Protein AF-A0A3A0E1W7-F1 (afdb_monomer_lite)

Secondary structure (DSSP, 8-state):
-GGGSTT----TT-HHHHHHHHHHHHHS---EEEEEP--HHHHHHHS---TT-SPEEEEE--SS-GGG----TTSHHHHHHHHHHHHHTTSTTEEEPPHHHHHHHHHHHHHTT--GGGHHHHHHHHHT-SEEEEEEEEEETTTEEEEEEEEEETTTTEEEEEEEEE--TTS-TTTHHHHHHHHHHHHHHHHHHHHHHHHH---HHHHHHHHHHTTS-S-TTS--SS-SSHHHHHHHHHHHHHHHHHHTS-TTTTT-HHHHHHHHHHHHHHHHHHHH-TT-HHHHHHHHHHHHHHTTTS-HHHHHHHHHHHHHHHHHTGGG-SSHHHHHHHHHHIIIIII--HHHHHHHHHHHHH-GG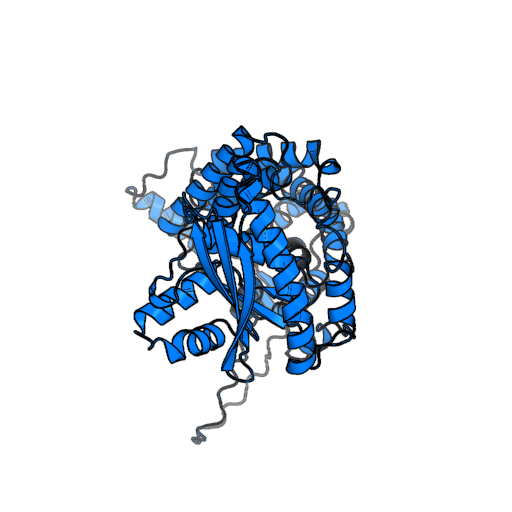GTTSHHHHHHHHHHHHHHTTTTTHHHHHTTS-TTTHHHH----HHHHHHHHHHHHHH-TTSHHHHHHHHHH-TT-----S--------PPP-----SEEEEETT-------

pLDDT: mean 79.91, std 18.23, range [26.44, 98.25]

Foldseek 3Di:
DVVVPPPDDPPVVPVVVVVVVVVCVVPPPFDWDWFFADDPVLLVVLQPVPVFDAAAEEEEAQAAQLLPGDCQLLDLSNLLSLVLLVVQLLFPSYHYDFLQLQRVQSVVLVVVVDDSLCSQLSSCVSRVGQKYKYHHWDADPVFGIWTWIWMAGNQVRDIDGQDIDGQDPPDDPFCRSVVRSLRRSLSNLVRVLVVCCVRVVGDCSSVVRSVVVHPCPNPPLLLQLLDPGSQLSSLQSSLSSLQRSLLPPPPVCLLPPSSLVSLVSSLVSLVRSCVVPVQRLSSLLLNLLSLCSNLVHDDVPVSLVRSLVSLVSSQVSLVSDSDPLSSLQSQLCCCLRPVVQLVSNLVSLVVSCPPPSPVLGPSNLLSLLVLLQQLCCASCQVVVLVPDDPVCSVVRRSHHSVSSVSSLSNCCNRVVSDPSVVVCCVQSVVPDPPDDPPDDDDDDDDDPPPCPPSTGIDGGHPRDNSRD

Structure (mmCIF, N/CA/C/O backbone):
data_AF-A0A3A0E1W7-F1
#
_entry.id   AF-A0A3A0E1W7-F1
#
loop_
_atom_site.group_PDB
_atom_site.id
_atom_site.type_symbol
_atom_site.label_atom_id
_atom_site.label_alt_id
_atom_site.label_comp_id
_atom_site.label_asym_id
_atom_site.label_entity_id
_atom_site.label_seq_id
_atom_site.pdbx_PDB_ins_code
_atom_site.Cartn_x
_atom_site.Cartn_y
_atom_site.Cartn_z
_atom_site.occupancy
_atom_site.B_iso_or_equiv
_atom_site.auth_seq_id
_atom_site.auth_comp_id
_atom_site.auth_asym_id
_atom_site.auth_atom_id
_atom_site.pdbx_PDB_model_num
ATOM 1 N N . MET A 1 1 ? 11.039 9.442 -26.256 1.00 36.88 1 MET A N 1
ATOM 2 C CA . MET A 1 1 ? 10.210 10.656 -26.444 1.00 36.88 1 MET A CA 1
ATOM 3 C C . MET A 1 1 ? 10.807 11.899 -25.775 1.00 36.88 1 MET A C 1
ATOM 5 O O . MET A 1 1 ? 10.768 12.933 -26.415 1.00 36.88 1 MET A O 1
ATOM 9 N N . ALA A 1 2 ? 11.445 11.827 -24.594 1.00 26.44 2 ALA A N 1
ATOM 10 C CA . ALA A 1 2 ? 12.159 12.977 -23.995 1.00 26.44 2 ALA A CA 1
ATOM 11 C C . ALA A 1 2 ? 13.501 13.340 -24.678 1.00 26.44 2 ALA A C 1
ATOM 13 O O . ALA A 1 2 ? 13.948 14.477 -24.624 1.00 26.44 2 ALA A O 1
ATOM 14 N N . THR A 1 3 ? 14.133 12.398 -25.380 1.00 32.91 3 THR A N 1
ATOM 15 C CA . THR A 1 3 ? 15.403 12.623 -26.094 1.00 32.91 3 THR A CA 1
ATOM 16 C C . THR A 1 3 ? 15.265 13.415 -27.398 1.00 32.91 3 THR A C 1
ATOM 18 O O . THR A 1 3 ? 16.273 13.832 -27.955 1.00 32.91 3 THR A O 1
ATOM 21 N N . ALA A 1 4 ? 14.042 13.637 -27.894 1.00 35.66 4 ALA A N 1
ATOM 22 C CA . ALA A 1 4 ? 13.806 14.321 -29.169 1.00 35.66 4 ALA A CA 1
ATOM 23 C C . ALA A 1 4 ? 13.568 15.837 -29.031 1.00 35.66 4 ALA A C 1
ATOM 25 O O . ALA A 1 4 ? 13.590 16.534 -30.039 1.00 35.66 4 ALA A O 1
ATOM 26 N N . THR A 1 5 ? 13.354 16.356 -27.816 1.00 40.19 5 THR A N 1
ATOM 27 C CA . THR A 1 5 ? 12.977 17.766 -27.580 1.00 40.19 5 THR A CA 1
ATOM 28 C C . THR A 1 5 ? 14.103 18.624 -26.996 1.00 40.19 5 THR A C 1
ATOM 30 O O . THR A 1 5 ? 13.856 19.750 -26.584 1.00 40.19 5 THR A O 1
ATOM 33 N N . GLY A 1 6 ? 15.340 18.116 -26.935 1.00 32.16 6 GLY A N 1
ATOM 34 C CA . GLY A 1 6 ? 16.533 18.926 -26.645 1.00 32.16 6 GLY A CA 1
ATOM 35 C C . GLY A 1 6 ? 16.595 19.614 -25.273 1.00 32.16 6 GLY A C 1
ATOM 36 O O . GLY A 1 6 ? 17.504 20.405 -25.055 1.00 32.16 6 GLY A O 1
ATOM 37 N N . GLY A 1 7 ? 15.677 19.319 -24.349 1.00 30.05 7 GLY A N 1
ATOM 38 C CA . GLY A 1 7 ? 15.647 19.961 -23.033 1.00 30.05 7 GLY A CA 1
ATOM 39 C C . GLY A 1 7 ? 15.045 21.370 -23.014 1.00 30.05 7 GLY A C 1
ATOM 40 O O . GLY A 1 7 ? 15.183 22.053 -22.002 1.00 30.05 7 GLY A O 1
ATOM 41 N N . ASP A 1 8 ? 14.346 21.799 -24.070 1.00 31.33 8 ASP A N 1
ATOM 42 C CA . ASP A 1 8 ? 13.544 23.021 -23.995 1.00 31.33 8 ASP A CA 1
ATOM 43 C C . ASP A 1 8 ? 12.328 22.780 -23.089 1.00 31.33 8 ASP A C 1
ATOM 45 O O . ASP A 1 8 ? 11.524 21.865 -23.298 1.00 31.33 8 ASP A O 1
ATOM 49 N N . VAL A 1 9 ? 12.226 23.598 -22.040 1.00 34.34 9 VAL A N 1
ATOM 50 C CA . VAL A 1 9 ? 11.094 23.646 -21.112 1.00 34.34 9 VAL A CA 1
ATOM 51 C C . VAL A 1 9 ? 9.804 23.739 -21.930 1.00 34.34 9 VAL A C 1
ATOM 53 O O . VAL A 1 9 ? 9.672 24.627 -22.766 1.00 34.34 9 VAL A O 1
ATOM 56 N N . LEU A 1 10 ? 8.883 22.796 -21.701 1.00 38.72 10 LEU A N 1
ATOM 57 C CA . LEU A 1 10 ? 7.594 22.643 -22.383 1.00 38.72 10 LEU A CA 1
ATOM 58 C C . LEU A 1 10 ? 6.791 23.952 -22.381 1.00 38.72 10 LEU A C 1
ATOM 60 O O . LEU A 1 10 ? 5.961 24.188 -21.502 1.00 38.72 10 LEU A O 1
ATOM 64 N N . ASP A 1 11 ? 7.009 24.791 -23.388 1.00 40.84 11 ASP A N 1
ATOM 65 C CA . ASP A 1 11 ? 6.181 25.961 -23.621 1.00 40.84 11 ASP A CA 1
ATOM 66 C C . ASP A 1 11 ? 4.884 25.498 -24.296 1.00 40.84 11 ASP A C 1
ATOM 68 O O . ASP A 1 11 ? 4.769 25.411 -25.520 1.00 40.84 11 ASP A O 1
ATOM 72 N N . LEU A 1 12 ? 3.896 25.132 -23.473 1.00 42.09 12 LEU A N 1
ATOM 73 C CA . LEU A 1 12 ? 2.563 24.688 -23.908 1.00 42.09 12 LEU A CA 1
ATOM 74 C C . LEU A 1 12 ? 1.793 25.771 -24.693 1.00 42.09 12 LEU A C 1
ATOM 76 O O . LEU A 1 12 ? 0.699 25.511 -25.193 1.00 42.09 12 LEU A O 1
ATOM 80 N N . TRP A 1 13 ? 2.358 26.975 -24.825 1.00 38.28 13 TRP A N 1
ATOM 81 C CA . TRP A 1 13 ? 1.854 28.048 -25.677 1.00 38.28 13 TRP A CA 1
ATOM 82 C C . TRP A 1 13 ? 2.224 27.837 -27.151 1.00 38.28 13 TRP A C 1
ATOM 84 O O . TRP A 1 13 ? 1.565 28.388 -28.038 1.00 38.28 13 TRP A O 1
ATOM 94 N N . ASN A 1 14 ? 3.221 26.995 -27.443 1.00 57.59 14 ASN A N 1
ATOM 95 C CA . ASN A 1 14 ? 3.564 26.616 -28.805 1.00 57.59 14 ASN A CA 1
ATOM 96 C C . ASN A 1 14 ? 2.574 25.564 -29.338 1.00 57.59 14 ASN A C 1
ATOM 98 O O . ASN A 1 14 ? 2.741 24.355 -29.163 1.00 57.59 14 ASN A O 1
ATOM 102 N N . GLN A 1 15 ? 1.540 26.042 -30.036 1.00 59.88 15 GLN A N 1
ATOM 103 C CA . GLN A 1 15 ? 0.503 25.211 -30.662 1.00 59.88 15 GLN A CA 1
ATOM 104 C C . GLN A 1 15 ? 1.070 24.160 -31.632 1.00 59.88 15 GLN A C 1
ATOM 106 O O . GLN A 1 15 ? 0.467 23.100 -31.796 1.00 59.88 15 GLN A O 1
ATOM 111 N N . GLN A 1 16 ? 2.231 24.412 -32.246 1.00 57.97 16 GLN A N 1
ATOM 112 C CA . GLN A 1 16 ? 2.889 23.449 -33.126 1.00 57.97 16 GLN A CA 1
ATOM 113 C C . GLN A 1 16 ? 3.519 22.302 -32.328 1.00 57.97 16 GLN A C 1
ATOM 115 O O . GLN A 1 16 ? 3.302 21.145 -32.673 1.00 57.97 16 GLN A O 1
ATOM 120 N N . LEU A 1 17 ? 4.199 22.598 -31.216 1.00 52.62 17 LEU A N 1
ATOM 121 C CA . LEU A 1 17 ? 4.743 21.571 -30.321 1.00 52.62 17 LEU A CA 1
ATOM 122 C C . LEU A 1 17 ? 3.619 20.713 -29.718 1.00 52.62 17 LEU A C 1
ATOM 124 O O . LEU A 1 17 ? 3.732 19.493 -29.655 1.00 52.62 17 LEU A O 1
ATOM 128 N N . VAL A 1 18 ? 2.495 21.335 -29.337 1.00 54.47 18 VAL A N 1
ATOM 129 C CA . VAL A 1 18 ? 1.290 20.630 -28.865 1.00 54.47 18 VAL A CA 1
ATOM 130 C C . VAL A 1 18 ? 0.700 19.745 -29.964 1.00 54.47 18 VAL A C 1
ATOM 132 O O . VAL A 1 18 ? 0.314 18.608 -29.688 1.00 54.47 18 VAL A O 1
ATOM 135 N N . ALA A 1 19 ? 0.646 20.218 -31.211 1.00 66.00 19 ALA A N 1
ATOM 136 C CA . ALA A 1 19 ? 0.169 19.429 -32.343 1.00 66.00 19 ALA A CA 1
ATOM 137 C C . ALA A 1 19 ? 1.109 18.258 -32.673 1.00 66.00 19 ALA A C 1
ATOM 139 O O . ALA A 1 19 ? 0.623 17.159 -32.927 1.00 66.00 19 ALA A O 1
ATOM 140 N N . GLU A 1 20 ? 2.427 18.456 -32.608 1.00 63.03 20 GLU A N 1
ATOM 141 C CA . GLU A 1 20 ? 3.446 17.421 -32.816 1.00 63.03 20 GLU A CA 1
ATOM 142 C C . GLU A 1 20 ? 3.429 16.379 -31.692 1.00 63.03 20 GLU A C 1
ATOM 144 O O . GLU A 1 20 ? 3.421 15.183 -31.975 1.00 63.03 20 GLU A O 1
ATOM 149 N N . LEU A 1 21 ? 3.296 16.800 -30.431 1.00 52.88 21 LEU A N 1
ATOM 150 C CA . LEU A 1 21 ? 3.073 15.911 -29.285 1.00 52.88 21 LEU A CA 1
ATOM 151 C C . LEU A 1 21 ? 1.758 15.142 -29.417 1.00 52.88 21 LEU A C 1
ATOM 153 O O . LEU A 1 21 ? 1.723 13.937 -29.189 1.00 52.88 21 LEU A O 1
ATOM 157 N N . THR A 1 22 ? 0.679 15.807 -29.829 1.00 57.44 22 THR A N 1
ATOM 158 C CA . THR A 1 22 ? -0.632 15.176 -30.035 1.00 57.44 22 THR A CA 1
ATOM 159 C C . THR A 1 22 ? -0.595 14.190 -31.201 1.00 57.44 22 THR A C 1
ATOM 161 O O . THR A 1 22 ? -1.192 13.120 -31.117 1.00 57.44 22 THR A O 1
ATOM 164 N N . ALA A 1 23 ? 0.108 14.512 -32.287 1.00 64.62 23 ALA A N 1
ATOM 165 C CA . ALA A 1 23 ? 0.292 13.632 -33.435 1.00 64.62 23 ALA A CA 1
ATOM 166 C C . ALA A 1 23 ? 1.200 12.444 -33.093 1.00 64.62 23 ALA A C 1
ATOM 168 O O . ALA A 1 23 ? 0.865 11.315 -33.438 1.00 64.62 23 ALA A O 1
ATOM 169 N N . ALA A 1 24 ? 2.285 12.666 -32.349 1.00 59.50 24 ALA A N 1
ATOM 170 C CA . ALA A 1 24 ? 3.161 11.612 -31.846 1.00 59.50 24 ALA A CA 1
ATOM 171 C C . ALA A 1 24 ? 2.443 10.709 -30.833 1.00 59.50 24 ALA A C 1
ATOM 173 O O . ALA A 1 24 ? 2.628 9.499 -30.862 1.00 59.50 24 ALA A O 1
ATOM 174 N N . ALA A 1 25 ? 1.569 11.261 -29.987 1.00 57.12 25 ALA A N 1
ATOM 175 C CA . ALA A 1 25 ? 0.742 10.495 -29.057 1.00 57.12 25 ALA A CA 1
ATOM 176 C C . ALA A 1 25 ? -0.375 9.711 -29.769 1.00 57.12 25 ALA A C 1
ATOM 178 O O . ALA A 1 25 ? -0.673 8.583 -29.381 1.00 57.12 25 ALA A O 1
ATOM 179 N N . LYS A 1 26 ? -0.978 10.275 -30.826 1.00 61.62 26 LYS A N 1
ATOM 180 C CA . LYS A 1 26 ? -1.965 9.585 -31.680 1.00 61.62 26 LYS A CA 1
ATOM 181 C C . LYS A 1 26 ? -1.325 8.530 -32.588 1.00 61.62 26 LYS A C 1
ATOM 183 O O . LYS A 1 26 ? -1.982 7.550 -32.920 1.00 61.62 26 LYS A O 1
ATOM 188 N N . GLY A 1 27 ? -0.074 8.743 -32.994 1.00 56.06 27 GLY A N 1
ATOM 189 C CA . GLY A 1 27 ? 0.714 7.854 -33.849 1.00 56.06 27 GLY A CA 1
ATOM 190 C C . GLY A 1 27 ? 1.590 6.860 -33.088 1.00 56.06 27 GLY A C 1
ATOM 191 O O . GLY A 1 27 ? 2.161 5.971 -33.714 1.00 56.06 27 GLY A O 1
ATOM 192 N N . ALA A 1 28 ? 1.696 6.978 -31.760 1.00 58.00 28 ALA A N 1
ATOM 193 C CA . ALA A 1 28 ? 2.352 5.984 -30.928 1.00 58.00 28 ALA A CA 1
ATOM 194 C C . ALA A 1 28 ? 1.559 4.682 -31.043 1.00 58.00 28 ALA A C 1
ATOM 196 O O . ALA A 1 28 ? 0.508 4.516 -30.421 1.00 58.00 28 ALA A O 1
ATOM 197 N N . THR A 1 29 ? 2.049 3.768 -31.881 1.00 60.06 29 THR A N 1
ATOM 198 C CA . THR A 1 29 ? 1.560 2.396 -31.958 1.00 60.06 29 THR A CA 1
ATOM 199 C C . THR A 1 29 ? 1.605 1.824 -30.555 1.00 60.06 29 THR A C 1
ATOM 201 O O . THR A 1 29 ? 2.677 1.541 -30.022 1.00 60.06 29 THR A O 1
ATOM 204 N N . ARG A 1 30 ? 0.433 1.704 -29.930 1.00 65.88 30 ARG A N 1
ATOM 205 C CA . ARG A 1 30 ? 0.301 0.971 -28.680 1.00 65.88 30 ARG A CA 1
ATOM 206 C C . ARG A 1 30 ? 0.635 -0.474 -29.005 1.00 65.88 30 ARG A C 1
ATOM 208 O O . ARG A 1 30 ? -0.069 -1.114 -29.784 1.00 65.88 30 ARG A O 1
ATOM 215 N N . THR A 1 31 ? 1.740 -0.957 -28.460 1.00 72.69 31 THR A N 1
ATOM 216 C CA . THR A 1 31 ? 2.071 -2.373 -28.532 1.00 72.69 31 THR A CA 1
ATOM 217 C C . THR A 1 31 ? 1.139 -3.093 -27.571 1.00 72.69 31 THR A C 1
ATOM 219 O O . THR A 1 31 ? 1.115 -2.803 -26.374 1.00 72.69 31 THR A O 1
ATOM 222 N N . TYR A 1 32 ? 0.334 -3.997 -28.113 1.00 78.69 32 TYR A N 1
ATOM 223 C CA . TYR A 1 32 ? -0.547 -4.851 -27.335 1.00 78.69 32 TYR A CA 1
ATOM 224 C C . TYR A 1 32 ? 0.049 -6.248 -27.273 1.00 78.69 32 TYR A C 1
ATOM 226 O O . TYR A 1 32 ? 0.481 -6.788 -28.293 1.00 78.69 32 TYR A O 1
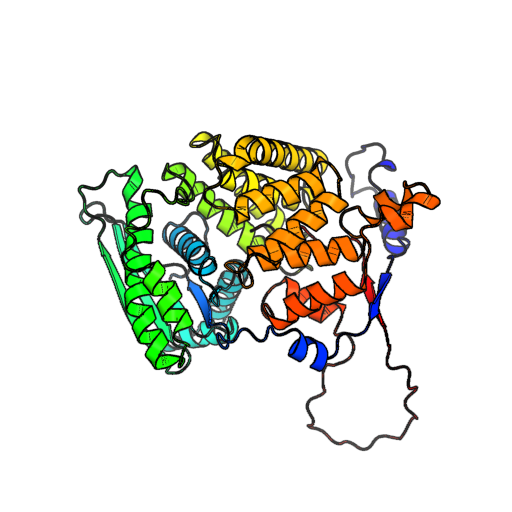ATOM 234 N N . GLN A 1 33 ? 0.031 -6.843 -26.085 1.00 82.31 33 GLN A N 1
ATOM 235 C CA . GLN A 1 33 ? 0.285 -8.271 -25.932 1.00 82.31 33 GLN A CA 1
ATOM 236 C C . GLN A 1 33 ? -1.045 -9.020 -25.996 1.00 82.31 33 GLN A C 1
ATOM 238 O O . GLN A 1 33 ? -2.052 -8.571 -25.440 1.00 82.31 33 GLN A O 1
ATOM 243 N N . ARG A 1 34 ? -1.058 -10.163 -26.689 1.00 87.12 34 ARG A N 1
ATOM 244 C CA . ARG A 1 34 ? -2.237 -11.033 -26.780 1.00 87.12 34 ARG A CA 1
ATOM 245 C C . ARG A 1 34 ? -2.233 -12.013 -25.619 1.00 87.12 34 ARG A C 1
ATOM 247 O O . ARG A 1 34 ? -1.562 -13.038 -25.674 1.00 87.12 34 ARG A O 1
ATOM 254 N N . LEU A 1 35 ? -3.006 -11.705 -24.587 1.00 89.62 35 LEU A N 1
ATOM 255 C CA . LEU A 1 35 ? -3.219 -12.598 -23.455 1.00 89.62 35 LEU A CA 1
ATOM 256 C C . LEU A 1 35 ? -4.380 -13.547 -23.767 1.00 89.62 35 LEU A C 1
ATOM 258 O O . LEU A 1 35 ? -5.383 -13.120 -24.340 1.00 89.62 35 LEU A O 1
ATOM 262 N N . LYS A 1 36 ? -4.284 -14.823 -23.378 1.00 91.19 36 LYS A N 1
ATOM 263 C CA . LYS A 1 36 ? -5.443 -15.731 -23.415 1.00 91.19 36 LYS A CA 1
ATOM 264 C C . LYS A 1 36 ? -6.580 -15.133 -22.579 1.00 91.19 36 LYS A C 1
ATOM 266 O O . LYS A 1 36 ? -6.323 -14.650 -21.475 1.00 91.19 36 LYS A O 1
ATOM 271 N N . ALA A 1 37 ? -7.813 -15.205 -23.087 1.00 90.38 37 ALA A N 1
ATOM 272 C CA . ALA A 1 37 ? -8.996 -14.737 -22.365 1.00 90.38 37 ALA A CA 1
ATOM 273 C C . ALA A 1 37 ? -9.049 -15.291 -20.925 1.00 90.38 37 ALA A C 1
ATOM 275 O O . ALA A 1 37 ? -8.622 -16.420 -20.657 1.00 90.38 37 ALA A O 1
ATOM 276 N N . ILE A 1 38 ? -9.509 -14.453 -19.997 1.00 91.00 38 ILE A N 1
ATOM 277 C CA . ILE A 1 38 ? -9.729 -14.804 -18.593 1.00 91.00 38 ILE A CA 1
ATOM 278 C C . ILE A 1 38 ? -11.227 -15.027 -18.420 1.00 91.00 38 ILE A C 1
ATOM 280 O O . ILE A 1 38 ? -12.004 -14.075 -18.487 1.00 91.00 38 ILE A O 1
ATOM 284 N N . GLU A 1 39 ? -11.613 -16.280 -18.215 1.00 92.31 39 GLU A N 1
ATOM 285 C CA . GLU A 1 39 ? -12.994 -16.680 -17.979 1.00 92.31 39 GLU A CA 1
ATOM 286 C C . GLU A 1 39 ? -13.310 -16.682 -16.472 1.00 92.31 39 GLU A C 1
ATOM 288 O O . GLU A 1 39 ? -12.401 -16.806 -15.643 1.00 92.31 39 GLU A O 1
ATOM 293 N N . PRO A 1 40 ? -14.592 -16.593 -16.072 1.00 91.31 40 PRO A N 1
ATOM 294 C CA . PRO A 1 40 ? -14.988 -16.709 -14.667 1.00 91.31 40 PRO A CA 1
ATOM 295 C C . PRO A 1 40 ? -14.476 -17.991 -13.993 1.00 91.31 40 PRO A C 1
ATOM 297 O O . PRO A 1 40 ? -14.046 -17.948 -12.841 1.00 91.31 40 PRO A O 1
ATOM 300 N N . ASP A 1 41 ? -14.451 -19.107 -14.728 1.00 90.94 41 ASP A N 1
ATOM 301 C CA . ASP A 1 41 ? -13.937 -20.389 -14.236 1.00 90.94 41 ASP A CA 1
ATOM 302 C C . ASP A 1 41 ? -12.428 -20.344 -13.962 1.00 90.94 41 ASP A C 1
ATOM 304 O O . ASP A 1 41 ? -11.964 -20.983 -13.020 1.00 90.94 41 ASP A O 1
ATOM 308 N N . ASP A 1 42 ? -11.656 -19.559 -14.723 1.00 92.69 42 ASP A N 1
ATOM 309 C CA . ASP A 1 42 ? -10.230 -19.372 -14.442 1.00 92.69 42 ASP A CA 1
ATOM 310 C C . ASP A 1 42 ? -10.026 -18.637 -13.113 1.00 92.69 42 ASP A C 1
ATOM 312 O O . ASP A 1 42 ? -9.148 -18.999 -12.335 1.00 92.69 42 ASP A O 1
ATOM 316 N N . ILE A 1 43 ? -10.844 -17.614 -12.837 1.00 91.00 43 ILE A N 1
ATOM 317 C CA . ILE A 1 43 ? -10.794 -16.869 -11.570 1.00 91.00 43 ILE A CA 1
ATOM 318 C C . ILE A 1 43 ? -11.199 -17.793 -10.417 1.00 91.00 43 ILE A C 1
ATOM 320 O O . ILE A 1 43 ? -10.525 -17.822 -9.390 1.00 91.00 43 ILE A O 1
ATOM 324 N N . ALA A 1 44 ? -12.249 -18.600 -10.602 1.00 88.69 44 ALA A N 1
ATOM 325 C CA . ALA A 1 44 ? -12.688 -19.589 -9.620 1.00 88.69 44 ALA A CA 1
ATOM 326 C C . ALA A 1 44 ? -11.622 -20.665 -9.337 1.00 88.69 44 ALA A C 1
ATOM 328 O O . ALA A 1 44 ? -11.486 -21.097 -8.197 1.00 88.69 44 ALA A O 1
ATOM 329 N N . GLN A 1 45 ? -10.845 -21.078 -10.343 1.00 89.25 45 GLN A N 1
ATOM 330 C CA . GLN A 1 45 ? -9.729 -22.020 -10.179 1.00 89.25 45 GLN A CA 1
ATOM 331 C C . GLN A 1 45 ? -8.481 -21.374 -9.563 1.00 89.25 45 GLN A C 1
ATOM 333 O O . GLN A 1 45 ? -7.729 -22.046 -8.861 1.00 89.25 45 GLN A O 1
ATOM 338 N N . ALA A 1 46 ? -8.251 -20.087 -9.834 1.00 89.19 46 ALA A N 1
ATOM 339 C CA . ALA A 1 46 ? -7.132 -19.319 -9.294 1.00 89.19 46 ALA A CA 1
ATOM 340 C C . ALA A 1 46 ? -7.387 -18.782 -7.882 1.00 89.19 46 ALA A C 1
ATOM 342 O O . ALA A 1 46 ? -6.450 -18.312 -7.227 1.00 89.19 46 ALA A O 1
ATOM 343 N N . HIS A 1 47 ? -8.631 -18.850 -7.397 1.00 83.88 47 HIS A N 1
ATOM 344 C CA . HIS A 1 47 ? -8.877 -18.812 -5.967 1.00 83.88 47 HIS A CA 1
ATOM 345 C C . HIS A 1 47 ? -8.073 -19.937 -5.352 1.00 83.88 47 HIS A C 1
ATOM 347 O O . HIS A 1 47 ? -8.253 -21.116 -5.666 1.00 83.88 47 HIS A O 1
ATOM 353 N N . TRP A 1 48 ? -7.141 -19.554 -4.494 1.00 69.56 48 TRP A N 1
ATOM 354 C CA . TRP A 1 48 ? -6.327 -20.526 -3.812 1.00 69.56 48 TRP A CA 1
ATOM 355 C C . TRP A 1 48 ? -7.329 -21.354 -3.029 1.00 69.56 48 TRP A C 1
ATOM 357 O O . TRP A 1 48 ? -8.181 -20.802 -2.331 1.00 69.56 48 TRP A O 1
ATOM 367 N N . GLN A 1 49 ? -7.247 -22.676 -3.135 1.00 55.56 49 GLN A N 1
ATOM 368 C CA . GLN A 1 49 ? -7.868 -23.546 -2.147 1.00 55.56 49 GLN A CA 1
ATOM 369 C C . GLN A 1 49 ? -7.081 -23.381 -0.840 1.00 55.56 49 GLN A C 1
ATOM 371 O O . GLN A 1 49 ? -6.490 -24.326 -0.323 1.00 55.56 49 GLN A O 1
ATOM 376 N N . THR A 1 50 ? -6.985 -22.151 -0.326 1.00 53.41 50 THR A N 1
ATOM 377 C CA . THR A 1 50 ? -6.629 -21.924 1.052 1.00 53.41 50 THR A CA 1
ATOM 378 C C . THR A 1 50 ? -7.751 -22.591 1.817 1.00 53.41 50 THR A C 1
ATOM 380 O O . THR A 1 50 ? -8.911 -22.187 1.800 1.00 53.41 50 THR A O 1
ATOM 383 N N . SER A 1 51 ? -7.399 -23.679 2.488 1.00 53.19 51 SER A N 1
ATOM 384 C CA . SER A 1 51 ? -8.263 -24.382 3.431 1.00 53.19 51 SER A CA 1
ATOM 385 C C . SER A 1 51 ? -8.814 -23.469 4.537 1.00 53.19 51 SER A C 1
ATOM 387 O O . SER A 1 51 ? -9.619 -23.920 5.335 1.00 53.19 51 SER A O 1
ATOM 389 N N . ALA A 1 52 ? -8.391 -22.204 4.572 1.00 60.81 52 ALA A N 1
ATOM 390 C CA . ALA A 1 52 ? -8.620 -21.235 5.622 1.00 60.81 52 ALA A CA 1
ATOM 391 C C . ALA A 1 52 ? -9.901 -20.379 5.435 1.00 60.81 52 ALA A C 1
ATOM 393 O O . ALA A 1 52 ? -10.167 -19.485 6.234 1.00 60.81 52 ALA A O 1
ATOM 394 N N . GLY A 1 53 ? -10.745 -20.649 4.436 1.00 69.25 53 GLY A N 1
ATOM 395 C CA . GLY A 1 53 ? -12.035 -19.958 4.274 1.00 69.25 53 GLY A CA 1
ATOM 396 C C . GLY A 1 53 ? -11.936 -18.575 3.616 1.00 69.25 53 GLY A C 1
ATOM 397 O O . GLY A 1 53 ? -10.862 -18.135 3.214 1.00 69.25 53 GLY A O 1
ATOM 398 N N . ALA A 1 54 ? -13.084 -17.909 3.446 1.00 76.31 54 ALA A N 1
ATOM 399 C CA . ALA A 1 54 ? -13.160 -16.615 2.765 1.00 76.31 54 ALA A CA 1
ATOM 400 C C . ALA A 1 54 ? -12.407 -15.514 3.544 1.00 76.31 54 ALA A C 1
ATOM 402 O O . ALA A 1 54 ? -12.491 -15.489 4.777 1.00 76.31 54 ALA A O 1
ATOM 403 N N . PRO A 1 55 ? -11.715 -14.587 2.853 1.00 80.50 55 PRO A N 1
ATOM 404 C CA . PRO A 1 55 ? -11.026 -13.484 3.508 1.00 80.50 55 PRO A CA 1
ATOM 405 C C . PRO A 1 55 ? -12.024 -12.558 4.207 1.00 80.50 55 PRO A C 1
ATOM 407 O O . PRO A 1 55 ? -13.128 -12.318 3.714 1.00 80.50 55 PRO A O 1
ATOM 410 N N . VAL A 1 56 ? -11.619 -12.004 5.346 1.00 83.50 56 VAL A N 1
ATOM 411 C CA . VAL A 1 56 ? -12.402 -11.016 6.088 1.00 83.50 56 VAL A CA 1
ATOM 412 C C . VAL A 1 56 ? -12.012 -9.627 5.618 1.00 83.50 56 VAL A C 1
ATOM 414 O O . VAL A 1 56 ? -10.859 -9.206 5.733 1.00 83.50 56 VAL A O 1
ATOM 417 N N . ARG A 1 57 ? -12.995 -8.882 5.121 1.00 89.56 57 ARG A N 1
ATOM 418 C CA . ARG A 1 57 ? -12.797 -7.531 4.602 1.00 89.56 57 ARG A CA 1
ATOM 419 C C . ARG A 1 57 ? -13.048 -6.519 5.705 1.00 89.56 57 ARG A C 1
ATOM 421 O O . ARG A 1 57 ? -14.111 -6.526 6.329 1.00 89.56 57 ARG A O 1
ATOM 428 N N . VAL A 1 58 ? -12.097 -5.621 5.924 1.00 91.75 58 VAL A N 1
ATOM 429 C CA . VAL A 1 58 ? -12.162 -4.619 6.994 1.00 91.75 58 VAL A CA 1
ATOM 430 C C . VAL A 1 58 ? -11.885 -3.238 6.442 1.00 91.75 58 VAL A C 1
ATOM 432 O O . VAL A 1 58 ? -10.979 -3.045 5.639 1.00 91.75 58 VAL A O 1
ATOM 435 N N . ALA A 1 59 ? -12.639 -2.253 6.910 1.00 95.56 59 ALA A N 1
ATOM 436 C CA . ALA A 1 59 ? -12.263 -0.855 6.786 1.00 95.56 59 ALA A CA 1
ATOM 437 C C . ALA A 1 59 ? -11.871 -0.310 8.156 1.00 95.56 59 ALA A C 1
ATOM 439 O O . ALA A 1 59 ? -12.578 -0.535 9.136 1.00 95.56 59 ALA A O 1
ATOM 440 N N . VAL A 1 60 ? -10.769 0.433 8.214 1.00 95.44 60 VAL A N 1
ATOM 441 C CA . VAL A 1 60 ? -10.399 1.213 9.398 1.00 95.44 60 VAL A CA 1
ATOM 442 C C . VAL A 1 60 ? -10.643 2.677 9.078 1.00 95.44 60 VAL A C 1
ATOM 444 O O . VAL A 1 60 ? -10.048 3.210 8.141 1.00 95.44 60 VAL A O 1
ATOM 447 N N . LEU A 1 61 ? -11.527 3.313 9.838 1.00 97.19 61 LEU A N 1
ATOM 448 C CA . LEU A 1 61 ? -11.848 4.728 9.713 1.00 97.19 61 LEU A CA 1
ATOM 449 C C . LEU A 1 61 ? -10.992 5.556 10.685 1.00 97.19 61 LEU A C 1
ATOM 451 O O . LEU A 1 61 ? -10.503 5.020 11.687 1.00 97.19 61 LEU A O 1
ATOM 455 N N . PRO A 1 62 ? -10.834 6.866 10.430 1.00 96.75 62 PRO A N 1
ATOM 456 C CA . PRO A 1 62 ? -10.259 7.784 11.406 1.00 96.75 62 PRO A CA 1
ATOM 457 C C . PRO A 1 62 ? -10.987 7.691 12.756 1.00 96.75 62 PRO A C 1
ATOM 459 O O . PRO A 1 62 ? -12.216 7.598 12.799 1.00 96.75 62 PRO A O 1
ATOM 462 N N . HIS A 1 63 ? -10.239 7.697 13.864 1.00 94.38 63 HIS A N 1
ATOM 463 C CA . HIS A 1 63 ? -10.801 7.545 15.216 1.00 94.38 63 HIS A CA 1
ATOM 464 C C . HIS A 1 63 ? -11.381 8.863 15.738 1.00 94.38 63 HIS A C 1
ATOM 466 O O . HIS A 1 63 ? -10.885 9.457 16.690 1.00 94.38 63 HIS A O 1
ATOM 472 N N . MET A 1 64 ? -12.443 9.318 15.086 1.00 95.50 64 MET A N 1
ATOM 473 C CA . MET A 1 64 ? -13.211 10.507 15.431 1.00 95.50 64 MET A CA 1
ATOM 474 C C . MET A 1 64 ? -14.713 10.222 15.338 1.00 95.50 64 MET A C 1
ATOM 476 O O . MET A 1 64 ? -15.137 9.180 14.820 1.00 95.50 64 MET A O 1
ATOM 480 N N . LYS A 1 65 ? -15.534 11.155 15.832 1.00 95.25 65 LYS A N 1
ATOM 481 C CA . LYS A 1 65 ? -16.989 11.042 15.696 1.00 95.25 65 LYS A CA 1
ATOM 482 C C . LYS A 1 65 ? -17.391 10.987 14.221 1.00 95.25 65 LYS A C 1
ATOM 484 O O . LYS A 1 65 ? -16.721 11.559 13.363 1.00 95.25 65 LYS A O 1
ATOM 489 N N . LEU A 1 66 ? -18.476 10.269 13.933 1.00 93.88 66 LEU A N 1
ATOM 490 C CA . LEU A 1 66 ? -18.903 9.967 12.561 1.00 93.88 66 LEU A CA 1
ATOM 491 C C . LEU A 1 66 ? -19.271 11.230 11.765 1.00 93.88 66 LEU A C 1
ATOM 493 O O . LEU A 1 66 ? -18.981 11.308 10.574 1.00 93.88 66 LEU A O 1
ATOM 497 N N . ASP A 1 67 ? -19.863 12.218 12.428 1.00 92.31 67 ASP A N 1
ATOM 498 C CA . ASP A 1 67 ? -20.233 13.526 11.882 1.00 92.31 67 ASP A CA 1
ATOM 499 C C . ASP A 1 67 ? -19.028 14.464 11.686 1.00 92.31 67 ASP A C 1
ATOM 501 O O . ASP A 1 67 ? -19.052 15.339 10.823 1.00 92.31 67 ASP A O 1
ATOM 505 N N . GLU A 1 68 ? -17.945 14.241 12.431 1.00 94.38 68 GLU A N 1
ATOM 506 C CA . GLU A 1 68 ? -16.698 15.012 12.375 1.00 94.38 68 GLU A CA 1
ATOM 507 C C . GLU A 1 68 ? -15.628 14.365 11.465 1.00 94.38 68 GLU A C 1
ATOM 509 O O . GLU A 1 68 ? -14.483 14.831 11.427 1.00 94.38 68 GLU A O 1
ATOM 514 N N . MET A 1 69 ? -15.973 13.290 10.736 1.00 95.19 69 MET A N 1
ATOM 515 C CA . MET A 1 69 ? -15.012 12.500 9.958 1.00 95.19 69 MET A CA 1
ATOM 516 C C . MET A 1 69 ? -14.238 13.320 8.917 1.00 95.19 69 MET A C 1
ATOM 518 O O . MET A 1 69 ? -14.803 13.952 8.028 1.00 95.19 69 MET A O 1
ATOM 522 N N . ASN A 1 70 ? -12.913 13.241 8.991 1.00 95.00 70 ASN A N 1
ATOM 523 C CA . ASN A 1 70 ? -11.964 13.859 8.076 1.00 95.00 70 ASN A CA 1
ATOM 524 C C . ASN A 1 70 ? -10.822 12.869 7.810 1.00 95.00 70 ASN A C 1
ATOM 526 O O . ASN A 1 70 ? -10.438 12.106 8.694 1.00 95.00 70 ASN A O 1
ATOM 530 N N . THR A 1 71 ? -10.274 12.898 6.601 1.00 96.50 71 THR A N 1
ATOM 531 C CA . THR A 1 71 ? -9.148 12.072 6.157 1.00 96.50 71 THR A CA 1
ATOM 532 C C . THR A 1 71 ? -7.852 12.868 6.004 1.00 96.50 71 THR A C 1
ATOM 534 O O . THR A 1 71 ? -6.979 12.460 5.248 1.00 96.50 71 THR A O 1
ATOM 537 N N . ASP A 1 72 ? -7.729 14.008 6.686 1.00 96.94 72 ASP A N 1
ATOM 538 C CA . ASP A 1 72 ? -6.504 14.811 6.726 1.00 96.94 72 ASP A CA 1
ATOM 539 C C . ASP A 1 72 ? -5.336 14.023 7.363 1.00 96.94 72 ASP A C 1
ATOM 541 O O . ASP A 1 72 ? -5.388 13.725 8.560 1.00 96.94 72 ASP A O 1
ATOM 545 N N . PRO A 1 73 ? -4.278 13.699 6.598 1.00 96.56 73 PRO A N 1
ATOM 546 C CA . PRO A 1 73 ? -3.143 12.892 7.056 1.00 96.56 73 PRO A CA 1
ATOM 547 C C . PRO A 1 73 ? -2.357 13.463 8.242 1.00 96.56 73 PRO A C 1
ATOM 549 O O . PRO A 1 73 ? -1.657 12.720 8.936 1.00 96.56 73 PRO A O 1
ATOM 552 N N . ASP A 1 74 ? -2.463 14.767 8.503 1.00 95.56 74 ASP A N 1
ATOM 553 C CA . ASP A 1 74 ? -1.741 15.407 9.609 1.00 95.56 74 ASP A CA 1
ATOM 554 C C . ASP A 1 74 ? -2.454 15.222 10.957 1.00 95.56 74 ASP A C 1
ATOM 556 O O . ASP A 1 74 ? -1.882 15.486 12.020 1.00 95.56 74 ASP A O 1
ATOM 560 N N . ARG A 1 75 ? -3.698 14.728 10.936 1.00 95.25 75 ARG A N 1
ATOM 561 C CA . ARG A 1 75 ? -4.486 14.474 12.139 1.00 95.25 75 ARG A CA 1
ATOM 562 C C . ARG A 1 75 ? -4.049 13.182 12.844 1.00 95.25 75 ARG A C 1
ATOM 564 O O . ARG A 1 75 ? -3.988 12.130 12.199 1.00 95.25 75 ARG A O 1
ATOM 571 N N . PRO A 1 76 ? -3.836 13.198 14.176 1.00 91.62 76 PRO A N 1
ATOM 572 C CA . PRO A 1 76 ? -3.492 11.996 14.942 1.00 91.62 76 PRO A CA 1
ATOM 573 C C . PRO A 1 76 ? -4.496 10.848 14.773 1.00 91.62 76 PRO A C 1
ATOM 575 O O . PRO A 1 76 ? -4.110 9.684 14.713 1.00 91.62 76 PRO A O 1
ATOM 578 N N . GLU A 1 77 ? -5.785 11.165 14.645 1.00 93.94 77 GLU A N 1
ATOM 579 C CA . GLU A 1 77 ? -6.858 10.180 14.487 1.00 93.94 77 GLU A CA 1
ATOM 580 C C . GLU A 1 77 ? -6.776 9.429 13.152 1.00 93.94 77 GLU A C 1
ATOM 582 O O . GLU A 1 77 ? -7.191 8.268 13.066 1.00 93.94 77 GLU A O 1
ATOM 587 N N . VAL A 1 78 ? -6.255 10.096 12.116 1.00 95.75 78 VAL A N 1
ATOM 588 C CA . VAL A 1 78 ? -6.018 9.521 10.788 1.00 95.75 78 VAL A CA 1
ATOM 589 C C . VAL A 1 78 ? -4.736 8.696 10.813 1.00 95.75 78 VAL A C 1
ATOM 591 O O . VAL A 1 78 ? -4.775 7.538 10.414 1.00 95.75 78 VAL A O 1
ATOM 594 N N . GLN A 1 79 ? -3.649 9.221 11.386 1.00 92.56 79 GLN A N 1
ATOM 595 C CA . GLN A 1 79 ? -2.377 8.497 11.536 1.00 92.56 79 GLN A CA 1
ATOM 596 C C . GLN A 1 79 ? -2.542 7.188 12.317 1.00 92.56 79 GLN A C 1
ATOM 598 O O . GLN A 1 79 ? -1.992 6.155 11.936 1.00 92.56 79 GLN A O 1
ATOM 603 N N . LEU A 1 80 ? -3.350 7.206 13.379 1.00 89.69 80 LEU A N 1
ATOM 604 C CA . LEU A 1 80 ? -3.719 6.008 14.126 1.00 89.69 80 LEU A CA 1
ATOM 605 C C . LEU A 1 80 ? -4.449 4.987 13.243 1.00 89.69 80 LEU A C 1
ATOM 607 O O . LEU A 1 80 ? -4.157 3.792 13.301 1.00 89.69 80 LEU A O 1
ATOM 611 N N . ALA A 1 81 ? -5.395 5.441 12.416 1.00 93.38 81 ALA A N 1
ATOM 612 C CA . ALA A 1 81 ? -6.093 4.569 11.480 1.00 93.38 81 ALA A CA 1
ATOM 613 C C . ALA A 1 81 ? -5.130 3.979 10.438 1.00 93.38 81 ALA A C 1
ATOM 615 O O . ALA A 1 81 ? -5.214 2.782 10.163 1.00 93.38 81 ALA A O 1
ATOM 616 N N . THR A 1 82 ? -4.188 4.770 9.916 1.00 93.00 82 THR A N 1
ATOM 617 C CA . THR A 1 82 ? -3.125 4.310 9.009 1.00 93.00 82 THR A CA 1
ATOM 618 C C . THR A 1 82 ? -2.281 3.221 9.669 1.00 93.00 82 THR A C 1
ATOM 620 O O . THR A 1 82 ? -2.090 2.151 9.095 1.00 93.00 82 THR A O 1
ATOM 623 N N . GLU A 1 83 ? -1.839 3.431 10.910 1.00 89.81 83 GLU A N 1
ATOM 624 C CA . GLU A 1 83 ? -1.065 2.432 11.647 1.00 89.81 83 GLU A CA 1
ATOM 625 C C . GLU A 1 83 ? -1.858 1.133 11.864 1.00 89.81 83 GLU A C 1
ATOM 627 O O . GLU A 1 83 ? -1.342 0.039 11.628 1.00 89.81 83 GLU A O 1
ATOM 632 N N . LEU A 1 84 ? -3.132 1.233 12.250 1.00 87.94 84 LEU A N 1
ATOM 633 C CA . LEU A 1 84 ? -4.004 0.069 12.396 1.00 87.94 84 LEU A CA 1
ATOM 634 C C . LEU A 1 84 ? -4.205 -0.669 11.066 1.00 87.94 84 LEU A C 1
ATOM 636 O O . LEU A 1 84 ? -4.183 -1.899 11.064 1.00 87.94 84 LEU A O 1
ATOM 640 N N . ARG A 1 85 ? -4.344 0.038 9.933 1.00 91.31 85 ARG A N 1
ATOM 641 C CA . ARG A 1 85 ? -4.394 -0.596 8.604 1.00 91.31 85 ARG A CA 1
ATOM 642 C C . ARG A 1 85 ? -3.111 -1.366 8.308 1.00 91.31 85 ARG A C 1
ATOM 644 O O . ARG A 1 85 ? -3.187 -2.520 7.894 1.00 91.31 85 ARG A O 1
ATOM 651 N N . LEU A 1 86 ? -1.947 -0.765 8.559 1.00 86.56 86 LEU A N 1
ATOM 652 C CA . LEU A 1 86 ? -0.645 -1.409 8.353 1.00 86.56 86 LEU A CA 1
ATOM 653 C C . LEU A 1 86 ? -0.505 -2.684 9.187 1.00 86.56 86 LEU A C 1
ATOM 655 O O . LEU A 1 86 ? -0.020 -3.696 8.687 1.00 86.56 86 LEU A O 1
ATOM 659 N N . LEU A 1 87 ? -0.955 -2.651 10.440 1.00 83.31 87 LEU A N 1
ATOM 660 C CA . LEU A 1 87 ? -0.877 -3.800 11.336 1.00 83.31 87 LEU A CA 1
ATOM 661 C C . LEU A 1 87 ? -1.887 -4.896 10.967 1.00 83.31 87 LEU A C 1
ATOM 663 O O . LEU A 1 87 ? -1.515 -6.067 10.934 1.00 83.31 87 LEU A O 1
ATOM 667 N N . LEU A 1 88 ? -3.130 -4.538 10.630 1.00 83.25 88 LEU A N 1
ATOM 668 C CA . LEU A 1 88 ? -4.144 -5.498 10.177 1.00 83.25 88 LEU A CA 1
ATOM 669 C C . LEU A 1 88 ? -3.770 -6.142 8.835 1.00 83.25 88 LEU A C 1
ATOM 671 O O . LEU A 1 88 ? -4.028 -7.323 8.643 1.00 83.25 88 LEU A O 1
ATOM 675 N N . ASN A 1 89 ? -3.086 -5.419 7.944 1.00 83.31 89 ASN A N 1
ATOM 676 C CA . ASN A 1 89 ? -2.578 -5.959 6.677 1.00 83.31 89 ASN A CA 1
ATOM 677 C C . ASN A 1 89 ? -1.488 -7.031 6.845 1.00 83.31 89 ASN A C 1
ATOM 679 O O . ASN A 1 89 ? -1.189 -7.748 5.888 1.00 83.31 89 ASN A O 1
ATOM 683 N N . LYS A 1 90 ? -0.874 -7.144 8.031 1.00 79.06 90 LYS A N 1
ATOM 684 C CA . LYS A 1 90 ? 0.064 -8.233 8.347 1.00 79.06 90 LYS A CA 1
ATOM 685 C C . LYS A 1 90 ? -0.656 -9.527 8.724 1.00 79.06 90 LYS A C 1
ATOM 687 O O . LYS A 1 90 ? -0.029 -10.583 8.723 1.00 79.06 90 LYS A O 1
ATOM 692 N N . ALA A 1 91 ? -1.940 -9.461 9.075 1.00 76.94 91 ALA A N 1
ATOM 693 C CA . ALA A 1 91 ? -2.683 -10.648 9.449 1.00 76.94 91 ALA A CA 1
ATOM 694 C C . ALA A 1 91 ? -3.159 -11.396 8.183 1.00 76.94 91 ALA A C 1
ATOM 696 O O . ALA A 1 91 ? -3.798 -10.791 7.319 1.00 76.94 91 ALA A O 1
ATOM 697 N N . PRO A 1 92 ? -2.863 -12.703 8.044 1.00 73.94 92 PRO A N 1
ATOM 698 C CA . PRO A 1 92 ? -3.386 -13.525 6.959 1.00 73.94 92 PRO A CA 1
ATOM 699 C C . PRO A 1 92 ? -4.910 -13.432 6.893 1.00 73.94 92 PRO A C 1
ATOM 701 O O . PRO A 1 92 ? -5.575 -13.331 7.925 1.00 73.94 92 PRO A O 1
ATOM 704 N N . GLN A 1 93 ? -5.456 -13.490 5.678 1.00 76.38 93 GLN A N 1
ATOM 705 C CA . GLN A 1 93 ? -6.894 -13.431 5.408 1.00 76.38 93 GLN A CA 1
ATOM 706 C C . GLN A 1 93 ? -7.605 -12.128 5.762 1.00 76.38 93 GLN A C 1
ATOM 708 O O . GLN A 1 93 ? -8.817 -12.031 5.561 1.00 76.38 93 GLN A O 1
ATOM 713 N N . MET A 1 94 ? -6.891 -11.106 6.235 1.00 81.69 94 MET A N 1
ATOM 714 C CA . MET A 1 94 ? -7.434 -9.757 6.328 1.00 81.69 94 MET A CA 1
ATOM 715 C C . MET A 1 94 ? -7.268 -9.045 4.990 1.00 81.69 94 MET A C 1
ATOM 717 O O . MET A 1 94 ? -6.160 -8.861 4.492 1.00 81.69 94 MET A O 1
ATOM 721 N N . GLN A 1 95 ? -8.378 -8.570 4.440 1.00 86.69 95 GLN A N 1
ATOM 722 C CA . GLN A 1 95 ? -8.378 -7.621 3.336 1.00 86.69 95 GLN A CA 1
ATOM 723 C C . GLN A 1 95 ? -8.757 -6.249 3.876 1.00 86.69 95 GLN A C 1
ATOM 725 O O . GLN A 1 95 ? -9.939 -5.930 4.037 1.00 86.69 95 GLN A O 1
ATOM 730 N N . VAL A 1 96 ? -7.750 -5.437 4.180 1.00 90.75 96 VAL A N 1
ATOM 731 C CA . VAL A 1 96 ? -7.974 -4.076 4.662 1.00 90.75 96 VAL A CA 1
ATOM 732 C C . VAL A 1 96 ? -8.181 -3.144 3.471 1.00 90.75 96 VAL A C 1
ATOM 734 O O . VAL A 1 96 ? -7.413 -3.170 2.511 1.00 90.75 96 VAL A O 1
ATOM 737 N N . ARG A 1 97 ? -9.228 -2.318 3.516 1.00 92.75 97 ARG A N 1
ATOM 738 C CA . ARG A 1 97 ? -9.455 -1.270 2.513 1.00 92.75 97 ARG A CA 1
ATOM 739 C C . ARG A 1 97 ? -8.399 -0.175 2.632 1.00 92.75 97 ARG A C 1
ATOM 741 O O . ARG A 1 97 ? -8.103 0.272 3.740 1.00 92.75 97 ARG A O 1
ATOM 748 N N . ASP A 1 98 ? -7.869 0.240 1.485 1.00 89.69 98 ASP A N 1
ATOM 749 C CA . ASP A 1 98 ? -6.892 1.322 1.382 1.00 89.69 98 ASP A CA 1
ATOM 750 C C . ASP A 1 98 ? -7.482 2.683 1.795 1.00 89.69 98 ASP A C 1
ATOM 752 O O . ASP A 1 98 ? -8.705 2.884 1.819 1.00 89.69 98 ASP A O 1
ATOM 756 N N . ALA A 1 99 ? -6.599 3.621 2.150 1.00 93.12 99 ALA A N 1
ATOM 757 C CA . ALA A 1 99 ? -6.991 4.954 2.597 1.00 93.12 99 ALA A CA 1
ATOM 758 C C . ALA A 1 99 ? -7.820 5.729 1.559 1.00 93.12 99 ALA A C 1
ATOM 760 O O . ALA A 1 99 ? -8.741 6.459 1.933 1.00 93.12 99 ALA A O 1
ATOM 761 N N . ALA A 1 100 ? -7.541 5.559 0.262 1.00 90.38 100 ALA A N 1
ATOM 762 C CA . ALA A 1 100 ? -8.267 6.251 -0.798 1.00 90.38 100 ALA A CA 1
ATOM 763 C C . ALA A 1 100 ? -9.737 5.822 -0.863 1.00 90.38 100 ALA A C 1
ATOM 765 O O . ALA A 1 100 ? -10.625 6.678 -0.866 1.00 90.38 100 ALA A O 1
ATOM 766 N N . ALA A 1 101 ? -10.002 4.513 -0.846 1.00 91.88 101 ALA A N 1
ATOM 767 C CA . ALA A 1 101 ? -11.352 3.964 -0.829 1.00 91.88 101 ALA A CA 1
ATOM 768 C C . ALA A 1 101 ? -12.123 4.431 0.414 1.00 91.88 101 ALA A C 1
ATOM 770 O O . ALA A 1 101 ? -13.295 4.806 0.319 1.00 91.88 101 ALA A O 1
ATOM 771 N N . VAL A 1 102 ? -11.461 4.464 1.578 1.00 95.50 102 VAL A N 1
ATOM 772 C CA . VAL A 1 102 ? -12.048 5.000 2.816 1.00 95.50 102 VAL A CA 1
ATOM 773 C C . VAL A 1 102 ? -12.393 6.485 2.667 1.00 95.50 102 VAL A C 1
ATOM 775 O O . VAL A 1 102 ? -13.526 6.876 2.956 1.00 95.50 102 VAL A O 1
ATOM 778 N N . ALA A 1 103 ? -11.469 7.309 2.170 1.00 94.62 103 ALA A N 1
ATOM 779 C CA . ALA A 1 103 ? -11.687 8.741 1.979 1.00 94.62 103 ALA A CA 1
ATOM 780 C C . ALA A 1 103 ? -12.799 9.043 0.966 1.00 94.62 103 ALA A C 1
ATOM 782 O O . ALA A 1 103 ? -13.621 9.940 1.177 1.00 94.62 103 ALA A O 1
ATOM 783 N N . GLU A 1 104 ? -12.870 8.292 -0.131 1.00 93.12 104 GLU A N 1
ATOM 784 C CA . GLU A 1 104 ? -13.958 8.401 -1.101 1.00 93.12 104 GLU A CA 1
ATOM 785 C C . GLU A 1 104 ? -15.309 8.023 -0.480 1.00 93.12 104 GLU A C 1
ATOM 787 O O . GLU A 1 104 ? -16.271 8.786 -0.602 1.00 93.12 104 GLU A O 1
ATOM 792 N N . ALA A 1 105 ? -15.383 6.901 0.243 1.00 95.25 105 ALA A N 1
ATOM 793 C CA . ALA A 1 105 ? -16.615 6.447 0.881 1.00 95.25 105 ALA A CA 1
ATOM 794 C C . ALA A 1 105 ? -17.123 7.428 1.951 1.00 95.25 105 ALA A C 1
ATOM 796 O O . ALA A 1 105 ? -18.334 7.676 2.020 1.00 95.25 105 ALA A O 1
ATOM 797 N N . ILE A 1 106 ? -16.221 8.021 2.743 1.00 95.88 106 ILE A N 1
ATOM 798 C CA . ILE A 1 106 ? -16.547 9.071 3.719 1.00 95.88 106 ILE A CA 1
ATOM 799 C C . ILE A 1 106 ? -17.117 10.295 2.998 1.00 95.88 106 ILE A C 1
ATOM 801 O O . ILE A 1 106 ? -18.252 10.687 3.278 1.00 95.88 106 ILE A O 1
ATOM 805 N N . ARG A 1 107 ? -16.405 10.839 2.000 1.00 94.69 107 ARG A N 1
ATOM 806 C CA . ARG A 1 107 ? -16.865 12.012 1.232 1.00 94.69 107 ARG A CA 1
ATOM 807 C C . ARG A 1 107 ? -18.212 11.763 0.554 1.00 94.69 107 ARG A C 1
ATOM 809 O O . ARG A 1 107 ? -19.087 12.627 0.584 1.00 94.69 107 ARG A O 1
ATOM 816 N N . ALA A 1 108 ? -18.407 10.587 -0.040 1.00 94.25 108 ALA A N 1
ATOM 817 C CA . ALA A 1 108 ? -19.667 10.215 -0.678 1.00 94.25 108 ALA A CA 1
ATOM 818 C C . ALA A 1 108 ? -20.826 10.131 0.329 1.00 94.25 108 ALA A C 1
ATOM 820 O O . ALA A 1 108 ? -21.934 10.572 0.030 1.00 94.25 108 ALA A O 1
ATOM 821 N N . THR A 1 109 ? -20.579 9.592 1.524 1.00 94.69 109 THR A N 1
ATOM 822 C CA . THR A 1 109 ? -21.597 9.465 2.582 1.00 94.69 109 THR A CA 1
ATOM 823 C C . THR A 1 109 ? -21.954 10.821 3.191 1.00 94.69 109 THR A C 1
ATOM 825 O O . THR A 1 109 ? -23.134 11.108 3.379 1.00 94.69 109 THR A O 1
ATOM 828 N N . GLN A 1 110 ? -20.968 11.698 3.395 1.00 93.50 110 GLN A N 1
ATOM 829 C CA . GLN A 1 110 ? -21.184 13.070 3.865 1.00 93.50 110 GLN A CA 1
ATOM 830 C C . GLN A 1 110 ? -21.992 13.904 2.864 1.00 93.50 110 GLN A C 1
ATOM 832 O O . GLN A 1 110 ? -22.951 14.567 3.249 1.00 93.50 110 GLN A O 1
ATOM 837 N N . ARG A 1 111 ? -21.674 13.824 1.562 1.00 94.88 111 ARG A N 1
ATOM 838 C CA . ARG A 1 111 ? -22.452 14.504 0.506 1.00 94.88 111 ARG A CA 1
ATOM 839 C C . ARG A 1 111 ? -23.899 14.022 0.430 1.00 94.88 111 ARG A C 1
ATOM 841 O O . ARG A 1 111 ? -24.773 14.798 0.059 1.00 94.88 111 ARG A O 1
ATOM 848 N N . ALA A 1 112 ? -24.145 12.753 0.756 1.00 94.88 112 ALA A N 1
ATOM 849 C CA . ALA A 1 112 ? -25.488 12.187 0.785 1.00 94.88 112 ALA A CA 1
ATOM 850 C C . ALA A 1 112 ? -26.308 12.636 2.010 1.00 94.88 112 ALA A C 1
ATOM 852 O O . ALA A 1 112 ? -27.515 12.407 2.029 1.00 94.88 112 ALA A O 1
ATOM 853 N N . GLY A 1 113 ? -25.681 13.259 3.018 1.00 93.19 113 GLY A N 1
ATOM 854 C CA . GLY A 1 113 ? -26.360 13.688 4.242 1.00 93.19 113 GLY A CA 1
ATOM 855 C C . GLY A 1 113 ? -26.979 12.521 5.015 1.00 93.19 113 GLY A C 1
ATOM 856 O O . GLY A 1 113 ? -28.093 12.645 5.522 1.00 93.19 113 GLY A O 1
ATOM 857 N N . ALA A 1 114 ? -26.306 11.366 5.040 1.00 87.31 114 ALA A N 1
ATOM 858 C CA . ALA A 1 114 ? -26.803 10.186 5.739 1.00 87.31 114 ALA A CA 1
ATOM 859 C C . ALA A 1 114 ? -27.023 10.491 7.232 1.00 87.31 114 ALA A C 1
ATOM 861 O O . ALA A 1 114 ? -26.164 11.084 7.878 1.00 87.31 114 ALA A O 1
ATOM 862 N N . ALA A 1 115 ? -28.169 10.071 7.775 1.00 83.94 115 ALA A N 1
ATOM 863 C CA . ALA A 1 115 ? -28.458 10.196 9.202 1.00 83.94 115 ALA A CA 1
ATOM 864 C C . ALA A 1 115 ? -27.484 9.347 10.034 1.00 83.94 115 ALA A C 1
ATOM 866 O O . ALA A 1 115 ? -27.147 8.236 9.615 1.00 83.94 115 ALA A O 1
ATOM 867 N N . ASP A 1 116 ? -27.108 9.828 11.224 1.00 82.38 116 ASP A N 1
ATOM 868 C CA . ASP A 1 116 ? -26.087 9.234 12.105 1.00 82.38 116 ASP A CA 1
ATOM 869 C C . ASP A 1 116 ? -26.221 7.713 12.278 1.00 82.38 116 ASP A C 1
ATOM 871 O O . ASP A 1 116 ? -25.238 6.978 12.181 1.00 82.38 116 ASP A O 1
ATOM 875 N N . GLU A 1 117 ? -27.451 7.216 12.446 1.00 83.44 117 GLU A N 1
ATOM 876 C CA . GLU A 1 117 ? -27.748 5.791 12.655 1.00 83.44 117 GLU A CA 1
ATOM 877 C C . GLU A 1 117 ? -27.413 4.899 11.444 1.00 83.44 117 GLU A C 1
ATOM 879 O O . GLU A 1 117 ? -27.223 3.693 11.597 1.00 83.44 117 GLU A O 1
ATOM 884 N N . ARG A 1 118 ? -27.341 5.464 10.231 1.00 92.94 118 ARG A N 1
ATOM 885 C CA . ARG A 1 118 ? -27.113 4.724 8.975 1.00 92.94 118 ARG A CA 1
ATOM 886 C C . ARG A 1 118 ? -25.722 4.910 8.386 1.00 92.94 118 ARG A C 1
ATOM 888 O O . ARG A 1 118 ? -25.363 4.146 7.493 1.00 92.94 118 ARG A O 1
ATOM 895 N N . ILE A 1 119 ? -24.923 5.855 8.891 1.00 95.38 119 ILE A N 1
ATOM 896 C CA . ILE A 1 119 ? -23.595 6.172 8.337 1.00 95.38 119 ILE A CA 1
ATOM 897 C C . ILE A 1 119 ? -22.727 4.912 8.220 1.00 95.38 119 ILE A C 1
ATOM 899 O O . ILE A 1 119 ? -22.140 4.661 7.171 1.00 95.38 119 ILE A O 1
ATOM 903 N N . LEU A 1 120 ? -22.679 4.077 9.262 1.00 95.75 120 LEU A N 1
ATOM 904 C CA . LEU A 1 120 ? -21.859 2.859 9.268 1.00 95.75 120 LEU A CA 1
ATOM 905 C C . LEU A 1 120 ? -22.354 1.798 8.278 1.00 95.75 120 LEU A C 1
ATOM 907 O O . LEU A 1 120 ? -21.541 1.173 7.600 1.00 95.75 120 LEU A O 1
ATOM 911 N N . ALA A 1 121 ? -23.671 1.612 8.158 1.00 95.44 121 ALA A N 1
ATOM 912 C CA . ALA A 1 121 ? -24.253 0.687 7.187 1.00 95.44 121 ALA A CA 1
ATOM 913 C C . ALA A 1 121 ? -23.954 1.134 5.748 1.00 95.44 121 ALA A C 1
ATOM 915 O O . ALA A 1 121 ? -23.537 0.329 4.912 1.00 95.44 121 ALA A O 1
ATOM 916 N N . ASP A 1 122 ? -24.089 2.433 5.486 1.00 95.56 122 ASP A N 1
ATOM 917 C CA . ASP A 1 122 ? -23.810 3.038 4.189 1.00 95.56 122 ASP A CA 1
ATOM 918 C C . ASP A 1 122 ? -22.323 2.964 3.826 1.00 95.56 122 ASP A C 1
ATOM 920 O O . ASP A 1 122 ? -21.984 2.648 2.682 1.00 95.56 122 ASP A O 1
ATOM 924 N N . LEU A 1 123 ? -21.429 3.240 4.780 1.00 96.50 123 LEU A N 1
ATOM 925 C CA . LEU A 1 123 ? -19.984 3.098 4.594 1.00 96.50 123 LEU A CA 1
ATOM 926 C C . LEU A 1 123 ? -19.612 1.643 4.319 1.00 96.50 123 LEU A C 1
ATOM 928 O O . LEU A 1 123 ? -18.867 1.372 3.381 1.00 96.50 123 LEU A O 1
ATOM 932 N N . ALA A 1 124 ? -20.171 0.704 5.079 1.00 95.81 124 ALA A N 1
ATOM 933 C CA . ALA A 1 124 ? -19.910 -0.718 4.908 1.00 95.81 124 ALA A CA 1
ATOM 934 C C . ALA A 1 124 ? -20.320 -1.214 3.519 1.00 95.81 124 ALA A C 1
ATOM 936 O O . ALA A 1 124 ? -19.568 -1.948 2.877 1.00 95.81 124 ALA A O 1
ATOM 937 N N . ALA A 1 125 ? -21.488 -0.779 3.039 1.00 95.25 125 ALA A N 1
ATOM 938 C CA . ALA A 1 125 ? -21.985 -1.115 1.712 1.00 95.25 125 ALA A CA 1
ATOM 939 C C . ALA A 1 125 ? -21.090 -0.540 0.602 1.00 95.25 125 ALA A C 1
ATOM 941 O O . ALA A 1 125 ? -20.712 -1.271 -0.316 1.00 95.25 125 ALA A O 1
ATOM 942 N N . LYS A 1 126 ? -20.700 0.741 0.702 1.00 94.69 126 LYS A N 1
ATOM 943 C CA . LYS A 1 126 ? -19.797 1.389 -0.270 1.00 94.69 126 LYS A CA 1
ATOM 944 C C . LYS A 1 126 ? -18.424 0.720 -0.302 1.00 94.69 126 LYS A C 1
ATOM 946 O O . LYS A 1 126 ? -17.895 0.452 -1.376 1.00 94.69 126 LYS A O 1
ATOM 951 N N . LEU A 1 127 ? -17.883 0.402 0.871 1.00 94.31 127 LEU A N 1
ATOM 952 C CA . LEU A 1 127 ? -16.572 -0.224 1.026 1.00 94.31 127 LEU A CA 1
ATOM 953 C C . LEU A 1 127 ? -16.601 -1.736 0.788 1.00 94.31 127 LEU A C 1
ATOM 955 O O . LEU A 1 127 ? -15.541 -2.342 0.673 1.00 94.31 127 LEU A O 1
ATOM 959 N N . ARG A 1 128 ? -17.778 -2.369 0.703 1.00 93.94 128 ARG A N 1
ATOM 960 C CA . ARG A 1 128 ? -17.937 -3.828 0.558 1.00 93.94 128 ARG A CA 1
ATOM 961 C C . ARG A 1 128 ? -17.082 -4.585 1.575 1.00 93.94 128 ARG A C 1
ATOM 963 O O . ARG A 1 128 ? -16.243 -5.411 1.201 1.00 93.94 128 ARG A O 1
ATOM 970 N N . VAL A 1 129 ? -17.234 -4.223 2.842 1.00 93.12 129 VAL A N 1
ATOM 971 C CA . VAL A 1 129 ? -16.504 -4.825 3.963 1.00 93.12 129 VAL A CA 1
ATOM 972 C C . VAL A 1 129 ? -17.433 -5.658 4.827 1.00 93.12 129 VAL A C 1
ATOM 974 O O . VAL A 1 129 ? -18.647 -5.490 4.779 1.00 93.12 129 VAL A O 1
ATOM 977 N N . ASP A 1 130 ? -16.855 -6.555 5.614 1.00 90.38 130 ASP A N 1
ATOM 978 C CA . ASP A 1 130 ? -17.565 -7.341 6.622 1.00 90.38 130 ASP A CA 1
ATOM 979 C C . ASP A 1 130 ? -17.555 -6.617 7.978 1.00 90.38 130 ASP A C 1
ATOM 981 O O . ASP A 1 130 ? -18.495 -6.750 8.771 1.00 90.38 130 ASP A O 1
ATOM 985 N N . PHE A 1 131 ? -16.517 -5.801 8.209 1.00 91.62 131 PHE A N 1
ATOM 986 C CA . PHE A 1 131 ? -16.333 -5.023 9.429 1.00 91.62 131 PHE A CA 1
ATOM 987 C C . PHE A 1 131 ? -15.861 -3.595 9.169 1.00 91.62 131 PHE A C 1
ATOM 989 O O . PHE A 1 131 ? -15.079 -3.327 8.253 1.00 91.62 131 PHE A O 1
ATOM 996 N N . ILE A 1 132 ? -16.278 -2.692 10.054 1.00 94.25 132 ILE A N 1
ATOM 997 C CA . ILE A 1 132 ? -15.707 -1.352 10.188 1.00 94.25 132 ILE A CA 1
ATOM 998 C C . ILE A 1 132 ? -15.098 -1.218 11.580 1.00 94.25 132 ILE A C 1
ATOM 1000 O O . ILE A 1 132 ? -15.765 -1.482 12.579 1.00 94.25 132 ILE A O 1
ATOM 1004 N N . VAL A 1 133 ? -13.849 -0.770 11.637 1.00 93.12 133 VAL A N 1
ATOM 1005 C CA . VAL A 1 133 ? -13.155 -0.348 12.855 1.00 93.12 133 VAL A CA 1
ATOM 1006 C C . VAL A 1 133 ? -13.116 1.178 12.865 1.00 93.12 133 VAL A C 1
ATOM 1008 O O . VAL A 1 133 ? -12.642 1.784 11.909 1.00 93.12 133 VAL A O 1
ATOM 1011 N N . TRP A 1 134 ? -13.620 1.811 13.919 1.00 94.88 134 TRP A N 1
ATOM 1012 C CA . TRP A 1 134 ? -13.524 3.264 14.131 1.00 94.88 134 TRP A CA 1
ATOM 1013 C C . TRP A 1 134 ? -13.491 3.552 15.625 1.00 94.88 134 TRP A C 1
ATOM 1015 O O . TRP A 1 134 ? -13.572 2.636 16.437 1.00 94.88 134 TRP A O 1
ATOM 1025 N N . GLY A 1 135 ? -13.419 4.813 16.026 1.00 92.81 135 GLY A N 1
ATOM 1026 C CA . GLY A 1 135 ? -13.385 5.129 17.440 1.00 92.81 135 GLY A CA 1
ATOM 1027 C C . GLY A 1 135 ? -13.394 6.609 17.731 1.00 92.81 135 GLY A C 1
ATOM 1028 O O . GLY A 1 135 ? -13.768 7.406 16.883 1.00 92.81 135 GLY A O 1
ATOM 1029 N N . GLU A 1 136 ? -12.969 6.954 18.933 1.00 93.94 136 GLU A N 1
ATOM 1030 C CA . GLU A 1 136 ? -12.704 8.321 19.355 1.00 93.94 136 GLU A CA 1
ATOM 1031 C C . GLU A 1 136 ? -11.319 8.357 19.993 1.00 93.94 136 GLU A C 1
ATOM 1033 O O . GLU A 1 136 ? -11.017 7.579 20.901 1.00 93.94 136 GLU A O 1
ATOM 1038 N N . TYR A 1 137 ? -10.480 9.253 19.495 1.00 91.25 137 TYR A N 1
ATOM 1039 C CA . TYR A 1 137 ? -9.187 9.578 20.062 1.00 91.25 137 TYR A CA 1
ATOM 1040 C C . TYR A 1 137 ? -9.258 10.972 20.679 1.00 91.25 137 TYR A C 1
ATOM 1042 O O . TYR A 1 137 ? -9.687 11.928 20.035 1.00 91.25 137 TYR A O 1
ATOM 1050 N N . ALA A 1 138 ? -8.838 11.088 21.933 1.00 89.50 138 ALA A N 1
ATOM 1051 C CA . ALA A 1 138 ? -8.799 12.349 22.654 1.00 89.50 138 ALA A CA 1
ATOM 1052 C C . ALA A 1 138 ? -7.433 12.514 23.316 1.00 89.50 138 ALA A C 1
ATOM 1054 O O . ALA A 1 138 ? -7.069 11.741 24.197 1.00 89.50 138 ALA A O 1
ATOM 1055 N N . ALA A 1 139 ? -6.691 13.546 22.925 1.00 84.06 139 ALA A N 1
ATOM 1056 C CA . ALA A 1 139 ? -5.494 13.971 23.636 1.00 84.06 139 ALA A CA 1
ATOM 1057 C C . ALA A 1 139 ? -5.870 15.079 24.630 1.00 84.06 139 ALA A C 1
ATOM 1059 O O . ALA A 1 139 ? -6.330 16.147 24.226 1.00 84.06 139 ALA A O 1
ATOM 1060 N N . SER A 1 140 ? -5.696 14.827 25.927 1.00 81.75 140 SER A N 1
ATOM 1061 C CA . SER A 1 140 ? -5.898 15.810 26.994 1.00 81.75 140 SER A CA 1
ATOM 1062 C C . SER A 1 140 ? -4.593 16.052 27.742 1.00 81.75 140 SER A C 1
ATOM 1064 O O . SER A 1 140 ? -3.889 15.112 28.106 1.00 81.75 140 SER A O 1
ATOM 1066 N N . SER A 1 141 ? -4.291 17.317 28.043 1.00 75.19 141 SER A N 1
ATOM 1067 C CA . SER A 1 141 ? -3.163 17.667 28.912 1.00 75.19 141 SER A CA 1
ATOM 1068 C C . SER A 1 141 ? -3.328 17.140 30.342 1.00 75.19 141 SER A C 1
ATOM 1070 O O . SER A 1 141 ? -2.332 16.933 31.023 1.00 75.19 141 SER A O 1
ATOM 1072 N N . GLU A 1 142 ? -4.567 16.930 30.805 1.00 79.06 142 GLU A N 1
ATOM 1073 C CA . GLU A 1 142 ? -4.867 16.501 32.182 1.00 79.06 142 GLU A CA 1
ATOM 1074 C C . GLU A 1 142 ? -4.992 14.981 32.334 1.00 79.06 142 GLU A C 1
ATOM 1076 O O . GLU A 1 142 ? -4.682 14.432 33.390 1.00 79.06 142 GLU A O 1
ATOM 1081 N N . HIS A 1 143 ? -5.466 14.291 31.294 1.00 75.19 143 HIS A N 1
ATOM 1082 C CA . HIS A 1 143 ? -5.780 12.857 31.349 1.00 75.19 143 HIS A CA 1
ATOM 1083 C C . HIS A 1 143 ? -4.921 12.005 30.411 1.00 75.19 143 HIS A C 1
ATOM 1085 O O . HIS A 1 143 ? -5.152 10.804 30.297 1.00 75.19 143 HIS A O 1
ATOM 1091 N N . GLY A 1 144 ? -3.932 12.614 29.757 1.00 83.25 144 GLY A N 1
ATOM 1092 C CA . GLY A 1 144 ? -3.149 11.956 28.725 1.00 83.25 144 GLY A CA 1
ATOM 1093 C C . GLY A 1 144 ? -3.964 11.709 27.456 1.00 83.25 144 GLY A C 1
ATOM 1094 O O . GLY A 1 144 ? -4.979 12.354 27.183 1.00 83.25 144 GLY A O 1
ATOM 1095 N N . GLU A 1 145 ? -3.480 10.776 26.652 1.00 83.75 145 GLU A N 1
ATOM 1096 C CA . GLU A 1 145 ? -4.116 10.352 25.410 1.00 83.75 145 GLU A CA 1
ATOM 1097 C C . GLU A 1 145 ? -5.069 9.186 25.705 1.00 83.75 145 GLU A C 1
ATOM 1099 O O . GLU A 1 145 ? -4.675 8.202 26.323 1.00 83.75 145 GLU A O 1
ATOM 1104 N N . ARG A 1 146 ? -6.323 9.279 25.269 1.00 87.56 146 ARG A N 1
ATOM 1105 C CA . ARG A 1 146 ? -7.330 8.224 25.397 1.00 87.56 146 ARG A CA 1
ATOM 1106 C C . ARG A 1 146 ? -7.794 7.777 24.024 1.00 87.56 146 ARG A C 1
ATOM 1108 O O . ARG A 1 146 ? -8.068 8.601 23.153 1.00 87.56 146 ARG A O 1
ATOM 1115 N N . LEU A 1 147 ? -7.936 6.468 23.870 1.00 87.00 147 LEU A N 1
ATOM 1116 C CA . LEU A 1 147 ? -8.384 5.834 22.645 1.00 87.00 147 LEU A CA 1
ATOM 1117 C C . LEU A 1 147 ? -9.511 4.838 22.929 1.00 87.00 147 LEU A C 1
ATOM 1119 O O . LEU A 1 147 ? -9.308 3.791 23.545 1.00 87.00 147 LEU A O 1
ATOM 1123 N N . ASP A 1 148 ? -10.701 5.156 22.428 1.00 90.31 148 ASP A N 1
ATOM 1124 C CA . ASP A 1 148 ? -11.872 4.287 22.457 1.00 90.31 148 ASP A CA 1
ATOM 1125 C C . ASP A 1 148 ? -12.072 3.703 21.052 1.00 90.31 148 ASP A C 1
ATOM 1127 O O . ASP A 1 148 ? -12.366 4.443 20.122 1.00 90.31 148 ASP A O 1
ATOM 1131 N N . THR A 1 149 ? -11.939 2.387 20.867 1.00 89.56 149 THR A N 1
ATOM 1132 C CA . THR A 1 149 ? -12.139 1.726 19.561 1.00 89.56 149 THR A CA 1
ATOM 1133 C C . THR A 1 149 ? -13.390 0.858 19.554 1.00 89.56 149 THR A C 1
ATOM 1135 O O . THR A 1 149 ? -13.642 0.070 20.469 1.00 89.56 149 THR A O 1
ATOM 1138 N N . ARG A 1 150 ? -14.168 0.977 18.485 1.00 92.06 150 ARG A N 1
ATOM 1139 C CA . ARG A 1 150 ? -15.432 0.302 18.214 1.00 92.06 150 ARG A CA 1
ATOM 1140 C C . ARG A 1 150 ? -15.322 -0.554 16.950 1.00 92.06 150 ARG A C 1
ATOM 1142 O O . ARG A 1 150 ? -14.541 -0.259 16.046 1.00 92.06 150 ARG A O 1
ATOM 1149 N N . LEU A 1 151 ? -16.124 -1.611 16.900 1.00 90.25 151 LEU A N 1
ATOM 1150 C CA . LEU A 1 151 ? -16.262 -2.511 15.759 1.00 90.25 151 LEU A CA 1
ATOM 1151 C C . LEU A 1 151 ? -17.729 -2.572 15.344 1.00 90.25 151 LEU A C 1
ATOM 1153 O O . LEU A 1 151 ? -18.609 -2.738 16.185 1.00 90.25 151 LEU A O 1
ATOM 1157 N N . TYR A 1 152 ? -17.983 -2.478 14.047 1.00 92.31 152 TYR A N 1
ATOM 1158 C CA . TYR A 1 152 ? -19.309 -2.575 13.452 1.00 92.31 152 TYR A CA 1
ATOM 1159 C C . TYR A 1 152 ? -19.307 -3.778 12.546 1.00 92.31 152 TYR A C 1
ATOM 1161 O O . TYR A 1 152 ? -18.428 -3.915 11.691 1.00 92.31 152 TYR A O 1
ATOM 1169 N N . ARG A 1 153 ? -20.282 -4.653 12.758 1.00 89.19 153 ARG A N 1
ATOM 1170 C CA . ARG A 1 153 ? -20.430 -5.894 12.012 1.00 89.19 153 ARG A CA 1
ATOM 1171 C C . ARG A 1 153 ? -21.573 -5.742 11.027 1.00 89.19 153 ARG A C 1
ATOM 1173 O O . ARG A 1 153 ? -22.709 -5.474 11.407 1.00 89.19 153 ARG A O 1
ATOM 1180 N N . VAL A 1 154 ? -21.287 -5.967 9.753 1.00 90.56 154 VAL A N 1
ATOM 1181 C CA . VAL A 1 154 ? -22.277 -5.752 8.687 1.00 90.56 154 VAL A CA 1
ATOM 1182 C C . VAL A 1 154 ? -23.404 -6.781 8.738 1.00 90.56 154 VAL A C 1
ATOM 1184 O O . VAL A 1 154 ? -24.547 -6.459 8.435 1.00 90.56 154 VAL A O 1
ATOM 1187 N N . LYS A 1 155 ? -23.096 -8.009 9.171 1.00 87.62 155 LYS A N 1
ATOM 1188 C CA . LYS A 1 155 ? -24.040 -9.136 9.211 1.00 87.62 155 LYS A CA 1
ATOM 1189 C C . LYS A 1 155 ? -25.266 -8.880 10.092 1.00 87.62 155 LYS A C 1
ATOM 1191 O O . LYS A 1 155 ? -26.356 -9.317 9.739 1.00 87.62 155 LYS A O 1
ATOM 1196 N N . ASP A 1 156 ? -25.083 -8.232 11.238 1.00 89.44 156 ASP A N 1
ATOM 1197 C CA . ASP A 1 156 ? -26.142 -7.993 12.226 1.00 89.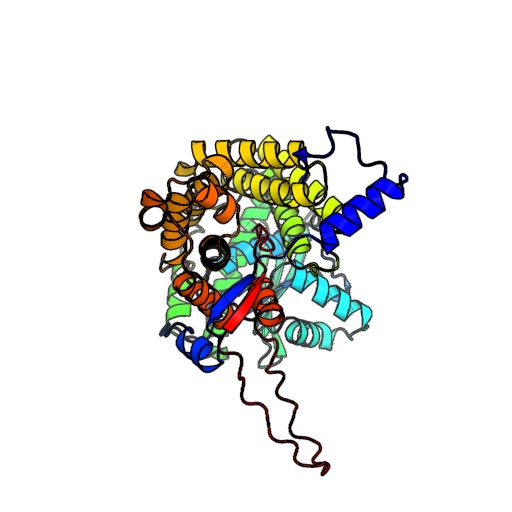44 156 ASP A CA 1
ATOM 1198 C C . ASP A 1 156 ? -26.359 -6.506 12.547 1.00 89.44 156 ASP A C 1
ATOM 1200 O O . ASP A 1 156 ? -27.237 -6.177 13.341 1.00 89.44 156 ASP A O 1
ATOM 1204 N N . GLY A 1 157 ? -25.584 -5.607 11.932 1.00 90.62 157 GLY A N 1
ATOM 1205 C CA . GLY A 1 157 ? -25.653 -4.168 12.177 1.00 90.62 157 GLY A CA 1
ATOM 1206 C C . GLY A 1 157 ? -25.205 -3.760 13.583 1.00 90.62 157 GLY A C 1
ATOM 1207 O O . GLY A 1 157 ? -25.497 -2.646 14.016 1.00 90.62 157 GLY A O 1
ATOM 1208 N N . ALA A 1 158 ? -24.530 -4.641 14.329 1.00 88.50 158 ALA A N 1
ATOM 1209 C CA . ALA A 1 158 ? -24.142 -4.362 15.704 1.00 88.50 158 ALA A CA 1
ATOM 1210 C C . ALA A 1 158 ? -22.856 -3.528 15.765 1.00 88.50 158 ALA A C 1
ATOM 1212 O O . ALA A 1 158 ? -21.838 -3.896 15.177 1.00 88.50 158 ALA A O 1
ATOM 1213 N N . ALA A 1 159 ? -22.894 -2.441 16.540 1.00 87.25 159 ALA A N 1
ATOM 1214 C CA . ALA A 1 159 ? -21.733 -1.650 16.935 1.00 87.25 159 ALA A CA 1
ATOM 1215 C C . ALA A 1 159 ? -21.335 -1.995 18.376 1.00 87.25 159 ALA A C 1
ATOM 1217 O O . ALA A 1 159 ? -22.115 -1.791 19.308 1.00 87.25 159 ALA A O 1
ATOM 1218 N N . THR A 1 160 ? -20.122 -2.501 18.580 1.00 84.81 160 THR A N 1
ATOM 1219 C CA . THR A 1 160 ? -19.611 -2.869 19.904 1.00 84.81 160 THR A CA 1
ATOM 1220 C C . THR A 1 160 ? -18.374 -2.053 20.250 1.00 84.81 160 THR A C 1
ATOM 1222 O O . THR A 1 160 ? -17.479 -1.862 19.430 1.00 84.81 160 THR A O 1
ATOM 1225 N N . LEU A 1 161 ? -18.312 -1.545 21.484 1.00 81.50 161 LEU A N 1
ATOM 1226 C CA . LEU A 1 161 ? -17.077 -0.984 22.026 1.00 81.50 161 LEU A CA 1
ATOM 1227 C C . LEU A 1 161 ? -16.117 -2.139 22.298 1.00 81.50 161 LEU A C 1
ATOM 1229 O O . LEU A 1 161 ? -16.378 -2.976 23.163 1.00 81.50 161 LEU A O 1
ATOM 1233 N N . VAL A 1 162 ? -15.005 -2.160 21.574 1.00 77.38 162 VAL A N 1
ATOM 1234 C CA . VAL A 1 162 ? -14.045 -3.252 21.654 1.00 77.38 162 VAL A CA 1
ATOM 1235 C C . VAL A 1 162 ? -12.908 -2.882 22.578 1.00 77.38 162 VAL A C 1
ATOM 1237 O O . VAL A 1 162 ? -12.662 -3.618 23.518 1.00 77.38 162 VAL A O 1
ATOM 1240 N N . ALA A 1 163 ? -12.258 -1.739 22.404 1.00 78.44 163 ALA A N 1
ATOM 1241 C CA . ALA A 1 163 ? -11.091 -1.380 23.202 1.00 78.44 163 ALA A CA 1
ATOM 1242 C C . ALA A 1 163 ? -11.253 -0.008 23.854 1.00 78.44 163 ALA A C 1
ATOM 1244 O O . ALA A 1 163 ? -11.875 0.892 23.294 1.00 78.44 163 ALA A O 1
ATOM 1245 N N . LYS A 1 164 ? -10.682 0.121 25.051 1.00 83.25 164 LYS A N 1
ATOM 1246 C CA . LYS A 1 164 ? -10.401 1.393 25.710 1.00 83.25 164 LYS A CA 1
ATOM 1247 C C . LYS A 1 164 ? -8.960 1.333 26.177 1.00 83.25 164 LYS A C 1
ATOM 1249 O O . LYS A 1 164 ? -8.612 0.398 26.901 1.00 83.25 164 LYS A O 1
ATOM 1254 N N . ALA A 1 165 ? -8.153 2.280 25.734 1.00 78.88 165 ALA A N 1
ATOM 1255 C CA . ALA A 1 165 ? -6.776 2.423 26.159 1.00 78.88 165 ALA A CA 1
ATOM 1256 C C . ALA A 1 165 ? -6.568 3.849 26.661 1.00 78.88 165 ALA A C 1
ATOM 1258 O O . ALA A 1 165 ? -6.837 4.811 25.943 1.00 78.88 165 ALA A O 1
ATOM 1259 N N . ASP A 1 166 ? -6.093 3.958 27.896 1.00 78.56 166 ASP A N 1
ATOM 1260 C CA . ASP A 1 166 ? -5.702 5.221 28.503 1.00 78.56 166 ASP A CA 1
ATOM 1261 C C . ASP A 1 166 ? -4.173 5.271 28.549 1.00 78.56 166 ASP A C 1
ATOM 1263 O O . ASP A 1 166 ? -3.508 4.356 29.047 1.00 78.56 166 ASP A O 1
ATOM 1267 N N . GLY A 1 167 ? -3.603 6.332 27.993 1.00 69.56 167 GLY A N 1
ATOM 1268 C CA . GLY A 1 167 ? -2.176 6.592 28.007 1.00 69.56 167 GLY A CA 1
ATOM 1269 C C . GLY A 1 167 ? -1.788 7.011 29.411 1.00 69.56 167 GLY A C 1
ATOM 1270 O O . GLY A 1 167 ? -2.164 8.090 29.864 1.00 69.56 167 GLY A O 1
ATOM 1271 N N . GLN A 1 168 ? -1.048 6.161 30.123 1.00 67.25 168 GLN A N 1
ATOM 1272 C CA . GLN A 1 168 ? -0.567 6.516 31.455 1.00 67.25 168 GLN A CA 1
ATOM 1273 C C . GLN A 1 168 ? 0.332 7.757 31.381 1.00 67.25 168 GLN A C 1
ATOM 1275 O O . GLN A 1 168 ? 1.266 7.806 30.577 1.00 67.25 168 GLN A O 1
ATOM 1280 N N . ALA A 1 169 ? 0.072 8.732 32.259 1.00 59.16 169 ALA A N 1
ATOM 1281 C CA . ALA A 1 169 ? 0.834 9.979 32.355 1.00 59.16 169 ALA A CA 1
ATOM 1282 C C . ALA A 1 169 ? 2.341 9.752 32.597 1.00 59.16 169 ALA A C 1
ATOM 1284 O O . ALA A 1 169 ? 3.154 10.597 32.235 1.00 59.16 169 ALA A O 1
ATOM 1285 N N . ASP A 1 170 ? 2.726 8.592 33.134 1.00 63.59 170 ASP A N 1
ATOM 1286 C CA . ASP A 1 170 ? 4.121 8.260 33.445 1.00 63.59 170 ASP A CA 1
ATOM 1287 C C . ASP A 1 170 ? 4.926 7.733 32.241 1.00 63.59 170 ASP A C 1
ATOM 1289 O O . ASP A 1 170 ? 6.137 7.537 32.350 1.00 63.59 170 ASP A O 1
ATOM 1293 N N . MET A 1 171 ? 4.305 7.504 31.075 1.00 64.38 171 MET A N 1
ATOM 1294 C CA . MET A 1 171 ? 5.068 7.134 29.878 1.00 64.38 171 MET A CA 1
ATOM 1295 C C . MET A 1 171 ? 5.837 8.342 29.318 1.00 64.38 171 MET A C 1
ATOM 1297 O O . MET A 1 171 ? 5.272 9.435 29.277 1.00 64.38 171 MET A O 1
ATOM 1301 N N . PRO A 1 172 ? 7.085 8.173 28.837 1.00 64.88 172 PRO A N 1
ATOM 1302 C CA . PRO A 1 172 ? 7.809 9.217 28.112 1.00 64.88 172 PRO A CA 1
ATOM 1303 C C . PRO A 1 172 ? 6.989 9.756 26.931 1.00 64.88 172 PRO A C 1
ATOM 1305 O O . PRO A 1 172 ? 6.410 8.963 26.183 1.00 64.88 172 PRO A O 1
ATOM 1308 N N . ASP A 1 173 ? 6.936 11.084 26.760 1.00 64.19 173 ASP A N 1
ATOM 1309 C CA . ASP A 1 173 ? 6.133 11.760 25.720 1.00 64.19 173 ASP A CA 1
ATOM 1310 C C . ASP A 1 173 ? 6.393 11.205 24.310 1.00 64.19 173 ASP A C 1
ATOM 1312 O O . ASP A 1 173 ? 5.487 11.130 23.482 1.00 64.19 173 ASP A O 1
ATOM 1316 N N . ASP A 1 174 ? 7.622 10.767 24.038 1.00 61.62 174 ASP A N 1
ATOM 1317 C CA . ASP A 1 174 ? 8.041 10.231 22.748 1.00 61.62 174 ASP A CA 1
ATOM 1318 C C . ASP A 1 174 ? 7.553 8.798 22.477 1.00 61.62 174 ASP A C 1
ATOM 1320 O O . ASP A 1 174 ? 7.623 8.355 21.333 1.00 61.62 174 ASP A O 1
ATOM 1324 N N . ARG A 1 175 ? 7.034 8.078 23.481 1.00 62.22 175 ARG A N 1
ATOM 1325 C CA . ARG A 1 175 ? 6.556 6.687 23.346 1.00 62.22 175 ARG A CA 1
ATOM 1326 C C . ARG A 1 175 ? 5.042 6.520 23.477 1.00 62.22 175 ARG A C 1
ATOM 1328 O O . ARG A 1 175 ? 4.533 5.457 23.112 1.00 62.22 175 ARG A O 1
ATOM 1335 N N . ARG A 1 176 ? 4.318 7.537 23.960 1.00 65.25 176 ARG A N 1
ATOM 1336 C CA . ARG A 1 176 ? 2.877 7.442 24.276 1.00 65.25 176 ARG A CA 1
ATOM 1337 C C . ARG A 1 176 ? 1.993 7.012 23.092 1.00 65.25 176 ARG A C 1
ATOM 1339 O O . ARG A 1 176 ? 1.277 6.022 23.266 1.00 65.25 176 ARG A O 1
ATOM 1346 N N . PRO A 1 177 ? 2.102 7.597 21.880 1.00 59.34 177 PRO A N 1
ATOM 1347 C CA . PRO A 1 177 ? 1.186 7.254 20.789 1.00 59.34 177 PRO A CA 1
ATOM 1348 C C . PRO A 1 177 ? 1.392 5.822 20.281 1.00 59.34 177 PRO A C 1
ATOM 1350 O O . PRO A 1 177 ? 0.438 5.088 20.048 1.00 59.34 177 PRO A O 1
ATOM 1353 N N . THR A 1 178 ? 2.649 5.378 20.165 1.00 62.31 178 THR A N 1
ATOM 1354 C CA . THR A 1 178 ? 2.978 4.011 19.729 1.00 62.31 178 THR A CA 1
ATOM 1355 C C . THR A 1 178 ? 2.519 2.974 20.739 1.00 62.31 178 THR A C 1
ATOM 1357 O O . THR A 1 178 ? 1.936 1.963 20.352 1.00 62.31 178 THR A O 1
ATOM 1360 N N . ALA A 1 179 ? 2.749 3.224 22.028 1.00 64.56 179 ALA A N 1
ATOM 1361 C CA . ALA A 1 179 ? 2.268 2.336 23.074 1.00 64.56 179 ALA A CA 1
ATOM 1362 C C . ALA A 1 179 ? 0.736 2.234 23.046 1.00 64.56 179 ALA A C 1
ATOM 1364 O O . ALA A 1 179 ? 0.200 1.137 23.179 1.00 64.56 179 ALA A O 1
ATOM 1365 N N . LEU A 1 180 ? 0.032 3.339 22.786 1.00 65.94 180 LEU A N 1
ATOM 1366 C CA . LEU A 1 180 ? -1.422 3.349 22.664 1.00 65.94 180 LEU A CA 1
ATOM 1367 C C . LEU A 1 180 ? -1.941 2.580 21.457 1.00 65.94 180 LEU A C 1
ATOM 1369 O O . LEU A 1 180 ? -2.839 1.758 21.641 1.00 65.94 180 LEU A O 1
ATOM 1373 N N . THR A 1 181 ? -1.389 2.776 20.256 1.00 65.25 181 THR A N 1
ATOM 1374 C CA . THR A 1 181 ? -1.831 2.008 19.080 1.00 65.25 181 THR A CA 1
ATOM 1375 C C . THR A 1 181 ? -1.604 0.518 19.286 1.00 65.25 181 THR A C 1
ATOM 1377 O O . THR A 1 181 ? -2.473 -0.291 18.980 1.00 65.25 181 THR A O 1
ATOM 1380 N N . VAL A 1 182 ? -0.460 0.147 19.857 1.00 66.56 182 VAL A N 1
ATOM 1381 C CA . VAL A 1 182 ? -0.093 -1.246 20.111 1.00 66.56 182 VAL A CA 1
ATOM 1382 C C . VAL A 1 182 ? -0.988 -1.889 21.175 1.00 66.56 182 VAL A C 1
ATOM 1384 O O . VAL A 1 182 ? -1.499 -2.988 20.958 1.00 66.56 182 VAL A O 1
ATOM 1387 N N . LEU A 1 183 ? -1.221 -1.213 22.305 1.00 67.94 183 LEU A N 1
ATOM 1388 C CA . LEU A 1 183 ? -2.125 -1.688 23.361 1.00 67.94 183 LEU A CA 1
ATOM 1389 C C . LEU A 1 183 ? -3.566 -1.791 22.856 1.00 67.94 183 LEU A C 1
ATOM 1391 O O . LEU A 1 183 ? -4.273 -2.761 23.150 1.00 67.94 183 LEU A O 1
ATOM 1395 N N . THR A 1 184 ? -3.990 -0.804 22.070 1.00 67.12 184 THR A N 1
ATOM 1396 C CA . THR A 1 184 ? -5.324 -0.770 21.475 1.00 67.12 184 THR A CA 1
ATOM 1397 C C . THR A 1 184 ? -5.479 -1.861 20.446 1.00 67.12 184 THR A C 1
ATOM 1399 O O . THR A 1 184 ? -6.487 -2.548 20.490 1.00 67.12 184 THR A O 1
ATOM 1402 N N . LEU A 1 185 ? -4.492 -2.086 19.577 1.00 68.19 185 LEU A N 1
ATOM 1403 C CA . LEU A 1 185 ? -4.517 -3.190 18.633 1.00 68.19 185 LEU A CA 1
ATOM 1404 C C . LEU A 1 185 ? -4.555 -4.521 19.378 1.00 68.19 185 LEU A C 1
ATOM 1406 O O . LEU A 1 185 ? -5.420 -5.326 19.083 1.00 68.19 185 LEU A O 1
ATOM 1410 N N . GLY A 1 186 ? -3.693 -4.749 20.371 1.00 67.38 186 GLY A N 1
ATOM 1411 C CA . GLY A 1 186 ? -3.729 -5.984 21.161 1.00 67.38 186 GLY A CA 1
ATOM 1412 C C . GLY A 1 186 ? -5.114 -6.236 21.765 1.00 67.38 186 GLY A C 1
ATOM 1413 O O . GLY A 1 186 ? -5.673 -7.317 21.612 1.00 67.38 186 GLY A O 1
ATOM 1414 N N . THR A 1 187 ? -5.723 -5.200 22.350 1.00 70.12 187 THR A N 1
ATOM 1415 C CA . THR A 1 187 ? -7.076 -5.272 22.928 1.00 70.12 187 THR A CA 1
ATOM 1416 C C . THR A 1 187 ? -8.161 -5.449 21.866 1.00 70.12 187 THR A C 1
ATOM 1418 O O . THR A 1 187 ? -9.106 -6.213 22.077 1.00 70.12 187 THR A O 1
ATOM 1421 N N . LEU A 1 188 ? -8.038 -4.739 20.740 1.00 68.69 188 LEU A N 1
ATOM 1422 C CA . LEU A 1 188 ? -8.914 -4.832 19.580 1.00 68.69 188 LEU A CA 1
ATOM 1423 C C . LEU A 1 188 ? -8.895 -6.271 19.101 1.00 68.69 188 LEU A C 1
ATOM 1425 O O . LEU A 1 188 ? -9.930 -6.905 19.157 1.00 68.69 188 LEU A O 1
ATOM 1429 N N . LEU A 1 189 ? -7.731 -6.797 18.730 1.00 67.88 189 LEU A N 1
ATOM 1430 C CA . LEU A 1 189 ? -7.555 -8.153 18.228 1.00 67.88 189 LEU A CA 1
ATOM 1431 C C . LEU A 1 189 ? -8.020 -9.205 19.233 1.00 67.88 189 LEU A C 1
ATOM 1433 O O . LEU A 1 189 ? -8.711 -10.137 18.845 1.00 67.88 189 LEU A O 1
ATOM 1437 N N . ASP A 1 190 ? -7.725 -9.050 20.524 1.00 68.25 190 ASP A N 1
ATOM 1438 C CA . ASP A 1 190 ? -8.152 -10.015 21.542 1.00 68.25 190 ASP A CA 1
ATOM 1439 C C . ASP A 1 190 ? -9.673 -10.103 21.678 1.00 68.25 190 ASP A C 1
ATOM 1441 O O . ASP A 1 190 ? -10.235 -11.195 21.819 1.00 68.25 190 ASP A O 1
ATOM 1445 N N . ARG A 1 191 ? -10.349 -8.952 21.664 1.00 67.25 191 ARG A N 1
ATOM 1446 C CA . ARG A 1 191 ? -11.801 -8.883 21.850 1.00 67.25 191 ARG A CA 1
ATOM 1447 C C . ARG A 1 191 ? -12.560 -9.054 20.539 1.00 67.25 191 ARG A C 1
ATOM 1449 O O . ARG A 1 191 ? -13.642 -9.636 20.554 1.00 67.25 191 ARG A O 1
ATOM 1456 N N . THR A 1 192 ? -12.004 -8.609 19.412 1.00 63.78 192 THR A N 1
ATOM 1457 C CA . THR A 1 192 ? -12.566 -8.879 18.090 1.00 63.78 192 THR A CA 1
ATOM 1458 C C . THR A 1 192 ? -12.378 -10.332 17.721 1.00 63.78 192 THR A C 1
ATOM 1460 O O . THR A 1 192 ? -13.329 -10.885 17.205 1.00 63.78 192 THR A O 1
ATOM 1463 N N . ALA A 1 193 ? -11.262 -10.999 18.034 1.00 64.75 193 ALA A N 1
ATOM 1464 C CA . ALA A 1 193 ? -11.062 -12.405 17.670 1.00 64.75 193 ALA A CA 1
ATOM 1465 C C . ALA A 1 193 ? -12.201 -13.302 18.177 1.00 64.75 193 ALA A C 1
ATOM 1467 O O . ALA A 1 193 ? -12.740 -14.091 17.408 1.00 64.75 193 ALA A O 1
ATOM 1468 N N . GLY A 1 194 ? -12.634 -13.131 19.432 1.00 66.38 194 GLY A N 1
ATOM 1469 C CA . GLY A 1 194 ? -13.762 -13.894 19.983 1.00 66.38 194 GLY A CA 1
ATOM 1470 C C . GLY A 1 194 ? -15.127 -13.522 19.387 1.00 66.38 194 GLY A C 1
ATOM 1471 O O . GLY A 1 194 ? -16.021 -14.360 19.311 1.00 66.38 194 GLY A O 1
ATOM 1472 N N . GLU A 1 195 ? -15.319 -12.276 18.952 1.00 66.25 195 GLU A N 1
ATOM 1473 C CA . GLU A 1 195 ? -16.557 -11.851 18.280 1.00 66.25 195 GLU A CA 1
ATOM 1474 C C . GLU A 1 195 ? -16.567 -12.197 16.781 1.00 66.25 195 GLU A C 1
ATOM 1476 O O . GLU A 1 195 ? -17.625 -12.478 16.212 1.00 66.25 195 GLU A O 1
ATOM 1481 N N . LEU A 1 196 ? -15.397 -12.222 16.147 1.00 61.66 196 LEU A N 1
ATOM 1482 C CA . LEU A 1 196 ? -15.160 -12.687 14.786 1.00 61.66 196 LEU A CA 1
ATOM 1483 C C . LEU A 1 196 ? -15.443 -14.189 14.713 1.00 61.66 196 LEU A C 1
ATOM 1485 O O . LEU A 1 196 ? -16.270 -14.584 13.899 1.00 61.66 196 LEU A O 1
ATOM 1489 N N . GLU A 1 197 ? -14.900 -14.988 15.639 1.00 64.81 197 GLU A N 1
ATOM 1490 C CA . GLU A 1 197 ? -15.172 -16.431 15.777 1.00 64.81 197 GLU A CA 1
ATOM 1491 C C . GLU A 1 197 ? -16.669 -16.748 15.699 1.00 64.81 197 GLU A C 1
ATOM 1493 O O . GLU A 1 197 ? -17.125 -17.543 14.877 1.00 64.81 197 GLU A O 1
ATOM 1498 N N . LYS A 1 198 ? -17.457 -16.062 16.533 1.00 68.56 198 LYS A N 1
ATOM 1499 C CA . LYS A 1 198 ? -18.902 -16.285 16.637 1.00 68.56 198 LYS A CA 1
ATOM 1500 C C . LYS A 1 198 ? -19.663 -15.823 15.396 1.00 68.56 198 LYS A C 1
ATOM 1502 O O . LYS A 1 198 ? -20.695 -16.402 15.063 1.00 68.56 198 LYS A O 1
ATOM 1507 N N . SER A 1 199 ? -19.220 -14.740 14.756 1.00 57.72 199 SER A N 1
ATOM 1508 C CA . SER A 1 199 ? -20.008 -14.052 13.726 1.00 57.72 199 SER A CA 1
ATOM 1509 C C . SER A 1 199 ? -19.753 -14.575 12.315 1.00 57.72 199 SER A C 1
ATOM 1511 O O . SER A 1 199 ? -20.708 -14.679 11.535 1.00 57.72 199 SER A O 1
ATOM 1513 N N . THR A 1 200 ? -18.513 -14.940 11.989 1.00 57.28 200 THR A N 1
ATOM 1514 C CA . THR A 1 200 ? -18.121 -15.361 10.635 1.00 57.28 200 THR A CA 1
ATOM 1515 C C . THR A 1 200 ? -18.057 -16.8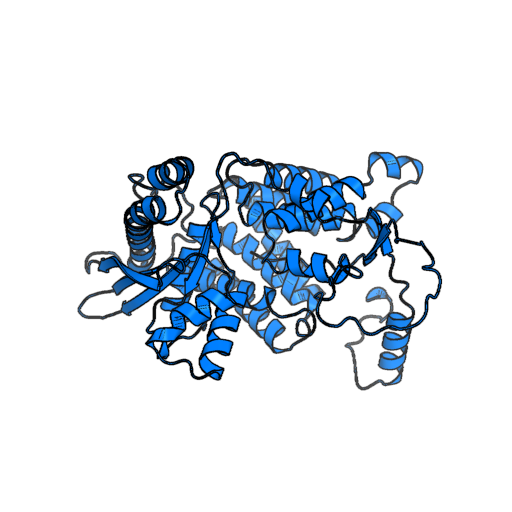76 10.473 1.00 57.28 200 THR A C 1
ATOM 1517 O O . THR A 1 200 ? -18.016 -17.348 9.341 1.00 57.28 200 THR A O 1
ATOM 1520 N N . GLY A 1 201 ? -18.072 -17.646 11.570 1.00 58.94 201 GLY A N 1
ATOM 1521 C CA . GLY A 1 201 ? -17.689 -19.060 11.514 1.00 58.94 201 GLY A CA 1
ATOM 1522 C C . GLY A 1 201 ? -16.234 -19.225 11.064 1.00 58.94 201 GLY A C 1
ATOM 1523 O O . GLY A 1 201 ? -15.895 -20.250 10.476 1.00 58.94 201 GLY A O 1
ATOM 1524 N N . ALA A 1 202 ? -15.418 -18.183 11.276 1.00 55.03 202 ALA A N 1
ATOM 1525 C CA . ALA A 1 202 ? -14.016 -18.139 10.904 1.00 55.03 202 ALA A CA 1
ATOM 1526 C C . ALA A 1 202 ? -13.288 -19.374 11.431 1.00 55.03 202 ALA A C 1
ATOM 1528 O O . ALA A 1 202 ? -13.427 -19.759 12.592 1.00 55.03 202 ALA A O 1
ATOM 1529 N N . ASP A 1 203 ? -12.511 -19.984 10.541 1.00 56.25 203 ASP A N 1
ATOM 1530 C CA . ASP A 1 203 ? -11.731 -21.180 10.814 1.00 56.25 203 ASP A CA 1
ATOM 1531 C C . ASP A 1 203 ? -10.784 -20.969 12.014 1.00 56.25 203 ASP A C 1
ATOM 1533 O O . ASP A 1 203 ? -10.329 -19.854 12.287 1.00 56.25 203 ASP A O 1
ATOM 1537 N N . LYS A 1 204 ? -10.408 -22.053 12.704 1.00 62.38 204 LYS A N 1
ATOM 1538 C CA . LYS A 1 204 ? -9.397 -22.059 13.784 1.00 62.38 204 LYS A CA 1
ATOM 1539 C C . LYS A 1 204 ? -8.077 -21.390 13.370 1.00 62.38 204 LYS A C 1
ATOM 1541 O O . LYS A 1 204 ? -7.299 -20.981 14.238 1.00 62.38 204 LYS A O 1
ATOM 1546 N N . ALA A 1 205 ? -7.821 -21.270 12.067 1.00 57.91 205 ALA A N 1
ATOM 1547 C CA . ALA A 1 205 ? -6.734 -20.484 11.494 1.00 57.91 205 ALA A CA 1
ATOM 1548 C C . ALA A 1 205 ? -6.720 -19.031 12.011 1.00 57.91 205 ALA A C 1
ATOM 1550 O O . ALA A 1 205 ? -5.675 -18.568 12.463 1.00 57.91 205 ALA A O 1
ATOM 1551 N N . TRP A 1 206 ? -7.879 -18.365 12.084 1.00 62.88 206 TRP A N 1
ATOM 1552 C CA . TRP A 1 206 ? -8.010 -17.004 12.621 1.00 62.88 206 TRP A CA 1
ATOM 1553 C C . TRP A 1 206 ? -7.564 -16.911 14.076 1.00 62.88 206 TRP A C 1
ATOM 1555 O O . TRP A 1 206 ? -6.793 -16.023 14.445 1.00 62.88 206 TRP A O 1
ATOM 1565 N N . HIS A 1 207 ? -7.995 -17.869 14.900 1.00 61.88 207 HIS A N 1
ATOM 1566 C CA . HIS A 1 207 ? -7.543 -17.961 16.284 1.00 61.88 207 HIS A CA 1
ATOM 1567 C C . HIS A 1 207 ? -6.055 -18.188 16.382 1.00 61.88 207 HIS A C 1
ATOM 1569 O O . HIS A 1 207 ? -5.444 -17.621 17.267 1.00 61.88 207 HIS A O 1
ATOM 1575 N N . THR A 1 208 ? -5.466 -19.001 15.511 1.00 61.16 208 THR A N 1
ATOM 1576 C CA . THR A 1 208 ? -4.033 -19.304 15.567 1.00 61.16 208 THR A CA 1
ATOM 1577 C C . THR A 1 208 ? -3.210 -18.068 15.217 1.00 61.16 208 THR A C 1
ATOM 1579 O O . THR A 1 208 ? -2.253 -17.749 15.920 1.00 61.16 208 THR A O 1
ATOM 1582 N N . THR A 1 209 ? -3.630 -17.316 14.200 1.00 58.84 209 THR A N 1
ATOM 1583 C CA . THR A 1 209 ? -3.008 -16.046 13.831 1.00 58.84 209 THR A CA 1
ATOM 1584 C C . THR A 1 209 ? -3.136 -15.018 14.945 1.00 58.84 209 THR A C 1
ATOM 1586 O O . THR A 1 209 ? -2.127 -14.481 15.392 1.00 58.84 209 THR A O 1
ATOM 1589 N N . PHE A 1 210 ? -4.344 -14.763 15.453 1.00 64.31 210 PHE A N 1
ATOM 1590 C CA . PHE A 1 210 ? -4.526 -13.774 16.515 1.00 64.31 210 PHE A CA 1
ATOM 1591 C C . PHE A 1 210 ? -3.967 -14.231 17.857 1.00 64.31 210 PHE A C 1
ATOM 1593 O O . PHE A 1 210 ? -3.424 -13.412 18.587 1.00 64.31 210 PHE A O 1
ATOM 1600 N N . ALA A 1 211 ? -3.997 -15.526 18.163 1.00 63.78 211 ALA A N 1
ATOM 1601 C CA . ALA A 1 211 ? -3.325 -16.080 19.331 1.00 63.78 211 ALA A CA 1
ATOM 1602 C C . ALA A 1 211 ? -1.802 -15.942 19.228 1.00 63.78 211 ALA A C 1
ATOM 1604 O O . ALA A 1 211 ? -1.148 -15.799 20.252 1.00 63.78 211 ALA A O 1
ATOM 1605 N N . ALA A 1 212 ? -1.227 -15.926 18.018 1.00 60.72 212 ALA A N 1
ATOM 1606 C CA . ALA A 1 212 ? 0.184 -15.597 17.838 1.00 60.72 212 ALA A CA 1
ATOM 1607 C C . ALA A 1 212 ? 0.484 -14.120 18.155 1.00 60.72 212 ALA A C 1
ATOM 1609 O O . ALA A 1 212 ? 1.608 -13.818 18.552 1.00 60.72 212 ALA A O 1
ATOM 1610 N N . TYR A 1 213 ? -0.499 -13.220 18.036 1.00 60.00 213 TYR A N 1
ATOM 1611 C CA . TYR A 1 213 ? -0.410 -11.843 18.540 1.00 60.00 213 TYR A CA 1
ATOM 1612 C C . TYR A 1 213 ? -0.729 -11.750 20.042 1.00 60.00 213 TYR A C 1
ATOM 1614 O O . TYR A 1 213 ? -0.123 -10.951 20.754 1.00 60.00 213 TYR A O 1
ATOM 1622 N N . LYS A 1 214 ? -1.627 -12.601 20.547 1.00 55.31 214 LYS A N 1
ATOM 1623 C CA . LYS A 1 214 ? -2.049 -12.669 21.948 1.00 55.31 214 LYS A CA 1
ATOM 1624 C C . LYS A 1 214 ? -0.933 -13.209 22.838 1.00 55.31 214 LYS A C 1
ATOM 1626 O O . LYS A 1 214 ? -0.579 -14.382 22.797 1.00 55.31 214 LYS A O 1
ATOM 1631 N N . GLY A 1 215 ? -0.387 -12.355 23.696 1.00 51.72 215 GLY A N 1
ATOM 1632 C CA . GLY A 1 215 ? 0.628 -12.754 24.675 1.00 51.72 215 GLY A CA 1
ATOM 1633 C C . GLY A 1 215 ? 2.070 -12.662 24.179 1.00 51.72 215 GLY A C 1
ATOM 1634 O O . GLY A 1 215 ? 2.985 -12.750 24.997 1.00 51.72 215 GLY A O 1
ATOM 1635 N N . ARG A 1 216 ? 2.301 -12.348 22.896 1.00 52.34 216 ARG A N 1
ATOM 1636 C CA . ARG A 1 216 ? 3.498 -11.571 22.577 1.00 52.34 216 ARG A CA 1
ATOM 1637 C C . ARG A 1 216 ? 3.246 -10.206 23.215 1.00 52.34 216 ARG A C 1
ATOM 1639 O O . ARG A 1 216 ? 2.353 -9.489 22.772 1.00 52.34 216 ARG A O 1
ATOM 1646 N N . GLN A 1 217 ? 3.993 -9.834 24.264 1.00 48.34 217 GLN A N 1
ATOM 1647 C CA . GLN A 1 217 ? 4.281 -8.405 24.453 1.00 48.34 217 GLN A CA 1
ATOM 1648 C C . GLN A 1 217 ? 4.633 -7.925 23.055 1.00 48.34 217 GLN A C 1
ATOM 1650 O O . GLN A 1 217 ? 5.508 -8.560 22.471 1.00 48.34 217 GLN A O 1
ATOM 1655 N N . ALA A 1 218 ? 3.870 -6.995 22.472 1.00 46.69 218 ALA A N 1
ATOM 1656 C CA . ALA A 1 218 ? 4.088 -6.559 21.097 1.00 46.69 218 ALA A CA 1
ATOM 1657 C C . ALA A 1 218 ? 5.596 -6.398 20.910 1.00 46.69 218 ALA A C 1
ATOM 1659 O O . ALA A 1 218 ? 6.167 -5.616 21.674 1.00 46.69 218 ALA A O 1
ATOM 1660 N N . PRO A 1 219 ? 6.257 -7.265 20.121 1.00 44.94 219 PRO A N 1
ATOM 1661 C CA . PRO A 1 219 ? 7.590 -7.690 20.510 1.00 44.94 219 PRO A CA 1
ATOM 1662 C C . PRO A 1 219 ? 8.486 -6.473 20.584 1.00 44.94 219 PRO A C 1
ATOM 1664 O O . PRO A 1 219 ? 8.725 -5.816 19.571 1.00 44.94 219 PRO A O 1
ATOM 1667 N N . ALA A 1 220 ? 8.988 -6.188 21.787 1.00 41.69 220 ALA A N 1
ATOM 1668 C CA . ALA A 1 220 ? 10.067 -5.227 21.967 1.00 41.69 220 ALA A CA 1
ATOM 1669 C C . ALA A 1 220 ? 11.258 -5.586 21.047 1.00 41.69 220 ALA A C 1
ATOM 1671 O O . ALA A 1 220 ? 12.058 -4.725 20.707 1.00 41.69 220 ALA A O 1
ATOM 1672 N N . GLU A 1 221 ? 11.316 -6.845 20.595 1.00 36.50 221 GLU A N 1
ATOM 1673 C CA . GLU A 1 221 ? 12.283 -7.413 19.657 1.00 36.50 221 GLU A CA 1
ATOM 1674 C C . GLU A 1 221 ? 11.828 -7.473 18.190 1.00 36.50 221 GLU A C 1
ATOM 1676 O O . GLU A 1 221 ? 12.643 -7.810 17.340 1.00 36.50 221 GLU A O 1
ATOM 1681 N N . THR A 1 222 ? 10.576 -7.149 17.832 1.00 42.78 222 THR A N 1
ATOM 1682 C CA . THR A 1 222 ? 10.194 -7.215 16.407 1.00 42.78 222 THR A CA 1
ATOM 1683 C C . THR A 1 222 ? 10.837 -6.120 15.581 1.00 42.78 222 THR A C 1
ATOM 1685 O O . THR A 1 222 ? 10.814 -6.255 14.369 1.00 42.78 222 THR A O 1
ATOM 1688 N N . GLY A 1 223 ? 11.365 -5.034 16.164 1.00 44.31 223 GLY A N 1
ATOM 1689 C CA . GLY A 1 223 ? 11.972 -3.944 15.378 1.00 44.31 223 GLY A CA 1
ATOM 1690 C C . GLY A 1 223 ? 11.053 -3.347 14.292 1.00 44.31 223 GLY A C 1
ATOM 1691 O O . GLY A 1 223 ? 11.475 -2.491 13.532 1.00 44.31 223 GLY A O 1
ATOM 1692 N N . ASP A 1 224 ? 9.793 -3.789 14.236 1.00 52.25 224 ASP A N 1
ATOM 1693 C CA . ASP A 1 224 ? 8.790 -3.520 13.207 1.00 52.25 224 ASP A CA 1
ATOM 1694 C C . ASP A 1 224 ? 7.948 -2.293 13.567 1.00 52.25 224 ASP A C 1
ATOM 1696 O O . ASP A 1 224 ? 6.996 -1.952 12.857 1.00 52.25 224 ASP A O 1
ATOM 1700 N N . GLY A 1 225 ? 8.271 -1.650 14.697 1.00 63.12 225 GLY A N 1
ATOM 1701 C CA . GLY A 1 225 ? 7.839 -0.296 14.968 1.00 63.12 225 GLY A CA 1
ATOM 1702 C C . GLY A 1 225 ? 8.325 0.542 13.803 1.00 63.12 225 GLY A C 1
ATOM 1703 O O . GLY A 1 225 ? 9.523 0.720 13.635 1.00 63.12 225 GLY A O 1
ATOM 1704 N N . LEU A 1 226 ? 7.381 1.001 12.983 1.00 81.12 226 LEU A N 1
ATOM 1705 C CA . LEU A 1 226 ? 7.607 1.794 11.773 1.00 81.12 226 LEU A CA 1
ATOM 1706 C C . LEU A 1 226 ? 8.706 2.857 11.944 1.00 81.12 226 LEU A C 1
ATOM 1708 O O . LEU A 1 226 ? 9.398 3.180 10.988 1.00 81.12 226 LEU A O 1
ATOM 1712 N N . SER A 1 227 ? 8.852 3.377 13.164 1.00 87.75 227 SER A N 1
ATOM 1713 C CA . SER A 1 227 ? 9.949 4.214 13.633 1.00 87.75 227 SER A CA 1
ATOM 1714 C C . SER A 1 227 ? 10.105 4.044 15.153 1.00 87.75 227 SER A C 1
ATOM 1716 O O . SER A 1 227 ? 9.111 3.796 15.850 1.00 87.75 227 SER A O 1
ATOM 1718 N N . ASN A 1 228 ? 11.325 4.192 15.675 1.00 85.19 228 ASN A N 1
ATOM 1719 C CA . ASN A 1 228 ? 11.609 4.249 17.115 1.00 85.19 228 ASN A CA 1
ATOM 1720 C C . ASN A 1 228 ? 11.409 5.666 17.688 1.00 85.19 228 ASN A C 1
ATOM 1722 O O . ASN A 1 228 ? 11.128 5.809 18.877 1.00 85.19 228 ASN A O 1
ATOM 1726 N N . ASP A 1 229 ? 11.513 6.704 16.856 1.00 87.69 229 ASP A N 1
ATOM 1727 C CA . ASP A 1 229 ? 11.198 8.096 17.184 1.00 87.69 229 ASP A CA 1
ATOM 1728 C C . ASP A 1 229 ? 9.741 8.423 16.800 1.00 87.69 229 ASP A C 1
ATOM 1730 O O . ASP A 1 229 ? 9.310 8.223 15.659 1.00 87.69 229 ASP A O 1
ATOM 1734 N N . SER A 1 230 ? 8.941 8.938 17.738 1.00 84.19 230 SER A N 1
ATOM 1735 C CA . SER A 1 230 ? 7.531 9.275 17.470 1.00 84.19 230 SER A CA 1
ATOM 1736 C C . SER A 1 230 ? 7.344 10.405 16.466 1.00 84.19 230 SER A C 1
ATOM 1738 O O . SER A 1 230 ? 6.331 10.430 15.767 1.00 84.19 230 SER A O 1
ATOM 1740 N N . ARG A 1 231 ? 8.290 11.341 16.359 1.00 89.62 231 ARG A N 1
ATOM 1741 C CA . ARG A 1 231 ? 8.232 12.431 15.377 1.00 89.62 231 ARG A CA 1
ATOM 1742 C C . ARG A 1 231 ? 8.430 11.870 13.978 1.00 89.62 231 ARG A C 1
ATOM 1744 O O . ARG A 1 231 ? 7.617 12.180 13.110 1.00 89.62 231 ARG A O 1
ATOM 1751 N N . ALA A 1 232 ? 9.424 10.998 13.790 1.00 92.31 232 ALA A N 1
ATOM 1752 C CA . ALA A 1 232 ? 9.582 10.266 12.534 1.00 92.31 232 ALA A CA 1
ATOM 1753 C C . ALA A 1 232 ? 8.351 9.426 12.220 1.00 92.31 232 ALA A C 1
ATOM 1755 O O . ALA A 1 232 ? 7.857 9.472 11.099 1.00 92.31 232 ALA A O 1
ATOM 1756 N N . LYS A 1 233 ? 7.798 8.724 13.214 1.00 90.31 233 LYS A N 1
ATOM 1757 C CA . LYS A 1 233 ? 6.607 7.896 13.022 1.00 90.31 233 LYS A CA 1
ATOM 1758 C C . LYS A 1 233 ? 5.401 8.700 12.539 1.00 90.31 233 LYS A C 1
ATOM 1760 O O . LYS A 1 233 ? 4.735 8.268 11.607 1.00 90.31 233 LYS A O 1
ATOM 1765 N N . ARG A 1 234 ? 5.119 9.859 13.145 1.00 90.81 234 ARG A N 1
ATOM 1766 C CA . ARG A 1 234 ? 4.013 10.732 12.713 1.00 90.81 234 ARG A CA 1
ATOM 1767 C C . ARG A 1 234 ? 4.180 11.161 11.260 1.00 90.81 234 ARG A C 1
ATOM 1769 O O . ARG A 1 234 ? 3.238 11.050 10.486 1.00 90.81 234 ARG A O 1
ATOM 1776 N N . GLN A 1 235 ? 5.386 11.590 10.893 1.00 95.69 235 GLN A N 1
ATOM 1777 C CA . GLN A 1 235 ? 5.698 11.986 9.521 1.00 95.69 235 GLN A CA 1
ATOM 1778 C C . GLN A 1 235 ? 5.579 10.805 8.550 1.00 95.69 235 GLN A C 1
ATOM 1780 O O . GLN A 1 235 ? 4.938 10.918 7.513 1.00 95.69 235 GLN A O 1
ATOM 1785 N N . LEU A 1 236 ? 6.101 9.637 8.917 1.00 95.06 236 LEU A N 1
ATOM 1786 C CA . LEU A 1 236 ? 5.973 8.408 8.140 1.00 95.06 236 LEU A CA 1
ATOM 1787 C C . LEU A 1 236 ? 4.503 8.016 7.922 1.00 95.06 236 LEU A C 1
ATOM 1789 O O . LEU A 1 236 ? 4.112 7.744 6.793 1.00 95.06 236 LEU A O 1
ATOM 1793 N N . LEU A 1 237 ? 3.675 8.023 8.969 1.00 93.94 237 LEU A N 1
ATOM 1794 C CA . LEU A 1 237 ? 2.251 7.684 8.866 1.00 93.94 237 LEU A CA 1
ATOM 1795 C C . LEU A 1 237 ? 1.479 8.695 8.010 1.00 93.94 237 LEU A C 1
ATOM 1797 O O . LEU A 1 237 ? 0.697 8.281 7.160 1.00 93.94 237 LEU A O 1
ATOM 1801 N N . ALA A 1 238 ? 1.733 9.996 8.181 1.00 95.94 238 ALA A N 1
ATOM 1802 C CA . ALA A 1 238 ? 1.142 11.032 7.334 1.00 95.94 238 ALA A CA 1
ATOM 1803 C C . ALA A 1 238 ? 1.550 10.857 5.860 1.00 95.94 238 ALA A C 1
ATOM 1805 O O . ALA A 1 238 ? 0.712 10.949 4.963 1.00 95.94 238 ALA A O 1
ATOM 1806 N N . GLY A 1 239 ? 2.823 10.542 5.603 1.00 96.38 239 GLY A N 1
ATOM 1807 C CA . GLY A 1 239 ? 3.328 10.272 4.259 1.00 96.38 239 GLY A CA 1
ATOM 1808 C C . GLY A 1 239 ? 2.680 9.045 3.616 1.00 96.38 239 GLY A C 1
ATOM 1809 O O . GLY A 1 239 ? 2.262 9.121 2.462 1.00 96.38 239 GLY A O 1
ATOM 1810 N N . ILE A 1 240 ? 2.544 7.938 4.359 1.00 94.19 240 ILE A N 1
ATOM 1811 C CA . ILE A 1 240 ? 1.864 6.717 3.888 1.00 94.19 240 ILE A CA 1
ATOM 1812 C C . ILE A 1 240 ? 0.407 7.023 3.564 1.00 94.19 240 ILE A C 1
ATOM 1814 O O . ILE A 1 240 ? -0.069 6.646 2.502 1.00 94.19 240 ILE A O 1
ATOM 1818 N N . GLU A 1 241 ? -0.288 7.746 4.439 1.00 95.19 241 GLU A N 1
ATOM 1819 C CA . GLU A 1 241 ? -1.683 8.104 4.215 1.00 95.19 241 GLU A CA 1
ATOM 1820 C C . GLU A 1 241 ? -1.866 8.932 2.937 1.00 95.19 241 GLU A C 1
ATOM 1822 O O . GLU A 1 241 ? -2.730 8.617 2.119 1.00 95.19 241 GLU A O 1
ATOM 1827 N N . ARG A 1 242 ? -1.030 9.959 2.727 1.00 95.25 242 ARG A N 1
ATOM 1828 C CA . ARG A 1 242 ? -1.043 10.769 1.495 1.00 95.25 242 ARG A CA 1
ATOM 1829 C C . ARG A 1 242 ? -0.783 9.910 0.268 1.00 95.25 242 ARG A C 1
ATOM 1831 O O . ARG A 1 242 ? -1.494 10.018 -0.728 1.00 95.25 242 ARG A O 1
ATOM 1838 N N . LEU A 1 243 ? 0.218 9.041 0.351 1.00 92.50 243 LEU A N 1
ATOM 1839 C CA . LEU A 1 243 ? 0.584 8.140 -0.728 1.00 92.50 243 LEU A CA 1
ATOM 1840 C C . LEU A 1 243 ? -0.566 7.184 -1.066 1.00 92.50 243 LEU A C 1
ATOM 1842 O O . LEU A 1 243 ? -0.991 7.139 -2.217 1.00 92.50 243 LEU A O 1
ATOM 1846 N N . GLU A 1 244 ? -1.147 6.500 -0.082 1.00 89.62 244 GLU A N 1
ATOM 1847 C CA . GLU A 1 244 ? -2.289 5.605 -0.287 1.00 89.62 244 GLU A CA 1
ATOM 1848 C C . GLU A 1 244 ? -3.507 6.344 -0.857 1.00 89.62 244 GLU A C 1
ATOM 1850 O O . GLU A 1 244 ? -4.131 5.849 -1.796 1.00 89.62 244 GLU A O 1
ATOM 1855 N N . GLN A 1 245 ? -3.819 7.547 -0.358 1.00 90.44 245 GLN A N 1
ATOM 1856 C CA . GLN A 1 245 ? -4.924 8.363 -0.874 1.00 90.44 245 GLN A CA 1
ATOM 1857 C C . GLN A 1 245 ? -4.756 8.709 -2.361 1.00 90.44 245 GLN A C 1
ATOM 1859 O O . GLN A 1 245 ? -5.749 8.742 -3.089 1.00 90.44 245 GLN A O 1
ATOM 1864 N N . THR A 1 246 ? -3.520 8.903 -2.836 1.00 88.50 246 THR A N 1
ATOM 1865 C CA . THR A 1 246 ? -3.251 9.192 -4.256 1.00 88.50 246 THR A CA 1
ATOM 1866 C C . THR A 1 246 ? -3.419 7.982 -5.172 1.00 88.50 246 THR A C 1
ATOM 1868 O O . THR A 1 246 ? -3.757 8.151 -6.341 1.00 88.50 246 THR A O 1
ATOM 1871 N N . LEU A 1 247 ? -3.231 6.761 -4.662 1.00 78.50 247 LEU A N 1
ATOM 1872 C CA . LEU A 1 247 ? -3.271 5.538 -5.474 1.00 78.50 247 LEU A CA 1
ATOM 1873 C C . LEU A 1 247 ? -4.686 5.108 -5.864 1.00 78.50 247 LEU A C 1
ATOM 1875 O O . LEU A 1 247 ? -4.862 4.440 -6.883 1.00 78.50 247 LEU A O 1
ATOM 1879 N N . GLY A 1 248 ? -5.696 5.472 -5.069 1.00 71.12 248 GLY A N 1
ATOM 1880 C CA . GLY A 1 248 ? -7.095 5.188 -5.403 1.00 71.12 248 GLY A CA 1
ATOM 1881 C C . GLY A 1 248 ? -7.760 6.255 -6.270 1.00 71.12 248 GLY A C 1
ATOM 1882 O O . GLY A 1 248 ? -8.897 6.060 -6.697 1.00 71.12 248 GLY A O 1
ATOM 1883 N N . VAL A 1 249 ? -7.074 7.363 -6.570 1.00 69.12 249 VAL A N 1
ATOM 1884 C CA . VAL A 1 249 ? -7.579 8.355 -7.522 1.00 69.12 249 VAL A CA 1
ATOM 1885 C C . VAL A 1 249 ? -7.661 7.699 -8.903 1.00 69.12 249 VAL A C 1
ATOM 1887 O O . VAL A 1 249 ? -6.682 7.150 -9.411 1.00 69.12 249 VAL A O 1
ATOM 1890 N N . SER A 1 250 ? -8.856 7.720 -9.506 1.00 58.56 250 SER A N 1
ATOM 1891 C CA . SER A 1 250 ? -9.106 7.162 -10.840 1.00 58.56 250 SER A CA 1
ATOM 1892 C C . SER A 1 250 ? -8.034 7.624 -11.825 1.00 58.56 250 SER A C 1
ATOM 1894 O O . SER A 1 250 ? -7.630 8.784 -11.818 1.00 58.56 250 SER A O 1
ATOM 1896 N N . ARG A 1 251 ? -7.612 6.745 -12.744 1.00 58.06 251 ARG A N 1
ATOM 1897 C CA . ARG A 1 251 ? -6.635 7.074 -13.801 1.00 58.06 251 ARG A CA 1
ATOM 1898 C C . ARG A 1 251 ? -6.964 8.351 -14.577 1.00 58.06 251 ARG A C 1
ATOM 1900 O O . ARG A 1 251 ? -6.056 8.964 -15.127 1.00 58.06 251 ARG A O 1
ATOM 1907 N N . GLN A 1 252 ? -8.241 8.723 -14.648 1.00 57.25 252 GLN A N 1
ATOM 1908 C CA . GLN A 1 252 ? -8.688 9.955 -15.302 1.00 57.25 252 GLN A CA 1
ATOM 1909 C C . GLN A 1 252 ? -8.199 11.218 -14.576 1.00 57.25 252 GLN A C 1
ATOM 1911 O O . GLN A 1 252 ? -7.900 12.209 -15.233 1.00 57.25 252 GLN A O 1
ATOM 1916 N N . ASP A 1 253 ? -8.018 11.135 -13.260 1.00 65.19 253 ASP A N 1
ATOM 1917 C CA . ASP A 1 253 ? -7.558 12.220 -12.395 1.00 65.19 253 ASP A CA 1
ATOM 1918 C C . ASP A 1 253 ? -6.088 12.057 -11.983 1.00 65.19 253 ASP A C 1
ATOM 1920 O O . ASP A 1 253 ? -5.538 12.916 -11.297 1.00 65.19 253 ASP A O 1
ATOM 1924 N N . ALA A 1 254 ? -5.407 10.994 -12.433 1.00 64.31 254 ALA A N 1
ATOM 1925 C CA . ALA A 1 254 ? -3.995 10.780 -12.129 1.00 64.31 254 ALA A CA 1
ATOM 1926 C C . ALA A 1 254 ? -3.138 11.978 -12.573 1.00 64.31 254 ALA A C 1
ATOM 1928 O O . ALA A 1 254 ? -2.218 12.370 -11.873 1.00 64.31 254 ALA A O 1
ATOM 1929 N N . SER A 1 255 ? -3.455 12.650 -13.683 1.00 69.25 255 SER A N 1
ATOM 1930 C CA . SER A 1 255 ? -2.742 13.869 -14.096 1.00 69.25 255 SER A CA 1
ATOM 1931 C C . SER A 1 255 ? -3.155 15.140 -13.335 1.00 69.25 255 SER A C 1
ATOM 1933 O O . SER A 1 255 ? -2.801 16.238 -13.764 1.00 69.25 255 SER A O 1
ATOM 1935 N N . SER A 1 256 ? -3.928 15.038 -12.250 1.00 84.94 256 SER A N 1
ATOM 1936 C CA . SER A 1 256 ? -4.398 16.208 -11.512 1.00 84.94 256 SER A CA 1
ATOM 1937 C C . SER A 1 256 ? -3.268 16.888 -10.730 1.00 84.94 256 SER A C 1
ATOM 1939 O O . SER A 1 256 ? -2.329 16.264 -10.227 1.00 84.94 256 SER A O 1
ATOM 1941 N N . VAL A 1 257 ? -3.379 18.212 -10.602 1.00 89.69 257 VAL A N 1
ATOM 1942 C CA . VAL A 1 257 ? -2.484 19.020 -9.759 1.00 89.69 257 VAL A CA 1
ATOM 1943 C C . VAL A 1 257 ? -2.592 18.601 -8.288 1.00 89.69 257 VAL A C 1
ATOM 1945 O O . VAL A 1 257 ? -1.596 18.658 -7.571 1.00 89.69 257 VAL A O 1
ATOM 1948 N N . GLU A 1 258 ? -3.773 18.150 -7.857 1.00 90.31 258 GLU A N 1
ATOM 1949 C CA . GLU A 1 258 ? -4.039 17.669 -6.499 1.00 90.31 258 GLU A CA 1
ATOM 1950 C C . GLU A 1 258 ? -3.232 16.405 -6.183 1.00 90.31 258 GLU A C 1
ATOM 1952 O O . GLU A 1 258 ? -2.486 16.403 -5.206 1.00 90.31 258 GLU A O 1
ATOM 1957 N N . THR A 1 259 ? -3.268 15.391 -7.056 1.00 88.12 259 THR A N 1
ATOM 1958 C CA . THR A 1 259 ? -2.455 14.170 -6.918 1.00 88.12 259 THR A CA 1
ATOM 1959 C C . THR A 1 259 ? -0.965 14.502 -6.827 1.00 88.12 259 THR A C 1
ATOM 1961 O O . THR A 1 259 ? -0.262 14.003 -5.950 1.00 88.12 259 THR A O 1
ATOM 1964 N N . ALA A 1 260 ? -0.475 15.400 -7.686 1.00 91.06 260 ALA A N 1
ATOM 1965 C CA . ALA A 1 260 ? 0.924 15.820 -7.663 1.00 91.06 260 ALA A CA 1
ATOM 1966 C C . ALA A 1 260 ? 1.309 16.565 -6.369 1.00 91.06 260 ALA A C 1
ATOM 1968 O O . ALA A 1 260 ? 2.436 16.423 -5.896 1.00 91.06 260 ALA A O 1
ATOM 1969 N N . ASN A 1 261 ? 0.398 17.363 -5.801 1.00 94.62 261 ASN A N 1
ATOM 1970 C CA . ASN A 1 261 ? 0.615 18.045 -4.522 1.00 94.62 261 ASN A CA 1
ATOM 1971 C C . ASN A 1 261 ? 0.656 17.048 -3.362 1.00 94.62 261 ASN A C 1
ATOM 1973 O O . ASN A 1 261 ? 1.603 17.085 -2.584 1.00 94.62 261 ASN A O 1
ATOM 1977 N N . GLN A 1 262 ? -0.298 16.118 -3.292 1.00 92.94 262 GLN A N 1
ATOM 1978 C CA . GLN A 1 262 ? -0.322 15.086 -2.254 1.00 92.94 262 GLN A CA 1
ATOM 1979 C C . GLN A 1 262 ? 0.925 14.192 -2.300 1.00 92.94 262 GLN A C 1
ATOM 1981 O O . GLN A 1 262 ? 1.504 13.894 -1.259 1.00 92.94 262 GLN A O 1
ATOM 1986 N N . LEU A 1 263 ? 1.395 13.816 -3.495 1.00 93.50 263 LEU A N 1
ATOM 1987 C CA . LEU A 1 263 ? 2.647 13.068 -3.655 1.00 93.50 263 LEU A CA 1
ATOM 1988 C C . LEU A 1 263 ? 3.875 13.880 -3.213 1.00 93.50 263 LEU A C 1
ATOM 1990 O O . LEU A 1 263 ? 4.779 13.333 -2.586 1.00 93.50 263 LEU A O 1
ATOM 1994 N N . ALA A 1 264 ? 3.918 15.182 -3.513 1.00 96.44 264 ALA A N 1
ATOM 1995 C CA . ALA A 1 264 ? 4.998 16.056 -3.055 1.00 96.44 264 ALA A CA 1
ATOM 1996 C C . ALA A 1 264 ? 5.003 16.218 -1.526 1.00 96.44 264 ALA A C 1
ATOM 1998 O O . ALA A 1 264 ? 6.066 16.188 -0.909 1.00 96.44 264 ALA A O 1
ATOM 1999 N N . GLU A 1 265 ? 3.827 16.334 -0.911 1.00 97.12 265 GLU A N 1
ATOM 2000 C CA . GLU A 1 265 ? 3.671 16.341 0.545 1.00 97.12 265 GLU A CA 1
ATOM 2001 C C . GLU A 1 265 ? 4.086 14.999 1.163 1.00 97.12 265 GLU A C 1
ATOM 2003 O O . GLU A 1 265 ? 4.800 14.995 2.161 1.00 97.12 265 GLU A O 1
ATOM 2008 N N . ALA A 1 266 ? 3.729 13.864 0.547 1.00 96.69 266 ALA A N 1
ATOM 2009 C CA . ALA A 1 266 ? 4.175 12.543 0.996 1.00 96.69 266 ALA A CA 1
ATOM 2010 C C . ALA A 1 266 ? 5.710 12.433 0.998 1.00 96.69 266 ALA A C 1
ATOM 2012 O O . ALA A 1 266 ? 6.299 12.012 1.993 1.00 96.69 266 ALA A O 1
ATOM 2013 N N . VAL A 1 267 ? 6.368 12.880 -0.081 1.00 97.56 267 VAL A N 1
ATOM 2014 C CA . VAL A 1 267 ? 7.838 12.962 -0.163 1.00 97.56 267 VAL A CA 1
ATOM 2015 C C . VAL A 1 267 ? 8.405 13.821 0.969 1.00 97.56 267 VAL A C 1
ATOM 2017 O O . VAL A 1 267 ? 9.320 13.377 1.659 1.00 97.56 267 VAL A O 1
ATOM 2020 N N . ALA A 1 268 ? 7.843 15.011 1.203 1.00 98.25 268 ALA A N 1
ATOM 2021 C CA . ALA A 1 268 ? 8.303 15.908 2.264 1.00 98.25 268 ALA A CA 1
ATOM 2022 C C . ALA A 1 268 ? 8.153 15.284 3.663 1.00 98.25 268 ALA A C 1
ATOM 2024 O O . ALA A 1 268 ? 9.047 15.423 4.499 1.00 98.25 268 ALA A O 1
ATOM 2025 N N . CYS A 1 269 ? 7.059 14.565 3.914 1.00 98.00 269 CYS A N 1
ATOM 2026 C CA . CYS A 1 269 ? 6.854 13.811 5.146 1.00 98.00 269 CYS A CA 1
ATOM 2027 C C . CYS A 1 269 ? 7.927 12.725 5.332 1.00 98.00 269 CYS A C 1
ATOM 2029 O O . CYS A 1 269 ? 8.549 12.653 6.392 1.00 98.00 269 CYS A O 1
ATOM 2031 N N . PHE A 1 270 ? 8.219 11.913 4.312 1.00 97.94 270 PHE A N 1
ATOM 2032 C CA . PHE A 1 270 ? 9.263 10.887 4.431 1.00 97.94 270 PHE A CA 1
ATOM 2033 C C . PHE A 1 270 ? 10.659 11.486 4.628 1.00 97.94 270 PHE A C 1
ATOM 2035 O O . PHE A 1 270 ? 11.421 10.989 5.454 1.00 97.94 270 PHE A O 1
ATOM 2042 N N . GLU A 1 271 ? 10.984 12.587 3.951 1.00 98.19 271 GLU A N 1
ATOM 2043 C CA . GLU A 1 271 ? 12.240 13.311 4.174 1.00 98.19 271 GLU A CA 1
ATOM 2044 C C . GLU A 1 271 ? 12.349 13.825 5.616 1.00 98.19 271 GLU A C 1
ATOM 2046 O O . GLU A 1 271 ? 13.382 13.641 6.257 1.00 98.19 271 GLU A O 1
ATOM 2051 N N . GLN A 1 272 ? 11.276 14.400 6.167 1.00 97.75 272 GLN A N 1
ATOM 2052 C CA . GLN A 1 272 ? 11.241 14.818 7.572 1.00 97.75 272 GLN A CA 1
ATOM 2053 C C . GLN A 1 272 ? 11.374 13.638 8.536 1.00 97.75 272 GLN A C 1
ATOM 2055 O O . GLN A 1 272 ? 12.042 13.764 9.561 1.00 97.75 272 GLN A O 1
ATOM 2060 N N . ALA A 1 273 ? 10.779 12.485 8.226 1.00 96.50 273 ALA A N 1
ATOM 2061 C CA . ALA A 1 273 ? 10.960 11.281 9.028 1.00 96.50 273 ALA A CA 1
ATOM 2062 C C . ALA A 1 273 ? 12.433 10.830 9.037 1.00 96.50 273 ALA A C 1
ATOM 2064 O O . ALA A 1 273 ? 12.982 10.535 10.098 1.00 96.50 273 ALA A O 1
ATOM 2065 N N . LEU A 1 274 ? 13.107 10.879 7.885 1.00 97.19 274 LEU A N 1
ATOM 2066 C CA . LEU A 1 274 ? 14.528 10.539 7.759 1.00 97.19 274 LEU A CA 1
ATOM 2067 C C . LEU A 1 274 ? 15.470 11.545 8.437 1.00 97.19 274 LEU A C 1
ATOM 2069 O O . LEU A 1 274 ? 16.596 11.182 8.757 1.00 97.19 274 LEU A O 1
ATOM 2073 N N . VAL A 1 275 ? 15.037 12.781 8.720 1.00 97.75 275 VAL A N 1
ATOM 2074 C CA . VAL A 1 275 ? 15.818 13.709 9.566 1.00 97.75 275 VAL A CA 1
ATOM 2075 C C . VAL A 1 275 ? 15.971 13.159 10.987 1.00 97.75 275 VAL A C 1
ATOM 2077 O O . VAL A 1 275 ? 17.026 13.331 11.597 1.00 97.75 275 VAL A O 1
ATOM 2080 N N . PHE A 1 276 ? 14.939 12.498 11.519 1.00 95.56 276 PHE A N 1
ATOM 2081 C CA . PHE A 1 276 ? 14.996 11.894 12.853 1.00 95.56 276 PHE A CA 1
ATOM 2082 C C . PHE A 1 276 ? 15.589 10.480 12.824 1.00 95.56 276 PHE A C 1
ATOM 2084 O O . PHE A 1 276 ? 16.308 10.113 13.750 1.00 95.56 276 PHE A O 1
ATOM 2091 N N . GLU A 1 277 ? 15.334 9.708 11.762 1.00 95.06 277 GLU A N 1
ATOM 2092 C CA . GLU A 1 277 ? 15.857 8.346 11.597 1.00 95.06 277 GLU A CA 1
ATOM 2093 C C . GLU A 1 277 ? 16.433 8.096 10.189 1.00 95.06 277 GLU A C 1
ATOM 2095 O O . GLU A 1 277 ? 15.776 7.469 9.353 1.00 95.06 277 GLU A O 1
ATOM 2100 N N . PRO A 1 278 ? 17.677 8.529 9.908 1.00 96.19 278 PRO A N 1
ATOM 2101 C CA . PRO A 1 278 ? 18.264 8.443 8.562 1.00 96.19 278 PRO A CA 1
ATOM 2102 C C . PRO A 1 278 ? 18.388 7.014 8.008 1.00 96.19 278 PRO A C 1
ATOM 2104 O O . PRO A 1 278 ? 18.288 6.792 6.799 1.00 96.19 278 PRO A O 1
ATOM 2107 N N . ASP A 1 279 ? 18.577 6.048 8.909 1.00 94.12 279 ASP A N 1
ATOM 2108 C CA . ASP A 1 279 ? 18.809 4.635 8.600 1.00 94.12 279 ASP A CA 1
ATOM 2109 C C . ASP A 1 279 ? 17.512 3.810 8.512 1.00 94.12 279 ASP A C 1
ATOM 2111 O O . ASP A 1 279 ? 17.570 2.586 8.356 1.00 94.12 279 ASP A O 1
ATOM 2115 N N . ASN A 1 280 ? 16.336 4.436 8.643 1.00 94.88 280 ASN A N 1
ATOM 2116 C CA . ASN A 1 280 ? 15.063 3.722 8.610 1.00 94.88 280 ASN A CA 1
ATOM 2117 C C . ASN A 1 280 ? 14.750 3.223 7.188 1.00 94.88 280 ASN A C 1
ATOM 2119 O O . ASN A 1 280 ? 14.261 3.963 6.332 1.00 94.88 280 ASN A O 1
ATOM 2123 N N . VAL A 1 281 ? 15.024 1.939 6.942 1.00 95.44 281 VAL A N 1
ATOM 2124 C CA . VAL A 1 281 ? 14.891 1.308 5.618 1.00 95.44 281 VAL A CA 1
ATOM 2125 C C . VAL A 1 281 ? 13.474 1.330 5.068 1.00 95.44 281 VAL A C 1
ATOM 2127 O O . VAL A 1 281 ? 13.292 1.445 3.858 1.00 95.44 281 VAL A O 1
ATOM 2130 N N . PHE A 1 282 ? 12.471 1.237 5.941 1.00 92.88 282 PHE A N 1
ATOM 2131 C CA . PHE A 1 282 ? 11.082 1.257 5.515 1.00 92.88 282 PHE A CA 1
ATOM 2132 C C . PHE A 1 282 ? 10.697 2.658 5.034 1.00 92.88 282 PHE A C 1
ATOM 2134 O O . PHE A 1 282 ? 10.132 2.792 3.953 1.00 92.88 282 PHE A O 1
ATOM 2141 N N . THR A 1 283 ? 11.095 3.706 5.760 1.00 95.69 283 THR A N 1
ATOM 2142 C CA . THR A 1 283 ? 10.916 5.097 5.319 1.00 95.69 283 THR A CA 1
ATOM 2143 C C . THR A 1 283 ? 11.654 5.383 4.009 1.00 95.69 283 THR A C 1
ATOM 2145 O O . THR A 1 283 ? 11.093 6.039 3.135 1.00 95.69 283 THR A O 1
ATOM 2148 N N . GLN A 1 284 ? 12.872 4.858 3.822 1.00 97.56 284 GLN A N 1
ATOM 2149 C CA . GLN A 1 284 ? 13.609 4.992 2.555 1.00 97.56 284 GLN A CA 1
ATOM 2150 C C . GLN A 1 284 ? 12.869 4.324 1.382 1.00 97.56 284 GLN A C 1
ATOM 2152 O O . GLN A 1 284 ? 12.763 4.909 0.303 1.00 97.56 284 GLN A O 1
ATOM 2157 N N . LEU A 1 285 ? 12.301 3.131 1.594 1.00 94.44 285 LEU A N 1
ATOM 2158 C CA . LEU A 1 285 ? 11.461 2.456 0.601 1.00 94.44 285 LEU A CA 1
ATOM 2159 C C . LEU A 1 285 ? 10.208 3.286 0.264 1.00 94.44 285 LEU A C 1
ATOM 2161 O O . LEU A 1 285 ? 9.882 3.458 -0.912 1.00 94.44 285 LEU A O 1
ATOM 2165 N N . GLN A 1 286 ? 9.535 3.855 1.270 1.00 95.00 286 GLN A N 1
ATOM 2166 C CA . GLN A 1 286 ? 8.371 4.720 1.045 1.00 95.00 286 GLN A CA 1
ATOM 2167 C C . GLN A 1 286 ? 8.720 6.012 0.306 1.00 95.00 286 GLN A C 1
ATOM 2169 O O . GLN A 1 286 ? 8.003 6.411 -0.616 1.00 95.00 286 GLN A O 1
ATOM 2174 N N . LEU A 1 287 ? 9.853 6.632 0.644 1.00 97.00 287 LEU A N 1
ATOM 2175 C CA . LEU A 1 287 ? 10.377 7.787 -0.076 1.00 97.00 287 LEU A CA 1
ATOM 2176 C C . LEU A 1 287 ? 10.636 7.442 -1.545 1.00 97.00 287 LEU A C 1
ATOM 2178 O O . LEU A 1 287 ? 10.219 8.194 -2.427 1.00 97.00 287 LEU A O 1
ATOM 2182 N N . ALA A 1 288 ? 11.274 6.299 -1.816 1.00 95.50 288 ALA A N 1
ATOM 2183 C CA . ALA A 1 288 ? 11.519 5.841 -3.178 1.00 95.50 288 ALA A CA 1
ATOM 2184 C C . ALA A 1 288 ? 10.211 5.673 -3.963 1.00 95.50 288 ALA A C 1
ATOM 2186 O O . ALA A 1 288 ? 10.079 6.186 -5.076 1.00 95.50 288 ALA A O 1
ATOM 2187 N N . ASN A 1 289 ? 9.218 5.029 -3.351 1.00 90.88 289 ASN A N 1
ATOM 2188 C CA . ASN A 1 289 ? 7.898 4.813 -3.931 1.00 90.88 289 ASN A CA 1
ATOM 2189 C C . ASN A 1 289 ? 7.162 6.129 -4.250 1.00 90.88 289 ASN A C 1
ATOM 2191 O O . ASN A 1 289 ? 6.649 6.309 -5.361 1.00 90.88 289 ASN A O 1
ATOM 2195 N N . ALA A 1 290 ? 7.122 7.068 -3.301 1.00 93.25 290 ALA A N 1
ATOM 2196 C CA . ALA A 1 290 ? 6.450 8.352 -3.480 1.00 93.25 290 ALA A CA 1
ATOM 2197 C C . ALA A 1 290 ? 7.168 9.252 -4.491 1.00 93.25 290 ALA A C 1
ATOM 2199 O O . ALA A 1 290 ? 6.518 9.833 -5.359 1.00 93.25 290 ALA A O 1
ATOM 2200 N N . ALA A 1 291 ? 8.502 9.320 -4.448 1.00 94.69 291 ALA A N 1
ATOM 2201 C CA . ALA A 1 291 ? 9.290 10.091 -5.406 1.00 94.69 291 ALA A CA 1
ATOM 2202 C C . ALA A 1 291 ? 9.170 9.518 -6.828 1.00 94.69 291 ALA A C 1
ATOM 2204 O O . ALA A 1 291 ? 8.985 10.269 -7.788 1.00 94.69 291 ALA A O 1
ATOM 2205 N N . PHE A 1 292 ? 9.188 8.189 -6.978 1.00 89.00 292 PHE A N 1
ATOM 2206 C CA . PHE A 1 292 ? 8.983 7.553 -8.279 1.00 89.00 292 PHE A CA 1
ATOM 2207 C C . PHE A 1 292 ? 7.588 7.853 -8.835 1.00 89.00 292 PHE A C 1
ATOM 2209 O O . PHE A 1 292 ? 7.452 8.174 -10.017 1.00 89.00 292 PHE A O 1
ATOM 2216 N N . SER A 1 293 ? 6.562 7.816 -7.983 1.00 87.56 293 SER A N 1
ATOM 2217 C CA . SER A 1 293 ? 5.196 8.190 -8.360 1.00 87.56 293 SER A CA 1
ATOM 2218 C C . SER A 1 293 ? 5.124 9.666 -8.767 1.00 87.56 293 SER A C 1
ATOM 2220 O O . SER A 1 293 ? 4.637 9.984 -9.850 1.00 87.56 293 SER A O 1
ATOM 2222 N N . LEU A 1 294 ? 5.720 10.567 -7.977 1.00 89.19 294 LEU A N 1
ATOM 2223 C CA . LEU A 1 294 ? 5.768 12.006 -8.254 1.00 89.19 294 LEU A CA 1
ATOM 2224 C C . LEU A 1 294 ? 6.460 12.334 -9.584 1.00 89.19 294 LEU A C 1
ATOM 2226 O O . LEU A 1 294 ? 6.020 13.246 -10.285 1.00 89.19 294 LEU A O 1
ATOM 2230 N N . SER A 1 295 ? 7.484 11.564 -9.971 1.00 86.75 295 SER A N 1
ATOM 2231 C CA . SER A 1 295 ? 8.216 11.743 -11.236 1.00 86.75 295 SER A CA 1
ATOM 2232 C C . SER A 1 295 ? 7.319 11.697 -12.482 1.00 86.75 295 SER A C 1
ATOM 2234 O O . SER A 1 295 ? 7.656 12.267 -13.519 1.00 86.75 295 SER A O 1
ATOM 2236 N N . LYS A 1 296 ? 6.148 11.050 -12.386 1.00 84.06 296 LYS A N 1
ATOM 2237 C CA . LYS A 1 296 ? 5.153 10.991 -13.467 1.00 84.06 296 LYS A CA 1
ATOM 2238 C C . LYS A 1 296 ? 4.349 12.282 -13.621 1.00 84.06 296 LYS A C 1
ATOM 2240 O O . LYS A 1 296 ? 3.734 12.477 -14.666 1.00 84.06 296 LYS A O 1
ATOM 2245 N N . HIS A 1 297 ? 4.368 13.155 -12.616 1.00 84.31 297 HIS A N 1
ATOM 2246 C CA . HIS A 1 297 ? 3.594 14.396 -12.580 1.00 84.31 297 HIS A CA 1
ATOM 2247 C C . HIS A 1 297 ? 4.476 15.646 -12.609 1.00 84.31 297 HIS A C 1
ATOM 2249 O O . HIS A 1 297 ? 4.040 16.689 -13.096 1.00 84.31 297 HIS A O 1
ATOM 2255 N N . ARG A 1 298 ? 5.695 15.575 -12.058 1.00 86.38 298 ARG A N 1
ATOM 2256 C CA . ARG A 1 298 ? 6.613 16.715 -11.914 1.00 86.38 298 ARG A CA 1
ATOM 2257 C C . ARG A 1 298 ? 8.056 16.267 -12.053 1.00 86.38 298 ARG A C 1
ATOM 2259 O O . ARG A 1 298 ? 8.401 15.218 -11.524 1.00 86.38 298 ARG A O 1
ATOM 2266 N N . ASP A 1 299 ? 8.869 17.102 -12.703 1.00 87.50 299 ASP A N 1
ATOM 2267 C CA . ASP A 1 299 ? 10.335 16.992 -12.792 1.00 87.50 299 ASP A CA 1
ATOM 2268 C C . ASP A 1 299 ? 10.836 15.535 -12.784 1.00 87.50 299 ASP A C 1
ATOM 2270 O O . ASP A 1 299 ? 11.302 15.007 -11.768 1.00 87.50 299 ASP A O 1
ATOM 2274 N N . LEU A 1 300 ? 10.634 14.860 -13.923 1.00 84.62 300 LEU A N 1
ATOM 2275 C CA . LEU A 1 300 ? 10.906 13.432 -14.084 1.00 84.62 300 LEU A CA 1
ATOM 2276 C C . LEU A 1 300 ? 12.332 13.085 -13.652 1.00 84.62 300 LEU A C 1
ATOM 2278 O O . LEU A 1 300 ? 12.526 12.087 -12.963 1.00 84.62 300 LEU A O 1
ATOM 2282 N N . GLU A 1 301 ? 13.315 13.894 -14.045 1.00 90.31 301 GLU A N 1
ATOM 2283 C CA . GLU A 1 301 ? 14.725 13.630 -13.772 1.00 90.31 301 GLU A CA 1
ATOM 2284 C C . GLU A 1 301 ? 15.034 13.745 -12.277 1.00 90.31 301 GLU A C 1
ATOM 2286 O O . GLU A 1 301 ? 15.526 12.779 -11.686 1.00 90.31 301 GLU A O 1
ATOM 2291 N N . ALA A 1 302 ? 14.683 14.869 -11.641 1.00 93.56 302 ALA A N 1
ATOM 2292 C CA . ALA A 1 302 ? 15.002 15.088 -10.233 1.00 93.56 302 ALA A CA 1
ATOM 2293 C C . ALA A 1 302 ? 14.310 14.066 -9.318 1.00 93.56 302 ALA A C 1
ATOM 2295 O O . ALA A 1 302 ? 14.940 13.503 -8.419 1.00 93.56 302 ALA A O 1
ATOM 2296 N N . ASN A 1 303 ? 13.029 13.778 -9.565 1.00 90.38 303 ASN A N 1
ATOM 2297 C CA . ASN A 1 303 ? 12.265 12.844 -8.740 1.00 90.38 303 ASN A CA 1
ATOM 2298 C C . ASN A 1 303 ? 12.657 11.381 -8.985 1.00 90.38 303 ASN A C 1
ATOM 2300 O O . ASN A 1 303 ? 12.701 10.600 -8.035 1.00 90.38 303 ASN A O 1
ATOM 2304 N N . THR A 1 304 ? 13.017 11.008 -10.219 1.00 89.62 304 THR A N 1
ATOM 2305 C CA . THR A 1 304 ? 13.575 9.673 -10.498 1.00 89.62 304 THR A CA 1
ATOM 2306 C C . THR A 1 304 ? 14.915 9.493 -9.795 1.00 89.62 304 THR A C 1
ATOM 2308 O O . THR A 1 304 ? 15.135 8.466 -9.155 1.00 89.62 304 THR A O 1
ATOM 2311 N N . LYS A 1 305 ? 15.793 10.504 -9.849 1.00 95.19 305 LYS A N 1
ATOM 2312 C CA . LYS A 1 305 ? 17.068 10.468 -9.129 1.00 95.19 305 LYS A CA 1
ATOM 2313 C C . LYS A 1 305 ? 16.843 10.305 -7.625 1.00 95.19 305 LYS A C 1
ATOM 2315 O O . LYS A 1 305 ? 17.431 9.411 -7.028 1.00 95.19 305 LYS A O 1
ATOM 2320 N N . LYS A 1 306 ? 15.953 11.111 -7.033 1.00 96.69 306 LYS A N 1
ATOM 2321 C CA . LYS A 1 306 ? 15.596 11.011 -5.609 1.00 96.69 306 LYS A CA 1
ATOM 2322 C C . LYS A 1 306 ? 15.105 9.609 -5.248 1.00 96.69 306 LYS A C 1
ATOM 2324 O O . LYS A 1 306 ? 15.548 9.049 -4.248 1.00 96.69 306 LYS A O 1
ATOM 2329 N N . ALA A 1 307 ? 14.237 9.028 -6.076 1.00 93.94 307 ALA A N 1
ATOM 2330 C CA . ALA A 1 307 ? 13.742 7.677 -5.856 1.00 93.94 307 ALA A CA 1
ATOM 2331 C C . ALA A 1 307 ? 14.872 6.636 -5.851 1.00 93.94 307 ALA A C 1
ATOM 2333 O O . ALA A 1 307 ? 14.913 5.768 -4.983 1.00 93.94 307 ALA A O 1
ATOM 2334 N N . PHE A 1 308 ? 15.807 6.735 -6.799 1.00 96.19 308 PHE A N 1
ATOM 2335 C CA . PHE A 1 308 ? 16.926 5.797 -6.912 1.00 96.19 308 PHE A CA 1
ATOM 2336 C C . PHE A 1 308 ? 17.959 5.972 -5.798 1.00 96.19 308 PHE A C 1
ATOM 2338 O O . PHE A 1 308 ? 18.476 4.971 -5.300 1.00 96.19 308 PHE A O 1
ATOM 2345 N N . ASP A 1 309 ? 18.231 7.207 -5.372 1.00 97.88 309 ASP A N 1
ATOM 2346 C CA . ASP A 1 309 ? 19.107 7.485 -4.232 1.00 97.88 309 ASP A CA 1
ATOM 2347 C C . ASP A 1 309 ? 18.526 6.848 -2.953 1.00 97.88 309 ASP A C 1
ATOM 2349 O O . ASP A 1 309 ? 19.210 6.071 -2.287 1.00 97.88 309 ASP A O 1
ATOM 2353 N N . ALA A 1 310 ? 17.242 7.092 -2.656 1.00 97.25 310 ALA A N 1
ATOM 2354 C CA . ALA A 1 310 ? 16.561 6.525 -1.487 1.00 97.25 310 ALA A CA 1
ATOM 2355 C C . ALA A 1 310 ? 16.541 4.987 -1.515 1.00 97.25 310 ALA A C 1
ATOM 2357 O O . ALA A 1 310 ? 16.867 4.330 -0.525 1.00 97.25 310 ALA A O 1
ATOM 2358 N N . LEU A 1 311 ? 16.240 4.393 -2.674 1.00 96.94 311 LEU A N 1
ATOM 2359 C CA . LEU A 1 311 ? 16.231 2.940 -2.844 1.00 96.94 311 LEU A CA 1
ATOM 2360 C C . LEU A 1 311 ? 17.630 2.320 -2.715 1.00 96.94 311 LEU A C 1
ATOM 2362 O O . LEU A 1 311 ? 17.765 1.205 -2.216 1.00 96.94 311 LEU A O 1
ATOM 2366 N N . THR A 1 312 ? 18.679 3.040 -3.120 1.00 97.88 312 THR A N 1
ATOM 2367 C CA . THR A 1 312 ? 20.070 2.611 -2.915 1.00 97.88 312 THR A CA 1
ATOM 2368 C C . THR A 1 312 ? 20.407 2.565 -1.429 1.00 97.88 312 THR A C 1
ATOM 2370 O O . THR A 1 312 ? 20.902 1.543 -0.956 1.00 97.88 312 THR A O 1
ATOM 2373 N N . VAL A 1 313 ? 20.046 3.604 -0.669 1.00 97.75 313 VAL A N 1
ATOM 2374 C CA . VAL A 1 313 ? 20.237 3.624 0.791 1.00 97.75 313 VAL A CA 1
ATOM 2375 C C . VAL A 1 313 ? 19.436 2.509 1.471 1.00 97.75 313 VAL A C 1
ATOM 2377 O O . VAL A 1 313 ? 19.968 1.817 2.344 1.00 97.75 313 VAL A O 1
ATOM 2380 N N . ALA A 1 314 ? 18.183 2.283 1.054 1.00 96.06 314 ALA A N 1
ATOM 2381 C CA . ALA A 1 314 ? 17.364 1.174 1.546 1.00 96.06 314 ALA A CA 1
ATOM 2382 C C . ALA A 1 314 ? 18.038 -0.180 1.279 1.00 96.06 314 ALA A C 1
ATOM 2384 O O . ALA A 1 314 ? 18.121 -1.017 2.177 1.00 96.06 314 ALA A O 1
ATOM 2385 N N . TYR A 1 315 ? 18.568 -0.386 0.069 1.00 97.56 315 TYR A N 1
ATOM 2386 C CA . TYR A 1 315 ? 19.265 -1.612 -0.310 1.00 97.56 315 TYR A CA 1
ATOM 2387 C C . TYR A 1 315 ? 20.541 -1.828 0.504 1.00 97.56 315 TYR A C 1
ATOM 2389 O O . TYR A 1 315 ? 20.761 -2.932 1.000 1.00 97.56 315 TYR A O 1
ATOM 2397 N N . GLU A 1 316 ? 21.369 -0.802 0.689 1.00 97.81 316 GLU A N 1
ATOM 2398 C CA . GLU A 1 316 ? 22.590 -0.877 1.504 1.00 97.81 316 GLU A CA 1
ATOM 2399 C C . GLU A 1 316 ? 22.294 -1.248 2.960 1.00 97.81 316 GLU A C 1
ATOM 2401 O O . GLU A 1 316 ? 23.058 -1.985 3.581 1.00 97.81 316 GLU A O 1
ATOM 2406 N N . ASN A 1 317 ? 21.147 -0.805 3.477 1.00 96.62 317 ASN A N 1
ATOM 2407 C CA . ASN A 1 317 ? 20.720 -1.046 4.850 1.00 96.62 317 ASN A CA 1
ATOM 2408 C C . ASN A 1 317 ? 19.721 -2.205 5.000 1.00 96.62 317 ASN A C 1
ATOM 2410 O O . ASN A 1 317 ? 19.258 -2.445 6.109 1.00 96.62 317 ASN A O 1
ATOM 2414 N N . ARG A 1 318 ? 19.397 -2.951 3.935 1.00 96.12 318 ARG A N 1
ATOM 2415 C CA . ARG A 1 318 ? 18.297 -3.941 3.897 1.00 96.12 318 ARG A CA 1
ATOM 2416 C C . ARG A 1 318 ? 18.327 -5.006 4.997 1.00 96.12 318 ARG A C 1
ATOM 2418 O O . ARG A 1 318 ? 17.280 -5.516 5.374 1.00 96.12 318 ARG A O 1
ATOM 2425 N N . ASP A 1 319 ? 19.503 -5.338 5.529 1.00 94.75 319 ASP A N 1
ATOM 2426 C CA . ASP A 1 319 ? 19.646 -6.298 6.633 1.00 94.75 319 ASP A CA 1
ATOM 2427 C C . ASP A 1 319 ? 19.157 -5.739 7.985 1.00 94.75 319 ASP A C 1
ATOM 2429 O O . ASP A 1 319 ? 18.979 -6.498 8.932 1.00 94.75 319 ASP A O 1
ATOM 2433 N N . LYS A 1 320 ? 18.898 -4.425 8.068 1.00 93.19 320 LYS A N 1
ATOM 2434 C CA . LYS A 1 320 ? 18.212 -3.758 9.185 1.00 93.19 320 LYS A CA 1
ATOM 2435 C C . LYS A 1 320 ? 16.681 -3.819 9.066 1.00 93.19 320 LYS A C 1
ATOM 2437 O O . LYS A 1 320 ? 15.996 -3.298 9.943 1.00 93.19 320 LYS A O 1
ATOM 2442 N N . ALA A 1 321 ? 16.124 -4.388 7.993 1.00 89.75 321 ALA A N 1
ATOM 2443 C CA . ALA A 1 321 ? 14.677 -4.536 7.861 1.00 89.75 321 ALA A CA 1
ATOM 2444 C C . ALA A 1 321 ? 14.132 -5.481 8.944 1.00 89.75 321 ALA A C 1
ATOM 2446 O O . ALA A 1 321 ? 14.661 -6.573 9.141 1.00 89.75 321 ALA A O 1
ATOM 2447 N N . GLY A 1 322 ? 13.055 -5.073 9.622 1.00 81.19 322 GLY A N 1
ATOM 2448 C CA . GLY A 1 322 ? 12.434 -5.854 10.703 1.00 81.19 322 GLY A CA 1
ATOM 2449 C C . GLY A 1 322 ? 11.766 -7.159 10.245 1.00 81.19 322 GLY A C 1
ATOM 2450 O O . GLY A 1 322 ? 11.500 -8.039 11.062 1.00 81.19 322 GLY A O 1
ATOM 2451 N N . ASN A 1 323 ? 11.545 -7.334 8.935 1.00 84.75 323 ASN A N 1
ATOM 2452 C CA . ASN A 1 323 ? 11.026 -8.574 8.365 1.00 84.75 323 ASN A CA 1
ATOM 2453 C C . ASN A 1 323 ? 11.564 -8.872 6.954 1.00 84.75 323 ASN A C 1
ATOM 2455 O O . ASN A 1 323 ? 11.976 -7.979 6.207 1.00 84.75 323 ASN A O 1
ATOM 2459 N N . GLU A 1 324 ? 11.512 -10.157 6.590 1.00 89.31 324 GLU A N 1
ATOM 2460 C CA . GLU A 1 324 ? 12.035 -10.678 5.321 1.00 89.31 324 GLU A CA 1
ATOM 2461 C C . GLU A 1 324 ? 11.259 -10.170 4.096 1.00 89.31 324 GLU A C 1
ATOM 2463 O O . GLU A 1 324 ? 11.850 -9.997 3.031 1.00 89.31 324 GLU A O 1
ATOM 2468 N N . ALA A 1 325 ? 9.961 -9.871 4.232 1.00 89.88 325 ALA A N 1
ATOM 2469 C CA . ALA A 1 325 ? 9.162 -9.335 3.130 1.00 89.88 325 ALA A CA 1
ATOM 2470 C C . ALA A 1 325 ? 9.666 -7.959 2.677 1.00 89.88 325 ALA A C 1
ATOM 2472 O O . ALA A 1 325 ? 9.907 -7.770 1.488 1.00 89.88 325 ALA A O 1
ATOM 2473 N N . ILE A 1 326 ? 9.904 -7.035 3.617 1.00 90.25 326 ILE A N 1
ATOM 2474 C CA . ILE A 1 326 ? 10.455 -5.703 3.320 1.00 90.25 326 ILE A CA 1
ATOM 2475 C C . ILE A 1 326 ? 11.847 -5.835 2.699 1.00 90.25 326 ILE A C 1
ATOM 2477 O O . ILE A 1 326 ? 12.146 -5.180 1.704 1.00 90.25 326 ILE A O 1
ATOM 2481 N N . LYS A 1 327 ? 12.701 -6.704 3.253 1.00 94.38 327 LYS A N 1
ATOM 2482 C CA . LYS A 1 327 ? 14.037 -6.956 2.697 1.00 94.38 327 LYS A CA 1
ATOM 2483 C C . LYS A 1 327 ? 13.964 -7.455 1.253 1.00 94.38 327 LYS A C 1
ATOM 2485 O O . LYS A 1 327 ? 14.668 -6.930 0.390 1.00 94.38 327 LYS A O 1
ATOM 2490 N N . THR A 1 328 ? 13.109 -8.441 0.992 1.00 95.31 328 THR A N 1
ATOM 2491 C CA . THR A 1 328 ? 12.923 -9.021 -0.343 1.00 95.31 328 THR A CA 1
ATOM 2492 C C . THR A 1 328 ? 12.354 -7.987 -1.315 1.00 95.31 328 THR A C 1
ATOM 2494 O O . THR A 1 328 ? 12.835 -7.889 -2.441 1.00 95.31 328 THR A O 1
ATOM 2497 N N . GLU A 1 329 ? 11.395 -7.161 -0.884 1.00 94.19 329 GLU A N 1
ATOM 2498 C CA . GLU A 1 329 ? 10.842 -6.067 -1.693 1.00 94.19 329 GLU A CA 1
ATOM 2499 C C . GLU A 1 329 ? 11.912 -5.037 -2.069 1.00 94.19 329 GLU A C 1
ATOM 2501 O O . GLU A 1 329 ? 12.066 -4.732 -3.248 1.00 94.19 329 GLU A O 1
ATOM 2506 N N . ILE A 1 330 ? 12.721 -4.577 -1.107 1.00 95.69 330 ILE A N 1
ATOM 2507 C CA . ILE A 1 330 ? 13.842 -3.660 -1.368 1.00 95.69 330 ILE A CA 1
ATOM 2508 C C . ILE A 1 330 ? 14.806 -4.268 -2.396 1.00 95.69 330 ILE A C 1
ATOM 2510 O O . ILE A 1 330 ? 15.256 -3.583 -3.315 1.00 95.69 330 ILE A O 1
ATOM 2514 N N . MET A 1 331 ? 15.137 -5.556 -2.258 1.00 97.75 331 MET A N 1
ATOM 2515 C CA . MET A 1 331 ? 16.016 -6.253 -3.201 1.00 97.75 331 MET A CA 1
ATOM 2516 C C . MET A 1 331 ? 15.404 -6.351 -4.602 1.00 97.75 331 MET A C 1
ATOM 2518 O O . MET A 1 331 ? 16.122 -6.156 -5.587 1.00 97.75 331 MET A O 1
ATOM 2522 N N . ALA A 1 332 ? 14.104 -6.635 -4.693 1.00 96.56 332 ALA A N 1
ATOM 2523 C CA . ALA A 1 332 ? 13.370 -6.734 -5.948 1.00 96.56 332 ALA A CA 1
ATOM 2524 C C . ALA A 1 332 ? 13.283 -5.375 -6.658 1.00 96.56 332 ALA A C 1
ATOM 2526 O O . ALA A 1 332 ? 13.653 -5.266 -7.829 1.00 96.56 332 ALA A O 1
ATOM 2527 N N . ASP A 1 333 ? 12.884 -4.327 -5.936 1.00 94.81 333 ASP A N 1
ATOM 2528 C CA . ASP A 1 333 ? 12.785 -2.966 -6.460 1.00 94.81 333 ASP A CA 1
ATOM 2529 C C . ASP A 1 333 ? 14.154 -2.430 -6.882 1.00 94.81 333 ASP A C 1
ATOM 2531 O O . ASP A 1 333 ? 14.279 -1.832 -7.950 1.00 94.81 333 ASP A O 1
ATOM 2535 N N . TYR A 1 334 ? 15.206 -2.662 -6.090 1.00 97.19 334 TYR A N 1
ATOM 2536 C CA . TYR A 1 334 ? 16.558 -2.226 -6.442 1.00 97.19 334 TYR A CA 1
ATOM 2537 C C . TYR A 1 334 ? 17.053 -2.910 -7.724 1.00 97.19 334 TYR A C 1
ATOM 2539 O O . TYR A 1 334 ? 17.586 -2.246 -8.619 1.00 97.19 334 TYR A O 1
ATOM 2547 N N . ALA A 1 335 ? 16.828 -4.223 -7.860 1.00 97.25 335 ALA A N 1
ATOM 2548 C CA . ALA A 1 335 ? 17.148 -4.956 -9.083 1.00 97.25 335 ALA A CA 1
ATOM 2549 C C . ALA A 1 335 ? 16.366 -4.411 -10.294 1.00 97.25 335 ALA A C 1
ATOM 2551 O O . ALA A 1 335 ? 16.958 -4.172 -11.349 1.00 97.25 335 ALA A O 1
ATOM 2552 N N . LEU A 1 336 ? 15.067 -4.142 -10.126 1.00 94.25 336 LEU A N 1
ATOM 2553 C CA . LEU A 1 336 ? 14.179 -3.657 -11.185 1.00 94.25 336 LEU A CA 1
ATOM 2554 C C . LEU A 1 336 ? 14.516 -2.229 -11.627 1.00 94.25 336 LEU A C 1
ATOM 2556 O O . LEU A 1 336 ? 14.648 -1.936 -12.817 1.00 94.25 336 LEU A O 1
ATOM 2560 N N . LEU A 1 337 ? 14.606 -1.310 -10.669 1.00 91.31 337 LEU A N 1
ATOM 2561 C CA . LEU A 1 337 ? 14.619 0.123 -10.934 1.00 91.31 337 LEU A CA 1
ATOM 2562 C C . LEU A 1 337 ? 16.033 0.676 -11.083 1.00 91.31 337 LEU A C 1
ATOM 2564 O O . LEU A 1 337 ? 16.235 1.504 -11.973 1.00 91.31 337 LEU A O 1
ATOM 2568 N N . VAL A 1 338 ? 16.990 0.201 -10.280 1.00 94.25 338 VAL A N 1
ATOM 2569 C CA . VAL A 1 338 ? 18.369 0.716 -10.259 1.00 94.25 338 VAL A CA 1
ATOM 2570 C C . VAL A 1 338 ? 19.286 -0.135 -11.132 1.00 94.25 338 VAL A C 1
ATOM 2572 O O . VAL A 1 338 ? 19.919 0.394 -12.042 1.00 94.25 338 VAL A O 1
ATOM 2575 N N . GLN A 1 339 ? 19.338 -1.452 -10.904 1.00 95.94 339 GLN A N 1
ATOM 2576 C CA . GLN A 1 339 ? 20.247 -2.333 -11.655 1.00 95.94 339 GLN A CA 1
ATOM 2577 C C . GLN A 1 339 ? 19.755 -2.630 -13.076 1.00 95.94 339 GLN A C 1
ATOM 2579 O O . GLN A 1 339 ? 20.562 -2.991 -13.931 1.00 95.94 339 GLN A O 1
ATOM 2584 N N . LYS A 1 340 ? 18.443 -2.493 -13.323 1.00 93.56 340 LYS A N 1
ATOM 2585 C CA . LYS A 1 340 ? 17.768 -2.969 -14.543 1.00 93.56 340 LYS A CA 1
ATOM 2586 C C . LYS A 1 340 ? 18.023 -4.460 -14.810 1.00 93.56 340 LYS A C 1
ATOM 2588 O O . LYS A 1 340 ? 18.048 -4.902 -15.955 1.00 93.56 340 LYS A O 1
ATOM 2593 N N . ASP A 1 341 ? 18.202 -5.236 -13.742 1.00 95.75 341 ASP A N 1
ATOM 2594 C CA . ASP A 1 341 ? 18.316 -6.692 -13.784 1.00 95.75 341 ASP A CA 1
ATOM 2595 C C . ASP A 1 341 ? 16.918 -7.295 -13.616 1.00 95.75 341 ASP A C 1
ATOM 2597 O O . ASP A 1 341 ? 16.489 -7.680 -12.524 1.00 95.75 341 ASP A O 1
ATOM 2601 N N . TYR A 1 342 ? 16.168 -7.312 -14.720 1.00 94.94 342 TYR A N 1
ATOM 2602 C CA . TYR A 1 342 ? 14.769 -7.737 -14.727 1.00 94.94 342 TYR A CA 1
ATOM 2603 C C . TYR A 1 342 ? 14.592 -9.207 -14.341 1.00 94.94 342 TYR A C 1
ATOM 2605 O O . TYR A 1 342 ? 13.580 -9.562 -13.742 1.00 94.94 342 TYR A O 1
ATOM 2613 N N . ARG A 1 343 ? 15.568 -10.069 -14.644 1.00 95.81 343 ARG A N 1
ATOM 2614 C CA . ARG A 1 343 ? 15.502 -11.484 -14.272 1.00 95.81 343 ARG A CA 1
ATOM 2615 C C . ARG A 1 343 ? 15.600 -11.637 -12.764 1.00 95.81 343 ARG A C 1
ATOM 2617 O O . ARG A 1 343 ? 14.725 -12.246 -12.156 1.00 95.81 343 ARG A O 1
ATOM 2624 N N . LYS A 1 344 ? 16.624 -11.033 -12.160 1.00 96.75 344 LYS A N 1
ATOM 2625 C CA . LYS A 1 344 ? 16.794 -11.056 -10.709 1.00 96.75 344 LYS A CA 1
ATOM 2626 C C . LYS A 1 344 ? 15.610 -10.404 -10.003 1.00 96.75 344 LYS A C 1
ATOM 2628 O O . LYS A 1 344 ? 15.143 -10.932 -9.002 1.00 96.75 344 LYS A O 1
ATOM 2633 N N . ALA A 1 345 ? 15.090 -9.294 -10.526 1.00 96.50 345 ALA A N 1
ATOM 2634 C CA . ALA A 1 345 ? 13.885 -8.671 -9.987 1.00 96.50 345 ALA A CA 1
ATOM 2635 C C . ALA A 1 345 ? 12.677 -9.622 -10.016 1.00 96.50 345 ALA A C 1
ATOM 2637 O O . ALA A 1 345 ? 11.991 -9.754 -9.004 1.00 96.50 345 ALA A O 1
ATOM 2638 N N . ALA A 1 346 ? 12.447 -10.327 -11.131 1.00 96.94 346 ALA A N 1
ATOM 2639 C CA . ALA A 1 346 ? 11.367 -11.304 -11.237 1.00 96.94 346 ALA A CA 1
ATOM 2640 C C . ALA A 1 346 ? 11.548 -12.448 -10.228 1.00 96.94 346 ALA A C 1
ATOM 2642 O O . ALA A 1 346 ? 10.605 -12.776 -9.520 1.00 96.94 346 ALA A O 1
ATOM 2643 N N . GLU A 1 347 ? 12.761 -12.991 -10.088 1.00 97.50 347 GLU A N 1
ATOM 2644 C CA . GLU A 1 347 ? 13.069 -14.037 -9.099 1.00 97.50 347 GLU A CA 1
ATOM 2645 C C . GLU A 1 347 ? 12.770 -13.573 -7.658 1.00 97.50 347 GLU A C 1
ATOM 2647 O O . GLU A 1 347 ? 12.170 -14.311 -6.876 1.00 97.50 347 GLU A O 1
ATOM 2652 N N . GLN A 1 348 ? 13.132 -12.333 -7.304 1.00 97.31 348 GLN A N 1
ATOM 2653 C CA . GLN A 1 348 ? 12.859 -11.772 -5.973 1.00 97.31 348 GLN A CA 1
ATOM 2654 C C . GLN A 1 348 ? 11.362 -11.520 -5.742 1.00 97.31 348 GLN A C 1
ATOM 2656 O O . GLN A 1 348 ? 10.843 -11.839 -4.672 1.00 97.31 348 GLN A O 1
ATOM 2661 N N . PHE A 1 349 ? 10.635 -10.998 -6.734 1.00 96.44 349 PHE A N 1
ATOM 2662 C CA . PHE A 1 349 ? 9.187 -10.834 -6.607 1.00 96.44 349 PHE A CA 1
ATOM 2663 C C . PHE A 1 349 ? 8.449 -12.176 -6.568 1.00 96.44 349 PHE A C 1
ATOM 2665 O O . PHE A 1 349 ? 7.470 -12.297 -5.833 1.00 96.44 349 PHE A O 1
ATOM 2672 N N . GLU A 1 350 ? 8.894 -13.192 -7.312 1.00 96.75 350 GLU A N 1
ATOM 2673 C CA . GLU A 1 350 ? 8.333 -14.545 -7.223 1.00 96.75 350 GLU A CA 1
ATOM 2674 C C . GLU A 1 350 ? 8.519 -15.112 -5.813 1.00 96.75 350 GLU A C 1
ATOM 2676 O O . GLU A 1 350 ? 7.565 -15.638 -5.237 1.00 96.75 350 GLU A O 1
ATOM 2681 N N . ALA A 1 351 ? 9.709 -14.937 -5.224 1.00 95.75 351 ALA A N 1
ATOM 2682 C CA . ALA A 1 351 ? 9.974 -15.320 -3.841 1.00 95.75 351 ALA A CA 1
ATOM 2683 C C . ALA A 1 351 ? 9.039 -14.587 -2.864 1.00 95.75 351 ALA A C 1
ATOM 2685 O O . ALA A 1 351 ? 8.375 -15.238 -2.055 1.00 95.75 351 ALA A O 1
ATOM 2686 N N . LEU A 1 352 ? 8.902 -13.262 -2.995 1.00 92.81 352 LEU A N 1
ATOM 2687 C CA . LEU A 1 352 ? 8.003 -12.445 -2.172 1.00 92.81 352 LEU A CA 1
ATOM 2688 C C . LEU A 1 352 ? 6.537 -12.896 -2.287 1.00 92.81 352 LEU A C 1
ATOM 2690 O O . LEU A 1 352 ? 5.840 -13.025 -1.282 1.00 92.81 352 LEU A O 1
ATOM 2694 N N . ALA A 1 353 ? 6.069 -13.189 -3.503 1.00 92.75 353 ALA A N 1
ATOM 2695 C CA . ALA A 1 353 ? 4.706 -13.652 -3.768 1.00 92.75 353 ALA A CA 1
ATOM 2696 C C . ALA A 1 353 ? 4.434 -15.094 -3.295 1.00 92.75 353 ALA A C 1
ATOM 2698 O O . ALA A 1 353 ? 3.265 -15.501 -3.234 1.00 92.75 353 ALA A O 1
ATOM 2699 N N . ALA A 1 354 ? 5.487 -15.869 -3.013 1.00 91.75 354 ALA A N 1
ATOM 2700 C CA . ALA A 1 354 ? 5.419 -17.258 -2.567 1.00 91.75 354 ALA A CA 1
ATOM 2701 C C . ALA A 1 354 ? 5.492 -17.423 -1.038 1.00 91.75 354 ALA A C 1
ATOM 2703 O O . ALA A 1 354 ? 5.100 -18.490 -0.546 1.00 91.75 354 ALA A O 1
ATOM 2704 N N . LEU A 1 355 ? 5.940 -16.397 -0.296 1.00 86.50 355 LEU A N 1
ATOM 2705 C CA . LEU A 1 355 ? 6.046 -16.416 1.169 1.00 86.50 355 LEU A CA 1
ATOM 2706 C C . LEU A 1 355 ? 4.696 -16.799 1.810 1.00 86.50 355 LEU A C 1
ATOM 2708 O O . LEU A 1 355 ? 3.732 -16.037 1.683 1.00 86.50 355 LEU A O 1
ATOM 2712 N N . PRO A 1 356 ? 4.583 -17.973 2.468 1.00 81.56 356 PRO A N 1
ATOM 2713 C CA . PRO A 1 356 ? 3.314 -18.495 2.980 1.00 81.56 356 PRO A CA 1
ATOM 2714 C C . PRO A 1 356 ? 2.549 -17.527 3.882 1.00 81.56 356 PRO A C 1
ATOM 2716 O O . PRO A 1 356 ? 1.336 -17.386 3.743 1.00 81.56 356 PRO A O 1
ATOM 2719 N N . GLU A 1 357 ? 3.266 -16.838 4.760 1.00 75.50 357 GLU A N 1
ATOM 2720 C CA . GLU A 1 357 ? 2.751 -15.862 5.715 1.00 75.50 357 GLU A CA 1
ATOM 2721 C C . GLU A 1 357 ? 2.211 -14.581 5.053 1.00 75.50 357 GLU A C 1
ATOM 2723 O O . GLU A 1 357 ? 1.412 -13.869 5.656 1.00 75.50 357 GLU A O 1
ATOM 2728 N N . PHE A 1 358 ? 2.592 -14.315 3.799 1.00 75.56 358 PHE A N 1
ATOM 2729 C CA . PHE A 1 358 ? 2.259 -13.088 3.075 1.00 75.56 358 PHE A CA 1
ATOM 2730 C C . PHE A 1 358 ? 1.413 -13.320 1.827 1.00 75.56 358 PHE A C 1
ATOM 2732 O O . PHE A 1 358 ? 1.110 -12.343 1.144 1.00 75.56 358 PHE A O 1
ATOM 2739 N N . ARG A 1 359 ? 0.991 -14.559 1.535 1.00 76.62 359 ARG A N 1
ATOM 2740 C CA . ARG A 1 359 ? 0.261 -14.925 0.302 1.00 76.62 359 ARG A CA 1
ATOM 2741 C C . ARG A 1 359 ? -0.933 -14.029 -0.016 1.00 76.62 359 ARG A C 1
ATOM 2743 O O . ARG A 1 359 ? -1.172 -13.748 -1.184 1.00 76.62 359 ARG A O 1
ATOM 2750 N N . GLU A 1 360 ? -1.646 -13.578 1.011 1.00 71.62 360 GLU A N 1
ATOM 2751 C CA . GLU A 1 360 ? -2.833 -12.718 0.894 1.00 71.62 360 GLU A CA 1
ATOM 2752 C C . GLU A 1 360 ? -2.564 -11.266 1.331 1.00 71.62 360 GLU A C 1
ATOM 2754 O O . GLU A 1 360 ? -3.450 -10.415 1.291 1.00 71.62 360 GLU A O 1
ATOM 2759 N N . SER A 1 361 ? -1.325 -10.961 1.719 1.00 81.44 361 SER A N 1
ATOM 2760 C CA . SER A 1 361 ? -0.923 -9.630 2.165 1.00 81.44 361 SER A CA 1
ATOM 2761 C C . SER A 1 361 ? -0.749 -8.653 0.999 1.00 81.44 361 SER A C 1
ATOM 2763 O O . SER A 1 361 ? -0.634 -9.032 -0.173 1.00 81.44 361 SER A O 1
ATOM 2765 N N . ARG A 1 362 ? -0.612 -7.369 1.342 1.00 82.69 362 ARG A N 1
ATOM 2766 C CA . ARG A 1 362 ? -0.267 -6.305 0.390 1.00 82.69 362 ARG A CA 1
ATOM 2767 C C . ARG A 1 362 ? 1.068 -6.530 -0.334 1.00 82.69 362 ARG A C 1
ATOM 2769 O O . ARG A 1 362 ? 1.191 -6.147 -1.493 1.00 82.69 362 ARG A O 1
ATOM 2776 N N . PHE A 1 363 ? 2.036 -7.199 0.301 1.00 85.69 363 PHE A N 1
ATOM 2777 C CA . PHE A 1 363 ? 3.327 -7.506 -0.321 1.00 85.69 363 PHE A CA 1
ATOM 2778 C C . PHE A 1 363 ? 3.164 -8.483 -1.489 1.00 85.69 363 PHE A C 1
ATOM 2780 O O . PHE A 1 363 ? 3.704 -8.255 -2.570 1.00 85.69 363 PHE A O 1
ATOM 2787 N N . ALA A 1 364 ? 2.353 -9.532 -1.312 1.00 89.69 364 ALA A N 1
ATOM 2788 C CA . ALA A 1 364 ? 2.055 -10.467 -2.392 1.00 89.69 364 ALA A CA 1
ATOM 2789 C C . ALA A 1 364 ? 1.238 -9.806 -3.507 1.00 89.69 364 ALA A C 1
ATOM 2791 O O . ALA A 1 364 ? 1.508 -10.060 -4.681 1.00 89.69 364 ALA A O 1
ATOM 2792 N N . LEU A 1 365 ? 0.287 -8.929 -3.167 1.00 88.69 365 LEU A N 1
ATOM 2793 C CA . LEU A 1 365 ? -0.443 -8.141 -4.160 1.00 88.69 365 LEU A CA 1
ATOM 2794 C C . LEU A 1 365 ? 0.507 -7.272 -4.999 1.00 88.69 365 LEU A C 1
ATOM 2796 O O . LEU A 1 365 ? 0.441 -7.327 -6.229 1.00 88.69 365 LEU A O 1
ATOM 2800 N N . ARG A 1 366 ? 1.416 -6.519 -4.358 1.00 88.50 366 ARG A N 1
ATOM 2801 C CA . ARG A 1 366 ? 2.440 -5.717 -5.050 1.00 88.50 366 ARG A CA 1
ATOM 2802 C C . ARG A 1 366 ? 3.302 -6.589 -5.952 1.00 88.50 366 ARG A C 1
ATOM 2804 O O . ARG A 1 366 ? 3.425 -6.300 -7.136 1.00 88.50 366 ARG A O 1
ATOM 2811 N N . ALA A 1 367 ? 3.861 -7.668 -5.409 1.00 93.50 367 ALA A N 1
ATOM 2812 C CA . ALA A 1 367 ? 4.743 -8.561 -6.148 1.00 93.50 367 ALA A CA 1
ATOM 2813 C C . ALA A 1 367 ? 4.052 -9.134 -7.390 1.00 93.50 367 ALA A C 1
ATOM 2815 O O . ALA A 1 367 ? 4.600 -9.080 -8.487 1.00 93.50 367 ALA A O 1
ATOM 2816 N N . ARG A 1 368 ? 2.807 -9.608 -7.250 1.00 94.62 368 ARG A N 1
ATOM 2817 C CA . ARG A 1 368 ? 2.010 -10.132 -8.370 1.00 94.62 368 ARG A CA 1
ATOM 2818 C C . ARG A 1 368 ? 1.685 -9.058 -9.397 1.00 94.62 368 ARG A C 1
ATOM 2820 O O . ARG A 1 368 ? 1.717 -9.343 -10.591 1.00 94.62 368 ARG A O 1
ATOM 2827 N N . TRP A 1 369 ? 1.381 -7.838 -8.955 1.00 92.31 369 TRP A N 1
ATOM 2828 C CA . TRP A 1 369 ? 1.141 -6.711 -9.853 1.00 92.31 369 TRP A CA 1
ATOM 2829 C C . TRP A 1 369 ? 2.385 -6.403 -10.690 1.00 92.31 369 TRP A C 1
ATOM 2831 O O . TRP A 1 369 ? 2.303 -6.336 -11.917 1.00 92.31 369 TRP A O 1
ATOM 2841 N N . THR A 1 370 ? 3.543 -6.295 -10.038 1.00 92.25 370 THR A N 1
ATOM 2842 C CA . THR A 1 370 ? 4.814 -6.016 -10.707 1.00 92.25 370 THR A CA 1
ATOM 2843 C C . THR A 1 370 ? 5.218 -7.153 -11.648 1.00 92.25 370 THR A C 1
ATOM 2845 O O . THR A 1 370 ? 5.535 -6.886 -12.806 1.00 92.25 370 THR A O 1
ATOM 2848 N N . LEU A 1 371 ? 5.113 -8.416 -11.211 1.00 95.56 371 LEU A N 1
ATOM 2849 C CA . LEU A 1 371 ? 5.392 -9.599 -12.037 1.00 95.56 371 LEU A CA 1
ATOM 2850 C C . LEU A 1 371 ? 4.506 -9.662 -13.276 1.00 95.56 371 LEU A C 1
ATOM 2852 O O . LEU A 1 371 ? 5.011 -9.898 -14.370 1.00 95.56 371 LEU A O 1
ATOM 2856 N N . ALA A 1 372 ? 3.201 -9.408 -13.135 1.00 94.12 372 ALA A N 1
ATOM 2857 C CA . ALA A 1 372 ? 2.295 -9.361 -14.277 1.00 94.12 372 ALA A CA 1
ATOM 2858 C C . ALA A 1 372 ? 2.760 -8.329 -15.316 1.00 94.12 372 ALA A C 1
ATOM 2860 O O . ALA A 1 372 ? 2.808 -8.640 -16.505 1.00 94.12 372 ALA A O 1
ATOM 2861 N N . GLY A 1 373 ? 3.170 -7.135 -14.879 1.00 90.50 373 GLY A N 1
ATOM 2862 C CA . GLY A 1 373 ? 3.724 -6.114 -15.769 1.00 90.50 373 GLY A CA 1
ATOM 2863 C C . GLY A 1 373 ? 5.020 -6.541 -16.442 1.00 90.50 373 GLY A C 1
ATOM 2864 O O . GLY A 1 373 ? 5.128 -6.463 -17.664 1.00 90.50 373 GLY A O 1
ATOM 2865 N N . MET A 1 374 ? 5.985 -7.036 -15.665 1.00 93.56 374 MET A N 1
ATOM 2866 C CA . MET A 1 374 ? 7.284 -7.477 -16.184 1.00 93.56 374 MET A CA 1
ATOM 2867 C C . MET A 1 374 ? 7.122 -8.597 -17.215 1.00 93.56 374 MET A C 1
ATOM 2869 O O . MET A 1 374 ? 7.714 -8.546 -18.290 1.00 93.56 374 MET A O 1
ATOM 2873 N N . TYR A 1 375 ? 6.257 -9.569 -16.934 1.00 95.75 375 TYR A N 1
ATOM 2874 C CA . TYR A 1 375 ? 5.973 -10.686 -17.829 1.00 95.75 375 TYR A CA 1
ATOM 2875 C C . TYR A 1 375 ? 5.169 -10.310 -19.075 1.00 95.75 375 TYR A C 1
ATOM 2877 O O . TYR A 1 375 ? 5.201 -11.050 -20.056 1.00 95.75 375 TYR A O 1
ATOM 2885 N N . MET A 1 376 ? 4.508 -9.151 -19.088 1.00 92.19 376 MET A N 1
ATOM 2886 C CA . MET A 1 376 ? 3.939 -8.555 -20.304 1.00 92.19 376 MET A CA 1
ATOM 2887 C C . MET A 1 376 ? 4.929 -7.649 -21.055 1.00 92.19 376 MET A C 1
ATOM 2889 O O . MET A 1 376 ? 4.588 -7.094 -22.102 1.00 92.19 376 MET A O 1
ATOM 2893 N N . GLY A 1 377 ? 6.150 -7.496 -20.543 1.00 89.38 377 GLY A N 1
ATOM 2894 C CA . GLY A 1 377 ? 7.176 -6.642 -21.132 1.00 89.38 377 GLY A CA 1
ATOM 2895 C C . GLY A 1 377 ? 7.040 -5.157 -20.781 1.00 89.38 377 GLY A C 1
ATOM 2896 O O . GLY A 1 377 ? 7.634 -4.315 -21.454 1.00 89.38 377 GLY A O 1
ATOM 2897 N N . ASP A 1 378 ? 6.252 -4.815 -19.757 1.00 87.81 378 ASP A N 1
ATOM 2898 C CA . ASP A 1 378 ? 6.215 -3.466 -19.181 1.00 87.81 378 ASP A CA 1
ATOM 2899 C C . ASP A 1 378 ? 7.511 -3.188 -18.380 1.00 87.81 378 ASP A C 1
ATOM 2901 O O . ASP A 1 378 ? 8.446 -3.987 -18.389 1.00 87.81 378 ASP A O 1
ATOM 2905 N N . TRP A 1 379 ? 7.601 -2.056 -17.681 1.00 84.00 379 TRP A N 1
ATOM 2906 C CA . TRP A 1 379 ? 8.725 -1.699 -16.801 1.00 84.00 379 TRP A CA 1
ATOM 2907 C C . TRP A 1 379 ? 10.076 -1.455 -17.482 1.00 84.00 379 TRP A C 1
ATOM 2909 O O . TRP A 1 379 ? 11.094 -1.352 -16.799 1.00 84.00 379 TRP A O 1
ATOM 2919 N N . GLY A 1 380 ? 10.104 -1.312 -18.807 1.00 86.56 380 GLY A N 1
ATOM 2920 C CA . GLY A 1 380 ? 11.354 -1.221 -19.564 1.00 86.56 380 GLY A CA 1
ATOM 2921 C C . GLY A 1 380 ? 11.894 -2.578 -20.027 1.00 86.56 380 GLY A C 1
ATOM 2922 O O . GLY A 1 380 ? 12.984 -2.625 -20.601 1.00 86.56 380 GLY A O 1
ATOM 2923 N N . VAL A 1 381 ? 11.173 -3.680 -19.762 1.00 89.31 381 VAL A N 1
ATOM 2924 C CA . VAL A 1 381 ? 11.597 -5.039 -20.133 1.00 89.31 381 VAL A CA 1
ATOM 2925 C C . VAL A 1 381 ? 11.647 -5.189 -21.651 1.00 89.31 381 VAL A C 1
ATOM 2927 O O . VAL A 1 381 ? 12.655 -5.658 -22.167 1.00 89.31 381 VAL A O 1
ATOM 2930 N N . ASN A 1 382 ? 10.623 -4.745 -22.387 1.00 87.25 382 ASN A N 1
ATOM 2931 C CA . ASN A 1 382 ? 10.628 -4.835 -23.853 1.00 87.25 382 ASN A CA 1
ATOM 2932 C C . ASN A 1 382 ? 11.762 -4.015 -24.481 1.00 87.25 382 ASN A C 1
ATOM 2934 O O . ASN A 1 382 ? 12.420 -4.473 -25.415 1.00 87.25 382 ASN A O 1
ATOM 2938 N N . GLU A 1 383 ? 12.006 -2.804 -23.976 1.00 87.69 383 GLU A N 1
ATOM 2939 C CA . GLU A 1 383 ? 13.100 -1.953 -24.434 1.00 87.69 383 GLU A CA 1
ATOM 2940 C C . GLU A 1 383 ? 14.455 -2.610 -24.169 1.00 87.69 383 GLU A C 1
ATOM 2942 O O . GLU A 1 383 ? 15.324 -2.582 -25.037 1.00 87.69 383 GLU A O 1
ATOM 2947 N N . TYR A 1 384 ? 14.627 -3.235 -23.003 1.00 89.25 384 TYR A N 1
ATOM 2948 C CA . TYR A 1 384 ? 15.831 -3.988 -22.670 1.00 89.25 384 TYR A CA 1
ATOM 2949 C C . TYR A 1 384 ? 16.007 -5.223 -23.553 1.00 89.25 384 TYR A C 1
ATOM 2951 O O . TYR A 1 384 ? 17.079 -5.411 -24.128 1.00 89.25 384 TYR A O 1
ATOM 2959 N N . GLU A 1 385 ? 14.964 -6.030 -23.733 1.00 89.19 385 GLU A N 1
ATOM 2960 C CA . GLU A 1 385 ? 15.015 -7.224 -24.576 1.00 89.19 385 GLU A CA 1
ATOM 2961 C C . GLU A 1 385 ? 15.339 -6.891 -26.034 1.00 89.19 385 GLU A C 1
ATOM 2963 O O . GLU A 1 385 ? 16.079 -7.629 -26.683 1.00 89.19 385 GLU A O 1
ATOM 2968 N N . ALA A 1 386 ? 14.881 -5.740 -26.532 1.00 90.19 386 ALA A N 1
ATOM 2969 C CA . ALA A 1 386 ? 15.234 -5.254 -27.863 1.00 90.19 386 ALA A CA 1
ATOM 2970 C C . ALA A 1 386 ? 16.738 -4.952 -28.029 1.00 90.19 386 ALA A C 1
ATOM 2972 O O . ALA A 1 386 ? 17.226 -4.914 -29.160 1.00 90.19 386 ALA A O 1
ATOM 2973 N N . THR A 1 387 ? 17.479 -4.749 -26.931 1.00 92.25 387 THR A N 1
ATOM 297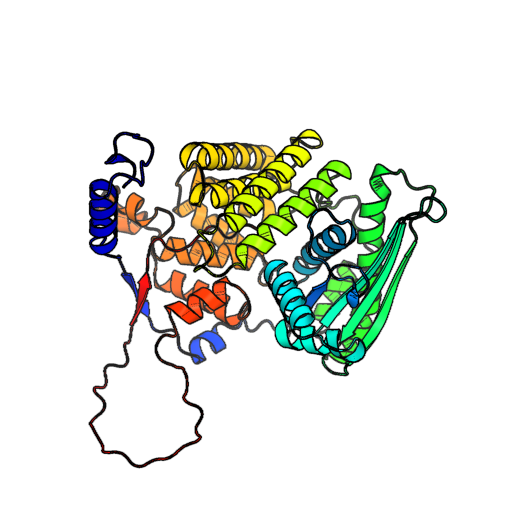4 C CA . THR A 1 387 ? 18.942 -4.571 -26.952 1.00 92.25 387 THR A CA 1
ATOM 2975 C C . THR A 1 387 ? 19.719 -5.885 -26.866 1.00 92.25 387 THR A C 1
ATOM 2977 O O . THR A 1 387 ? 20.925 -5.896 -27.121 1.00 92.25 387 THR A O 1
ATOM 2980 N N . LEU A 1 388 ? 19.058 -6.996 -26.523 1.00 90.56 388 LEU A N 1
ATOM 2981 C CA . LEU A 1 388 ? 19.720 -8.286 -26.370 1.00 90.56 388 LEU A CA 1
ATOM 2982 C C . LEU A 1 388 ? 20.103 -8.892 -27.733 1.00 90.56 388 LEU A C 1
ATOM 2984 O O . LEU A 1 388 ? 19.364 -8.761 -28.715 1.00 90.56 388 LEU A O 1
ATOM 2988 N N . PRO A 1 389 ? 21.229 -9.626 -27.813 1.00 95.00 389 PRO A N 1
ATOM 2989 C CA . PRO A 1 389 ? 21.531 -10.461 -28.969 1.00 95.00 389 PRO A CA 1
ATOM 2990 C C . PRO A 1 389 ? 20.388 -11.447 -29.242 1.00 95.00 389 PRO A C 1
ATOM 2992 O O . PRO A 1 389 ? 19.868 -12.072 -28.317 1.00 95.00 389 PRO A O 1
ATOM 2995 N N . LYS A 1 390 ? 19.995 -11.617 -30.512 1.00 94.62 390 LYS A N 1
ATOM 2996 C CA . LYS A 1 390 ? 18.844 -12.463 -30.894 1.00 94.62 390 LYS A CA 1
ATOM 2997 C C . LYS A 1 390 ? 18.963 -13.909 -30.403 1.00 94.62 390 LYS A C 1
ATOM 2999 O O . LYS A 1 390 ? 17.954 -14.529 -30.089 1.00 94.62 390 LYS A O 1
ATOM 3004 N N . ASP A 1 391 ? 20.182 -14.433 -30.331 1.00 95.38 391 ASP A N 1
ATOM 3005 C CA . ASP A 1 391 ? 20.507 -15.768 -29.821 1.00 95.38 391 ASP A CA 1
ATOM 3006 C C . ASP A 1 391 ? 20.398 -15.884 -28.290 1.00 95.38 391 ASP A C 1
ATOM 3008 O O . ASP A 1 391 ? 20.327 -16.993 -27.766 1.00 95.38 391 ASP A O 1
ATOM 3012 N N . LYS A 1 392 ? 20.336 -14.754 -27.575 1.00 93.81 392 LYS A N 1
ATOM 3013 C CA . LYS A 1 392 ? 20.211 -14.678 -26.115 1.00 93.81 392 LYS A CA 1
ATOM 3014 C C . LYS A 1 392 ? 18.814 -14.332 -25.613 1.00 93.81 392 LYS A C 1
ATOM 3016 O O . LYS A 1 392 ? 18.554 -14.529 -24.429 1.00 93.81 392 LYS A O 1
ATOM 3021 N N . ILE A 1 393 ? 17.902 -13.887 -26.482 1.00 90.38 393 ILE A N 1
ATOM 3022 C CA . ILE A 1 393 ? 16.532 -13.520 -26.084 1.00 90.38 393 ILE A CA 1
ATOM 3023 C C . ILE A 1 393 ? 15.840 -14.686 -25.369 1.00 90.38 393 ILE A C 1
ATOM 3025 O O . ILE A 1 393 ? 15.318 -14.496 -24.285 1.00 90.38 393 ILE A O 1
ATOM 3029 N N . ALA A 1 394 ? 15.899 -15.912 -25.896 1.00 89.19 394 ALA A N 1
ATOM 3030 C CA . ALA A 1 394 ? 15.227 -17.053 -25.262 1.00 89.19 394 ALA A CA 1
ATOM 3031 C C . ALA A 1 394 ? 15.768 -17.408 -23.858 1.00 89.19 394 ALA A C 1
ATOM 3033 O O . ALA A 1 394 ? 15.052 -18.007 -23.063 1.00 89.19 394 ALA A O 1
ATOM 3034 N N . GLU A 1 395 ? 17.025 -17.065 -23.559 1.00 89.44 395 GLU A N 1
ATOM 3035 C CA . GLU A 1 395 ? 17.680 -17.353 -22.273 1.00 89.44 395 GLU A CA 1
ATOM 3036 C C . GLU A 1 395 ? 17.466 -16.233 -21.243 1.00 89.44 395 GLU A C 1
ATOM 3038 O O . GLU A 1 395 ? 17.407 -16.491 -20.040 1.00 89.44 395 GLU A O 1
ATOM 3043 N N . LEU A 1 396 ? 17.398 -14.988 -21.717 1.00 89.06 396 LEU A N 1
ATOM 3044 C CA . LEU A 1 396 ? 17.426 -13.786 -20.884 1.00 89.06 396 LEU A CA 1
ATOM 3045 C C . LEU A 1 396 ? 16.097 -13.025 -20.860 1.00 89.06 396 LEU A C 1
ATOM 3047 O O . LEU A 1 396 ? 15.953 -12.099 -20.064 1.00 89.06 396 LEU A O 1
ATOM 3051 N N . SER A 1 397 ? 15.147 -13.394 -21.722 1.00 92.19 397 SER A N 1
ATOM 3052 C CA . SER A 1 397 ? 13.823 -12.787 -21.754 1.00 92.19 397 SER A CA 1
ATOM 3053 C C . SER A 1 397 ? 13.070 -13.092 -20.469 1.00 92.19 397 SER A C 1
ATOM 3055 O O . SER A 1 397 ? 13.048 -14.222 -19.973 1.00 92.19 397 SER A O 1
ATOM 3057 N N . VAL A 1 398 ? 12.452 -12.048 -19.935 1.00 94.62 398 VAL A N 1
ATOM 3058 C CA . VAL A 1 398 ? 11.539 -12.140 -18.802 1.00 94.62 398 VAL A CA 1
ATOM 3059 C C . VAL A 1 398 ? 10.107 -12.263 -19.317 1.00 94.62 398 VAL A C 1
ATOM 3061 O O . VAL A 1 398 ? 9.293 -12.882 -18.644 1.00 94.62 398 VAL A O 1
ATOM 3064 N N . VAL A 1 399 ? 9.787 -11.758 -20.515 1.00 94.12 399 VAL A N 1
ATOM 3065 C CA . VAL A 1 399 ? 8.432 -11.806 -21.091 1.00 94.12 399 VAL A CA 1
ATOM 3066 C C . VAL A 1 399 ? 7.881 -13.238 -21.139 1.00 94.12 399 VAL A C 1
ATOM 3068 O O . VAL A 1 399 ? 8.394 -14.119 -21.825 1.00 94.12 399 VAL A O 1
ATOM 3071 N N . ASN A 1 400 ? 6.783 -13.467 -20.416 1.00 95.50 400 ASN A N 1
ATOM 3072 C CA . ASN A 1 400 ? 6.111 -14.758 -20.313 1.00 95.50 400 ASN A CA 1
ATOM 3073 C C . ASN A 1 400 ? 4.607 -14.550 -20.073 1.00 95.50 400 ASN A C 1
ATOM 3075 O O . ASN A 1 400 ? 4.150 -14.393 -18.942 1.00 95.50 400 ASN A O 1
ATOM 3079 N N . LEU A 1 401 ? 3.816 -14.559 -21.147 1.00 93.75 401 LEU A N 1
ATOM 3080 C CA . LEU A 1 401 ? 2.388 -14.227 -21.073 1.00 93.75 401 LEU A CA 1
ATOM 3081 C C . LEU A 1 401 ? 1.564 -15.222 -20.240 1.00 93.75 401 LEU A C 1
ATOM 3083 O O . LEU A 1 401 ? 0.559 -14.823 -19.651 1.00 93.75 401 LEU A O 1
ATOM 3087 N N . ASP A 1 402 ? 1.989 -16.483 -20.141 1.00 95.25 402 ASP A N 1
ATOM 3088 C CA . ASP A 1 402 ? 1.311 -17.474 -19.300 1.00 95.25 402 ASP A CA 1
ATOM 3089 C C . ASP A 1 402 ? 1.515 -17.161 -17.813 1.00 95.25 402 ASP A C 1
ATOM 3091 O O . ASP A 1 402 ? 0.545 -17.136 -17.052 1.00 95.25 402 ASP A O 1
ATOM 3095 N N . LYS A 1 403 ? 2.744 -16.807 -17.409 1.00 96.50 403 LYS A N 1
ATOM 3096 C CA . LYS A 1 403 ? 3.015 -16.329 -16.044 1.00 96.50 403 LYS A CA 1
ATOM 3097 C C . LYS A 1 403 ? 2.335 -14.992 -15.752 1.00 96.50 403 LYS A C 1
ATOM 3099 O O . LYS A 1 403 ? 1.781 -14.807 -14.671 1.00 96.50 403 LYS A O 1
ATOM 3104 N N . ALA A 1 404 ? 2.314 -14.061 -16.711 1.00 94.56 404 ALA A N 1
ATOM 3105 C CA . ALA A 1 404 ? 1.552 -12.820 -16.561 1.00 94.56 404 ALA A CA 1
ATOM 3106 C C . ALA A 1 404 ? 0.079 -13.120 -16.251 1.00 94.56 404 ALA A C 1
ATOM 3108 O O . ALA A 1 404 ? -0.475 -12.593 -15.286 1.00 94.56 404 ALA A O 1
ATOM 3109 N N . ARG A 1 405 ? -0.539 -14.017 -17.033 1.00 94.56 405 ARG A N 1
ATOM 3110 C CA . ARG A 1 405 ? -1.923 -14.453 -16.827 1.00 94.56 405 ARG A CA 1
ATOM 3111 C C . ARG A 1 405 ? -2.128 -15.066 -15.446 1.00 94.56 405 ARG A C 1
ATOM 3113 O O . ARG A 1 405 ? -3.117 -14.739 -14.799 1.00 94.56 405 ARG A O 1
ATOM 3120 N N . GLU A 1 406 ? -1.215 -15.921 -14.992 1.00 95.38 406 GLU A N 1
ATOM 3121 C CA . GLU A 1 406 ? -1.265 -16.525 -13.657 1.00 95.38 406 GLU A CA 1
ATOM 3122 C C . GLU A 1 406 ? -1.341 -15.458 -12.554 1.00 95.38 406 GLU A C 1
ATOM 3124 O O . GLU A 1 406 ? -2.225 -15.504 -11.694 1.00 95.38 406 GLU A O 1
ATOM 3129 N N . HIS A 1 407 ? -0.469 -14.447 -12.597 1.00 94.62 407 HIS A N 1
ATOM 3130 C CA . HIS A 1 407 ? -0.481 -13.380 -11.596 1.00 94.62 407 HIS A CA 1
ATOM 3131 C C . HIS A 1 407 ? -1.724 -12.491 -11.690 1.00 94.62 407 HIS A C 1
ATOM 3133 O O . HIS A 1 407 ? -2.277 -12.124 -10.653 1.00 94.62 407 HIS A O 1
ATOM 3139 N N . ILE A 1 408 ? -2.211 -12.195 -12.899 1.00 93.25 408 ILE A N 1
ATOM 3140 C CA . ILE A 1 408 ? -3.465 -11.453 -13.103 1.00 93.25 408 ILE A CA 1
ATOM 3141 C C . ILE A 1 408 ? -4.645 -12.213 -12.490 1.00 93.25 408 ILE A C 1
ATOM 3143 O O . ILE A 1 408 ? -5.446 -11.625 -11.764 1.00 93.25 408 ILE A O 1
ATOM 3147 N N . LEU A 1 409 ? -4.740 -13.519 -12.742 1.00 93.56 409 LEU A N 1
ATOM 3148 C CA . LEU A 1 409 ? -5.778 -14.372 -12.168 1.00 93.56 409 LEU A CA 1
ATOM 3149 C C . LEU A 1 409 ? -5.704 -14.402 -10.644 1.00 93.56 409 LEU A C 1
ATOM 3151 O O . LEU A 1 409 ? -6.726 -14.239 -9.983 1.00 93.56 409 LEU A O 1
ATOM 3155 N N . ALA A 1 410 ? -4.499 -14.529 -10.084 1.00 92.56 410 ALA A N 1
ATOM 3156 C CA . ALA A 1 410 ? -4.307 -14.465 -8.643 1.00 92.56 410 ALA A CA 1
ATOM 3157 C C . ALA A 1 410 ? -4.773 -13.116 -8.063 1.00 92.56 410 ALA A C 1
ATOM 3159 O O . ALA A 1 410 ? -5.410 -13.109 -7.011 1.00 92.56 410 ALA A O 1
ATOM 3160 N N . ILE A 1 411 ? -4.514 -11.992 -8.744 1.00 91.00 411 ILE A N 1
ATOM 3161 C CA . ILE A 1 411 ? -4.997 -10.662 -8.333 1.00 91.00 411 ILE A CA 1
ATOM 3162 C C . ILE A 1 411 ? -6.527 -10.599 -8.355 1.00 91.00 411 ILE A C 1
ATOM 3164 O O . ILE A 1 411 ? -7.148 -10.180 -7.381 1.00 91.00 411 ILE A O 1
ATOM 3168 N N . LEU A 1 412 ? -7.138 -11.036 -9.457 1.00 91.44 412 LEU A N 1
ATOM 3169 C CA . LEU A 1 412 ? -8.589 -11.004 -9.642 1.00 91.44 412 LEU A CA 1
ATOM 3170 C C . LEU A 1 412 ? -9.334 -11.900 -8.652 1.00 91.44 412 LEU A C 1
ATOM 3172 O O . LEU A 1 412 ? -10.400 -11.506 -8.185 1.00 91.44 412 LEU A O 1
ATOM 3176 N N . ALA A 1 413 ? -8.774 -13.068 -8.340 1.00 89.88 413 ALA A N 1
ATOM 3177 C CA . ALA A 1 413 ? -9.352 -14.008 -7.394 1.00 89.88 413 ALA A CA 1
ATOM 3178 C C . ALA A 1 413 ? -9.208 -13.509 -5.949 1.00 89.88 413 ALA A C 1
ATOM 3180 O O . ALA A 1 413 ? -10.179 -13.452 -5.206 1.00 89.88 413 ALA A O 1
ATOM 3181 N N . ASN A 1 414 ? -8.011 -13.091 -5.534 1.00 88.12 414 ASN A N 1
ATOM 3182 C CA . ASN A 1 414 ? -7.731 -12.903 -4.105 1.00 88.12 414 ASN A CA 1
ATOM 3183 C C . ASN A 1 414 ? -7.729 -11.435 -3.654 1.00 88.12 414 ASN A C 1
ATOM 3185 O O . ASN A 1 414 ? -7.603 -11.181 -2.462 1.00 88.12 414 ASN A O 1
ATOM 3189 N N . TRP A 1 415 ? -7.891 -10.469 -4.567 1.00 87.94 415 TRP A N 1
ATOM 3190 C CA . TRP A 1 415 ? -7.904 -9.029 -4.263 1.00 87.94 415 TRP A CA 1
ATOM 3191 C C . TRP A 1 415 ? -8.904 -8.259 -5.140 1.00 87.94 415 TRP A C 1
ATOM 3193 O O . TRP A 1 415 ? -8.632 -7.153 -5.615 1.00 87.94 415 TRP A O 1
ATOM 3203 N N . ASP A 1 416 ? -10.078 -8.849 -5.359 1.00 86.62 416 ASP A N 1
ATOM 3204 C CA . ASP A 1 416 ? -11.087 -8.429 -6.336 1.00 86.62 416 ASP A CA 1
ATOM 3205 C C . ASP A 1 416 ? -11.567 -6.967 -6.207 1.00 86.62 416 ASP A C 1
ATOM 3207 O O . ASP A 1 416 ? -12.019 -6.379 -7.196 1.00 86.62 416 ASP A O 1
ATOM 3211 N N . GLY A 1 417 ? -11.479 -6.390 -5.008 1.00 82.19 417 GLY A N 1
ATOM 3212 C CA . GLY A 1 417 ? -11.882 -5.022 -4.696 1.00 82.19 417 GLY A CA 1
ATOM 3213 C C . GLY A 1 417 ? -10.735 -4.017 -4.593 1.00 82.19 417 GLY A C 1
ATOM 3214 O O . GLY A 1 417 ? -10.941 -2.955 -4.017 1.00 82.19 417 GLY A O 1
ATOM 3215 N N . THR A 1 418 ? -9.543 -4.346 -5.089 1.00 83.00 418 THR A N 1
ATOM 3216 C CA . THR A 1 418 ? -8.401 -3.416 -5.132 1.00 83.00 418 THR A CA 1
ATOM 3217 C C . THR A 1 418 ? -8.366 -2.613 -6.439 1.00 83.00 418 THR A C 1
ATOM 3219 O O . THR A 1 418 ? -8.965 -3.034 -7.444 1.00 83.00 418 THR A O 1
ATOM 3222 N N . PRO A 1 419 ? -7.636 -1.480 -6.486 1.00 81.75 419 PRO A N 1
ATOM 3223 C CA . PRO A 1 419 ? -7.413 -0.737 -7.728 1.00 81.75 419 PRO A CA 1
ATOM 3224 C C . PRO A 1 419 ? -6.789 -1.597 -8.839 1.00 81.75 419 PRO A C 1
ATOM 3226 O O . PRO A 1 419 ? -7.173 -1.479 -10.001 1.00 81.75 419 PRO A O 1
ATOM 3229 N N . MET A 1 420 ? -5.900 -2.533 -8.492 1.00 85.12 420 MET A N 1
ATOM 3230 C CA . MET A 1 420 ? -5.231 -3.427 -9.447 1.00 85.12 420 MET A CA 1
ATOM 3231 C C . MET A 1 420 ? -6.202 -4.432 -10.069 1.00 85.12 420 MET A C 1
ATOM 3233 O O . MET A 1 420 ? -6.205 -4.619 -11.287 1.00 85.12 420 MET A O 1
ATOM 3237 N N . ALA A 1 421 ? -7.084 -5.039 -9.271 1.00 88.62 421 ALA A N 1
ATOM 3238 C CA . ALA A 1 421 ? -8.140 -5.891 -9.814 1.00 88.62 421 ALA A CA 1
ATOM 3239 C C . ALA A 1 421 ? -9.118 -5.089 -10.687 1.00 88.62 421 ALA A C 1
ATOM 3241 O O . ALA A 1 421 ? -9.522 -5.556 -11.752 1.00 88.62 421 ALA A O 1
ATOM 3242 N N . SER A 1 422 ? -9.462 -3.865 -10.279 1.00 84.56 422 SER A N 1
ATOM 3243 C CA . SER A 1 422 ? -10.324 -2.962 -11.057 1.00 84.56 422 SER A CA 1
ATOM 3244 C C . SER A 1 422 ? -9.686 -2.558 -12.392 1.00 84.56 422 SER A C 1
ATOM 3246 O O . SER A 1 422 ? -10.365 -2.515 -13.424 1.00 84.56 422 SER A O 1
ATOM 3248 N N . PHE A 1 423 ? -8.369 -2.337 -12.407 1.00 84.44 423 PHE A N 1
ATOM 3249 C CA . PHE A 1 423 ? -7.605 -2.123 -13.632 1.00 84.44 423 PHE A CA 1
ATOM 3250 C C . PHE A 1 423 ? -7.754 -3.313 -14.586 1.00 84.44 423 PHE A C 1
ATOM 3252 O O . PHE A 1 423 ? -8.178 -3.128 -15.725 1.00 84.44 423 PHE A O 1
ATOM 3259 N N . TYR A 1 424 ? -7.501 -4.540 -14.129 1.00 87.88 424 TYR A N 1
ATOM 3260 C CA . TYR A 1 424 ? -7.633 -5.707 -15.003 1.00 87.88 424 TYR A CA 1
ATOM 3261 C C . TYR A 1 424 ? -9.073 -5.946 -15.450 1.00 87.88 424 TYR A C 1
ATOM 3263 O O . TYR A 1 424 ? -9.299 -6.208 -16.624 1.00 87.88 424 TYR A O 1
ATOM 3271 N N . LYS A 1 425 ? -10.068 -5.777 -14.573 1.00 88.50 425 LYS A N 1
ATOM 3272 C CA . LYS A 1 425 ? -11.487 -5.898 -14.951 1.00 88.50 425 LYS A CA 1
ATOM 3273 C C . LYS A 1 425 ? -11.869 -4.917 -16.063 1.00 88.50 425 LYS A C 1
ATOM 3275 O O . LYS A 1 425 ? -12.549 -5.311 -17.003 1.00 88.50 425 LYS A O 1
ATOM 3280 N N . SER A 1 426 ? -11.396 -3.672 -15.995 1.00 82.88 426 SER A N 1
ATOM 3281 C CA . SER A 1 426 ? -11.693 -2.651 -17.014 1.00 82.88 426 SER A CA 1
ATOM 3282 C C . SER A 1 426 ? -10.939 -2.847 -18.333 1.00 82.88 426 SER A C 1
ATOM 3284 O O . SER A 1 426 ? -11.466 -2.480 -19.380 1.00 82.88 426 SER A O 1
ATOM 3286 N N . HIS A 1 427 ? -9.737 -3.432 -18.308 1.00 80.62 427 HIS A N 1
ATOM 3287 C CA . HIS A 1 427 ? -8.901 -3.594 -19.507 1.00 80.62 427 HIS A CA 1
ATOM 3288 C C . HIS A 1 427 ? -9.028 -4.979 -20.152 1.00 80.62 427 HIS A C 1
ATOM 3290 O O . HIS A 1 427 ? -8.801 -5.113 -21.350 1.00 80.62 427 HIS A O 1
ATOM 3296 N N . ILE A 1 428 ? -9.411 -5.998 -19.378 1.00 82.88 428 ILE A N 1
ATOM 3297 C CA . ILE A 1 428 ? -9.548 -7.385 -19.837 1.00 82.88 428 ILE A CA 1
ATOM 3298 C C . ILE A 1 428 ? -11.017 -7.779 -20.013 1.00 82.88 428 ILE A C 1
ATOM 3300 O O . ILE A 1 428 ? -11.352 -8.498 -20.949 1.00 82.88 428 ILE A O 1
ATOM 3304 N N . GLY A 1 429 ? -11.914 -7.268 -19.164 1.00 66.00 429 GLY A N 1
ATOM 3305 C CA . GLY A 1 429 ? -13.325 -7.669 -19.094 1.00 66.00 429 GLY A CA 1
ATOM 3306 C C . GLY A 1 429 ? -14.251 -7.066 -20.153 1.00 66.00 429 GLY A C 1
ATOM 3307 O O . GLY A 1 429 ? -15.460 -7.020 -19.939 1.00 66.00 429 GLY A O 1
ATOM 3308 N N . GLY A 1 430 ? -13.724 -6.609 -21.292 1.00 53.19 430 GLY A N 1
ATOM 3309 C CA . GLY A 1 430 ? -14.464 -5.877 -22.327 1.00 53.19 430 GLY A CA 1
ATOM 3310 C C . GLY A 1 430 ? -15.608 -6.617 -23.043 1.00 53.19 430 GLY A C 1
ATOM 3311 O O . GLY A 1 430 ? -16.068 -6.109 -24.061 1.00 53.19 430 GLY A O 1
ATOM 3312 N N . THR A 1 431 ? -16.090 -7.772 -22.570 1.00 45.38 431 THR A N 1
ATOM 3313 C CA . THR A 1 431 ? -17.167 -8.523 -23.251 1.00 45.38 431 THR A CA 1
ATOM 3314 C C . THR A 1 431 ? -18.194 -9.232 -22.364 1.00 45.38 431 THR A C 1
ATOM 3316 O O . THR A 1 431 ? -19.039 -9.938 -22.909 1.00 45.38 431 THR A O 1
ATOM 3319 N N . THR A 1 432 ? -18.216 -9.037 -21.041 1.00 42.69 432 THR A N 1
ATOM 3320 C CA . THR A 1 432 ? -19.189 -9.769 -20.200 1.00 42.69 432 THR A CA 1
ATOM 3321 C C . THR A 1 432 ? -19.818 -8.917 -19.105 1.00 42.69 432 THR A C 1
ATOM 3323 O O . THR A 1 432 ? -19.983 -9.344 -17.967 1.00 42.69 432 THR A O 1
ATOM 3326 N N . THR A 1 433 ? -20.288 -7.716 -19.447 1.00 43.66 433 THR A N 1
ATOM 3327 C CA . THR A 1 433 ? -21.527 -7.261 -18.808 1.00 43.66 433 THR A CA 1
ATOM 3328 C C . THR A 1 433 ? -22.628 -8.198 -19.285 1.00 43.66 433 THR A C 1
ATOM 3330 O O . THR A 1 433 ? -23.220 -8.003 -20.343 1.00 43.66 433 THR A O 1
ATOM 3333 N N . ALA A 1 434 ? -22.867 -9.263 -18.516 1.00 41.34 434 ALA A N 1
ATOM 3334 C CA . ALA A 1 434 ? -24.116 -9.995 -18.585 1.00 41.34 434 ALA A CA 1
ATOM 3335 C C . ALA A 1 434 ? -25.230 -8.954 -18.432 1.00 41.34 434 ALA A C 1
ATOM 3337 O O . ALA A 1 434 ? -25.436 -8.403 -17.349 1.00 41.34 434 ALA A O 1
ATOM 3338 N N . GLN A 1 435 ? -25.881 -8.608 -19.544 1.00 36.47 435 GLN A N 1
ATOM 3339 C CA . GLN A 1 435 ? -27.134 -7.880 -19.499 1.00 36.47 435 GLN A CA 1
ATOM 3340 C C . GLN A 1 435 ? -28.047 -8.676 -18.571 1.00 36.47 435 GLN A C 1
ATOM 3342 O O . GLN A 1 435 ? -28.265 -9.872 -18.773 1.00 36.47 435 GLN A O 1
ATOM 3347 N N . SER A 1 436 ? -28.502 -8.019 -17.507 1.00 33.06 436 SER A N 1
ATOM 3348 C CA . SER A 1 436 ? -29.510 -8.567 -16.610 1.00 33.06 436 SER A CA 1
ATOM 3349 C C . SER A 1 436 ? -30.675 -9.096 -17.460 1.00 33.06 436 SER A C 1
ATOM 3351 O O . SER A 1 436 ? -31.121 -8.371 -18.354 1.00 33.06 436 SER A O 1
ATOM 3353 N N . PRO A 1 437 ? -31.160 -10.333 -17.249 1.00 37.06 437 PRO A N 1
ATOM 3354 C CA . PRO A 1 437 ? -32.264 -10.895 -18.015 1.00 37.06 437 PRO A CA 1
ATOM 3355 C C . PRO A 1 437 ? -33.573 -10.241 -17.562 1.00 37.06 437 PRO A C 1
ATOM 3357 O O . PRO A 1 437 ? -34.347 -10.805 -16.796 1.00 37.06 437 PRO A O 1
ATOM 3360 N N . ALA A 1 438 ? -33.799 -9.012 -18.007 1.00 46.62 438 ALA A N 1
ATOM 3361 C CA . ALA A 1 438 ? -35.042 -8.289 -17.825 1.00 46.62 438 ALA A CA 1
ATOM 3362 C C . ALA A 1 438 ? -35.224 -7.330 -19.003 1.00 46.62 438 ALA A C 1
ATOM 3364 O O . ALA A 1 438 ? -34.982 -6.141 -18.869 1.00 46.62 438 ALA A O 1
ATOM 3365 N N . GLU A 1 439 ? -35.557 -7.892 -20.167 1.00 40.12 439 GLU A N 1
ATOM 3366 C CA . GLU A 1 439 ? -36.513 -7.361 -21.154 1.00 40.12 439 GLU A CA 1
ATOM 3367 C C . GLU A 1 439 ? -36.365 -8.149 -22.460 1.00 40.12 439 GLU A C 1
ATOM 3369 O O . GLU A 1 439 ? -35.554 -7.858 -23.335 1.00 40.12 439 GLU A O 1
ATOM 3374 N N . THR A 1 440 ? -37.170 -9.203 -22.575 1.00 41.88 440 THR A N 1
ATOM 3375 C CA . THR A 1 440 ? -37.405 -9.898 -23.836 1.00 41.88 440 THR A CA 1
ATOM 3376 C C . THR A 1 440 ? -38.213 -8.970 -24.744 1.00 41.88 440 THR A C 1
ATOM 3378 O O . THR A 1 440 ? -39.431 -8.877 -24.603 1.00 41.88 440 THR A O 1
ATOM 3381 N N . GLN A 1 441 ? -37.555 -8.288 -25.681 1.00 40.56 441 GLN A N 1
ATOM 3382 C CA . GLN A 1 441 ? -38.210 -7.791 -26.889 1.00 40.56 441 GLN A CA 1
ATOM 3383 C C . GLN A 1 441 ? -37.619 -8.488 -28.113 1.00 40.56 441 GLN A C 1
ATOM 3385 O O . GLN A 1 441 ? -36.410 -8.503 -28.340 1.00 40.56 441 GLN A O 1
ATOM 3390 N N . GLU A 1 442 ? -38.519 -9.110 -28.871 1.00 50.75 442 GLU A N 1
ATOM 3391 C CA . GLU A 1 442 ? -38.281 -9.752 -30.156 1.00 50.75 442 GLU A CA 1
ATOM 3392 C C . GLU A 1 442 ? -37.630 -8.778 -31.146 1.00 50.75 442 GLU A C 1
ATOM 3394 O O . GLU A 1 442 ? -38.261 -7.826 -31.601 1.00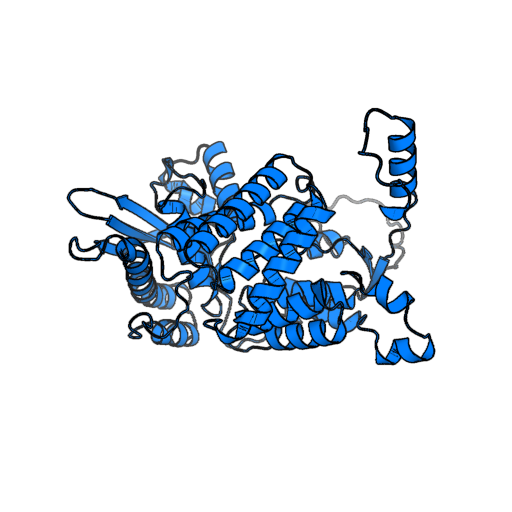 50.75 442 GLU A O 1
ATOM 3399 N N . ALA A 1 443 ? -36.387 -9.048 -31.547 1.00 39.75 443 ALA A N 1
ATOM 3400 C CA . ALA A 1 443 ? -35.807 -8.453 -32.744 1.00 39.75 443 ALA A CA 1
ATOM 3401 C C . ALA A 1 443 ? -34.809 -9.412 -33.412 1.00 39.75 443 ALA A C 1
ATOM 3403 O O . ALA A 1 443 ? -33.718 -9.668 -32.916 1.00 39.75 443 ALA A O 1
ATOM 3404 N N . GLN A 1 444 ? -35.257 -9.948 -34.549 1.00 38.72 444 GLN A N 1
ATOM 3405 C CA . GLN A 1 444 ? -34.506 -10.332 -35.750 1.00 38.72 444 GLN A CA 1
ATOM 3406 C C . GLN A 1 444 ? -33.117 -10.976 -35.572 1.00 38.72 444 GLN A C 1
ATOM 3408 O O . GLN A 1 444 ? -32.090 -10.332 -35.367 1.00 38.72 444 GLN A O 1
ATOM 3413 N N . GLN A 1 445 ? -33.115 -12.290 -35.809 1.00 41.12 445 GLN A N 1
ATOM 3414 C CA . GLN A 1 445 ? -31.954 -13.149 -36.011 1.00 41.12 445 GLN A CA 1
ATOM 3415 C C . GLN A 1 445 ? -31.012 -12.585 -37.086 1.00 41.12 445 GLN A C 1
ATOM 3417 O O . GLN A 1 445 ? -31.235 -12.742 -38.285 1.00 41.12 445 GLN A O 1
ATOM 3422 N N . THR A 1 446 ? -29.919 -11.979 -36.637 1.00 38.47 446 THR A N 1
ATOM 3423 C CA . THR A 1 446 ? -28.684 -11.866 -37.418 1.00 38.47 446 THR A CA 1
ATOM 3424 C C . THR A 1 446 ? -27.758 -12.980 -36.918 1.00 38.47 446 THR A C 1
ATOM 3426 O O . THR A 1 446 ? -27.664 -13.155 -35.700 1.00 38.47 446 THR A O 1
ATOM 3429 N N . PRO A 1 447 ? -27.112 -13.786 -37.782 1.00 36.09 447 PRO A N 1
ATOM 3430 C CA . PRO A 1 447 ? -26.256 -14.867 -37.308 1.00 36.09 447 PRO A CA 1
ATOM 3431 C C . PRO A 1 447 ? -25.088 -14.281 -36.499 1.00 36.09 447 PRO A C 1
ATOM 3433 O O . PRO A 1 447 ? -24.453 -13.329 -36.961 1.00 36.09 447 PRO A O 1
ATOM 3436 N N . PRO A 1 448 ? -24.782 -14.817 -35.305 1.00 37.75 448 PRO A N 1
ATOM 3437 C CA . PRO A 1 448 ? -23.654 -14.341 -34.528 1.00 37.75 448 PRO A CA 1
ATOM 3438 C C . PRO A 1 448 ? -22.376 -14.707 -35.281 1.00 37.75 448 PRO A C 1
ATOM 3440 O O . PRO A 1 448 ? -22.074 -15.884 -35.481 1.00 37.75 448 PRO A O 1
ATOM 3443 N N . SER A 1 449 ? -21.608 -13.706 -35.709 1.00 41.44 449 SER A N 1
ATOM 3444 C CA . SER A 1 449 ? -20.231 -13.923 -36.139 1.00 41.44 449 SER A CA 1
ATOM 3445 C C . SER A 1 449 ? -19.438 -14.428 -34.928 1.00 41.44 449 SER A C 1
ATOM 3447 O O . SER A 1 449 ? -19.021 -13.640 -34.078 1.00 41.44 449 SER A O 1
ATOM 3449 N N . GLN A 1 450 ? -19.287 -15.751 -34.831 1.00 41.69 450 GLN A N 1
ATOM 3450 C CA . GLN A 1 450 ? -18.567 -16.496 -33.795 1.00 41.69 450 GLN A CA 1
ATOM 3451 C C . GLN A 1 450 ? -17.048 -16.271 -33.861 1.00 41.69 450 GLN A C 1
ATOM 3453 O O . GLN A 1 450 ? -16.267 -17.196 -34.061 1.00 41.69 450 GLN A O 1
ATOM 3458 N N . TRP A 1 451 ? -16.610 -15.040 -33.631 1.00 35.06 451 TRP A N 1
ATOM 3459 C CA . TRP A 1 451 ? -15.276 -14.794 -33.101 1.00 35.06 451 TRP A CA 1
ATOM 3460 C C . TRP A 1 451 ? -15.450 -14.346 -31.656 1.00 35.06 451 TRP A C 1
ATOM 3462 O O . TRP A 1 451 ? -15.333 -13.165 -31.335 1.00 35.06 451 TRP A O 1
ATOM 3472 N N . GLN A 1 452 ? -15.753 -15.304 -30.771 1.00 48.78 452 GLN A N 1
ATOM 3473 C CA . GLN A 1 452 ? -15.341 -15.162 -29.376 1.00 48.78 452 GLN A CA 1
ATOM 3474 C C . GLN A 1 452 ? -13.837 -14.906 -29.433 1.00 48.78 452 GLN A C 1
ATOM 3476 O O . GLN A 1 452 ? -13.076 -15.760 -29.894 1.00 48.78 452 GLN A O 1
ATOM 3481 N N . LYS A 1 453 ? -13.417 -13.685 -29.099 1.00 54.75 453 LYS A N 1
ATOM 3482 C CA . LYS A 1 453 ? -12.007 -13.319 -29.135 1.00 54.75 453 LYS A CA 1
ATOM 3483 C C . LYS A 1 453 ? -11.286 -14.227 -28.137 1.00 54.75 453 LYS A C 1
ATOM 3485 O O . LYS A 1 453 ? -11.374 -14.012 -26.938 1.00 54.75 453 LYS A O 1
ATOM 3490 N N . GLN A 1 454 ? -10.576 -15.240 -28.641 1.00 66.94 454 GLN A N 1
ATOM 3491 C CA . GLN A 1 454 ? -9.752 -16.156 -27.833 1.00 66.94 454 GLN A CA 1
ATOM 3492 C C . GLN A 1 454 ? -8.640 -15.422 -27.062 1.00 66.94 454 GLN A C 1
ATOM 3494 O O . GLN A 1 454 ? -8.008 -15.989 -26.169 1.00 66.94 454 GLN A O 1
ATOM 3499 N N . TYR A 1 455 ? -8.407 -14.157 -27.414 1.00 73.00 455 TYR A N 1
ATOM 3500 C CA . TYR A 1 455 ? -7.362 -13.315 -26.873 1.00 73.00 455 TYR A CA 1
ATOM 3501 C C . TYR A 1 455 ? -7.906 -11.937 -26.514 1.00 73.00 455 TYR A C 1
ATOM 3503 O O . TYR A 1 455 ? -8.748 -11.376 -27.220 1.00 73.00 455 TYR A O 1
ATOM 3511 N N . VAL A 1 456 ? -7.353 -11.383 -25.445 1.00 73.62 456 VAL A N 1
ATOM 3512 C CA . VAL A 1 456 ? -7.541 -10.004 -25.012 1.00 73.62 456 VAL A CA 1
ATOM 3513 C C . VAL A 1 456 ? -6.246 -9.244 -25.278 1.00 73.62 456 VAL A C 1
ATOM 3515 O O . VAL A 1 456 ? -5.149 -9.756 -25.051 1.00 73.62 456 VAL A O 1
ATOM 3518 N N . GLU A 1 457 ? -6.375 -8.019 -25.773 1.00 75.06 457 GLU A N 1
ATOM 3519 C CA . GLU A 1 457 ? -5.253 -7.107 -25.973 1.00 75.06 457 GLU A CA 1
ATOM 3520 C C . GLU A 1 457 ? -5.030 -6.280 -24.705 1.00 75.06 457 GLU A C 1
ATOM 3522 O O . GLU A 1 457 ? -5.884 -5.483 -24.320 1.00 75.06 457 GLU A O 1
ATOM 3527 N N . VAL A 1 458 ? -3.875 -6.456 -24.060 1.00 69.50 458 VAL A N 1
ATOM 3528 C CA . VAL A 1 458 ? -3.485 -5.662 -22.885 1.00 69.50 458 VAL A CA 1
ATOM 3529 C C . VAL A 1 458 ? -2.448 -4.622 -23.316 1.00 69.50 458 VAL A C 1
ATOM 3531 O O . VAL A 1 458 ? -1.465 -4.991 -23.968 1.00 69.50 458 VAL A O 1
ATOM 3534 N N . PRO A 1 459 ? -2.652 -3.323 -23.017 1.00 67.06 459 PRO A N 1
ATOM 3535 C CA . PRO A 1 459 ? -1.683 -2.294 -23.371 1.00 67.06 459 PRO A CA 1
ATOM 3536 C C . PRO A 1 459 ? -0.408 -2.449 -22.535 1.00 67.06 459 PRO A C 1
ATOM 3538 O O . PRO A 1 459 ? -0.474 -2.515 -21.309 1.00 67.06 459 PRO A O 1
ATOM 3541 N N . VAL A 1 460 ? 0.748 -2.451 -23.198 1.00 68.38 460 VAL A N 1
ATOM 3542 C CA . VAL A 1 460 ? 2.063 -2.379 -22.543 1.00 68.38 460 VAL A CA 1
ATOM 3543 C C . VAL A 1 460 ? 2.398 -0.921 -22.205 1.00 68.38 460 VAL A C 1
ATOM 3545 O O . VAL A 1 460 ? 2.047 -0.015 -22.965 1.00 68.38 460 VAL A O 1
ATOM 3548 N N . GLY A 1 461 ? 3.086 -0.678 -21.087 1.00 60.47 461 GLY A N 1
ATOM 3549 C CA . GLY A 1 461 ? 3.581 0.650 -20.703 1.00 60.47 461 GLY A CA 1
ATOM 3550 C C . GLY A 1 461 ? 2.602 1.451 -19.847 1.00 60.47 461 GLY A C 1
ATOM 3551 O O . GLY A 1 461 ? 2.740 2.668 -19.720 1.00 60.47 461 GLY A O 1
ATOM 3552 N N . GLN A 1 462 ? 1.566 0.799 -19.315 1.00 59.41 462 GLN A N 1
ATOM 3553 C CA . GLN A 1 462 ? 0.534 1.442 -18.501 1.00 59.41 462 GLN A CA 1
ATOM 3554 C C . GLN A 1 462 ? 0.550 0.993 -17.045 1.00 59.41 462 GLN A C 1
ATOM 3556 O O . GLN A 1 462 ? -0.239 1.522 -16.257 1.00 59.41 462 GLN A O 1
ATOM 3561 N N . MET A 1 463 ? 1.389 0.031 -16.665 1.00 56.66 463 MET A N 1
ATOM 3562 C CA . MET A 1 463 ? 1.524 -0.324 -15.261 1.00 56.66 463 MET A CA 1
ATOM 3563 C C . MET A 1 463 ? 2.348 0.730 -14.536 1.00 56.66 463 MET A C 1
ATOM 3565 O O . MET A 1 463 ? 3.457 1.077 -14.931 1.00 56.66 463 MET A O 1
ATOM 3569 N N . GLN A 1 464 ? 1.758 1.283 -13.483 1.00 55.09 464 GLN A N 1
ATOM 3570 C CA . GLN A 1 464 ? 2.427 2.219 -12.592 1.00 55.09 464 GLN A CA 1
ATOM 3571 C C . GLN A 1 464 ? 2.937 1.475 -11.361 1.00 55.09 464 GLN A C 1
ATOM 3573 O O . GLN A 1 464 ? 2.432 0.399 -11.016 1.00 55.09 464 GLN A O 1
ATOM 3578 N N . LEU A 1 465 ? 3.939 2.061 -10.704 1.00 49.09 465 LEU A N 1
ATOM 3579 C CA . LEU A 1 465 ? 4.428 1.548 -9.427 1.00 49.09 465 LEU A CA 1
ATOM 3580 C C . LEU A 1 465 ? 3.353 1.870 -8.416 1.00 49.09 465 LEU A C 1
ATOM 3582 O O . LEU A 1 465 ? 3.041 3.036 -8.192 1.00 49.09 465 LEU A O 1
ATOM 3586 N N . VAL A 1 466 ? 2.741 0.829 -7.873 1.00 49.50 466 VAL A N 1
ATOM 3587 C CA . VAL A 1 466 ? 1.794 0.998 -6.784 1.00 49.50 466 VAL A CA 1
ATOM 3588 C C . VAL A 1 466 ? 2.633 1.050 -5.524 1.00 49.50 466 VAL A C 1
ATOM 3590 O O . VAL A 1 466 ? 3.181 0.034 -5.101 1.00 49.50 466 VAL A O 1
ATOM 3593 N N . ALA A 1 467 ? 2.810 2.255 -4.997 1.00 40.84 467 ALA A N 1
ATOM 3594 C CA . ALA A 1 467 ? 3.431 2.487 -3.705 1.00 40.84 467 ALA A CA 1
ATOM 3595 C C . ALA A 1 467 ? 2.624 1.827 -2.564 1.00 40.84 467 ALA A C 1
ATOM 3597 O O . ALA A 1 467 ? 1.427 1.619 -2.729 1.00 40.84 467 ALA A O 1
ATOM 3598 N N . PHE A 1 468 ? 3.245 1.474 -1.431 1.00 43.78 468 PHE A N 1
ATOM 3599 C CA . PHE A 1 468 ? 2.539 0.858 -0.290 1.00 43.78 468 PHE A CA 1
ATOM 3600 C C . PHE A 1 468 ? 3.164 1.141 1.064 1.00 43.78 468 PHE A C 1
ATOM 3602 O O . PHE A 1 468 ? 4.318 0.701 1.234 1.00 43.78 468 PHE A O 1
#

Radius of gyration: 23.75 Å; chains: 1; bounding box: 61×52×71 Å

Sequence (468 aa):
MATATGGDVLDLWNQQLVAELTAAAKGATRTYQRLKAIEPDDIAQAHWQTSAGAPVRVAVLPHMKLDEMNTDPDRPEVQLATELRLLLNKAPQMQVRDAAAVAEAIRATQRAGAADERILADLAAKLRVDFIVWGEYAASSEHGERLDTRLYRVKDGAATLVAKADGQADMPDDRRPTALTVLTLGTLLDRTAGELEKSTGADKAWHTTFAAYKGRQAPAETGDGLSNDSRAKRQLLAGIERLEQTLGVSRQDASSVETANQLAEAVACFEQALVFEPDNVFTQLQLANAAFSLSKHRDLEANTKKAFDALTVAYENRDKAGNEAIKTEIMADYALLVQKDYRKAAEQFEALAALPEFRESRFALRARWTLAGMYMGDWGVNEYEATLPKDKIAELSVVNLDKAREHILAILANWDGTPMASFYKSHIGGTTTAQSPAETQEAQQTPPSQWQKQYVEVPVGQMQLVAF